Protein AF-0000000076604701 (afdb_homodimer)

InterPro domains:
  IPR011646 KAP family P-loop domain [PF07693] (30-166)
  IPR027417 P-loop containing nucleoside triphosphate hydrolase [G3DSA:3.40.50.300] (19-171)
  IPR027417 P-loop containing nucleoside triphosphate hydrolase [G3DSA:3.40.50.300] (212-251)
  IPR027417 P-loop containing nucleoside triphosphate hydrolase [SSF52540] (30-202)
  IPR027417 P-loop containing nucleoside triphosphate hydrolase [SSF52540] (216-306)

Sequence (728 aa):
MAGNILNYYAGGNTARGFYSLYESNLEGLDRVFILKGGPGTGKSTMIKKLGQRWNEAGFDIEYLHCSSDTGSVDGLIIRSIGVGIVDGTAPHVIEPTAPGAIEEYINLGEAWDSKKLAHRKIEILELAHQKKQAFETAYATFNKALKIHDEWERYFIHNMSFERANKLADELIEKLFDGNTLTKQADVKHRFLGAATPVGAVDFVPNITEGLKKRYFIKGRPGSGKSTLLKKLVKHCEKTGYDVEVYHCGFDPHSLDMVVVRELGFAIFDSTAPHEYFPSRDGDEILDMYDLTIREGTDERYEKEIEKVSKQYSEKMKEAISHLAEAKEWHLKLEAIYVNAMDYKVIDEKTEWIHEQMEKLVKHMAGNILNYYAGGNTARGFYSLYESNLEGLDRVFILKGGPGTGKSTMIKKLGQRWNEAGFDIEYLHCSSDTGSVDGLIIRSIGVGIVDGTAPHVIEPTAPGAIEEYINLGEAWDSKKLAHRKIEILELAHQKKQAFETAYATFNKALKIHDEWERYFIHNMSFERANKLADELIEKLFDGNTLTKQADVKHRFLGAATPVGAVDFVPNITEGLKKRYFIKGRPGSGKSTLLKKLVKHCEKTGYDVEVYHCGFDPHSLDMVVVRELGFAIFDSTAPHEYFPSRDGDEILDMYDLTIREGTDERYEKEIEKVSKQYSEKMKEAISHLAEAKEWHLKLEAIYVNAMDYKVIDEKTEWIHEQMEKLVKH

pLDDT: mean 92.71, std 5.46, range [51.06, 98.56]

Structure (mmCIF, N/CA/C/O backbone):
data_AF-0000000076604701-model_v1
#
loop_
_entity.id
_entity.type
_entity.pdbx_description
1 polymer 'KAP NTPase domain-containing protein'
#
loop_
_atom_site.group_PDB
_atom_site.id
_atom_site.type_symbol
_atom_site.label_atom_id
_atom_site.label_alt_id
_atom_site.label_comp_id
_atom_site.label_asym_id
_atom_site.label_entity_id
_atom_site.label_seq_id
_atom_site.pdbx_PDB_ins_code
_atom_site.Cartn_x
_atom_site.Cartn_y
_atom_site.Cartn_z
_atom_site.occupancy
_atom_site.B_iso_or_equiv
_atom_site.auth_seq_id
_atom_site.auth_comp_id
_atom_site.auth_asym_id
_atom_site.auth_atom_id
_atom_site.pdbx_PDB_model_num
ATOM 1 N N . MET A 1 1 ? -19.75 26.766 24.094 1 81.75 1 MET A N 1
ATOM 2 C CA . MET A 1 1 ? -19.141 27.312 22.891 1 81.75 1 MET A CA 1
ATOM 3 C C . MET A 1 1 ? -18.5 26.203 22.062 1 81.75 1 MET A C 1
ATOM 5 O O . MET A 1 1 ? -18.031 25.203 22.609 1 81.75 1 MET A O 1
ATOM 9 N N . ALA A 1 2 ? -18.594 26.234 20.797 1 90.31 2 ALA A N 1
ATOM 10 C CA . ALA A 1 2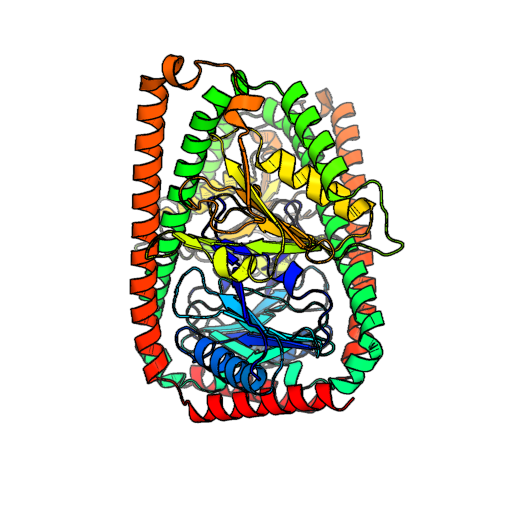 ? -18.047 25.234 19.891 1 90.31 2 ALA A CA 1
ATOM 11 C C . ALA A 1 2 ? -16.516 25.172 20 1 90.31 2 ALA A C 1
ATOM 13 O O . ALA A 1 2 ? -15.875 26.172 20.312 1 90.31 2 ALA A O 1
ATOM 14 N N . GLY A 1 3 ? -16.047 23.984 20.016 1 94.56 3 GLY A N 1
ATOM 15 C CA . GLY A 1 3 ? -14.602 23.828 20.047 1 94.56 3 GLY A CA 1
ATOM 16 C C . GLY A 1 3 ? -13.914 24.312 18.781 1 94.56 3 GLY A C 1
ATOM 17 O O . GLY A 1 3 ? -14.578 24.781 17.859 1 94.56 3 GLY A O 1
ATOM 18 N N . ASN A 1 4 ? -12.664 24.281 18.797 1 96.19 4 ASN A N 1
ATOM 19 C CA . ASN A 1 4 ? -11.875 24.672 17.625 1 96.19 4 ASN A CA 1
ATOM 20 C C . ASN A 1 4 ? -11.82 23.562 16.578 1 96.19 4 ASN A C 1
ATOM 22 O O . ASN A 1 4 ? -11.93 22.391 16.922 1 96.19 4 ASN A O 1
ATOM 26 N N . ILE A 1 5 ? -11.648 23.969 15.352 1 97.69 5 ILE A N 1
ATOM 27 C CA . ILE A 1 5 ? -11.508 23.031 14.242 1 97.69 5 ILE A CA 1
ATOM 28 C C . ILE A 1 5 ? -10.164 23.25 13.555 1 97.69 5 ILE A C 1
ATOM 30 O O . ILE A 1 5 ? -9.836 24.375 13.156 1 97.69 5 ILE A O 1
ATOM 34 N N . LEU A 1 6 ? -9.43 22.312 13.492 1 98 6 LEU A N 1
ATOM 35 C CA . LEU A 1 6 ? -8.188 22.328 12.727 1 98 6 LEU A CA 1
ATOM 36 C C . LEU A 1 6 ? -8.344 21.562 11.414 1 98 6 LEU A C 1
ATOM 38 O O . LEU A 1 6 ? -8.75 20.406 11.406 1 98 6 LEU A O 1
ATOM 42 N N . ASN A 1 7 ? -8.055 22.203 10.297 1 97.88 7 ASN A N 1
ATOM 43 C CA . ASN A 1 7 ? -8.18 21.609 8.969 1 97.88 7 ASN A CA 1
ATOM 44 C C . ASN A 1 7 ? -6.816 21.375 8.336 1 97.88 7 ASN A C 1
ATOM 46 O O . ASN A 1 7 ? -5.961 22.266 8.344 1 97.88 7 ASN A O 1
ATOM 50 N N . TYR A 1 8 ? -6.602 20.203 7.836 1 97.94 8 TYR A N 1
ATOM 51 C CA . TYR A 1 8 ? -5.371 19.922 7.098 1 97.94 8 TYR A CA 1
ATOM 52 C C . TYR A 1 8 ? -5.52 18.656 6.25 1 97.94 8 TYR A C 1
ATOM 54 O O . TYR A 1 8 ? -6.598 18.062 6.203 1 97.94 8 TYR A O 1
ATOM 62 N N . TYR A 1 9 ? -4.527 18.328 5.453 1 97.31 9 TYR A N 1
ATOM 63 C CA . TYR A 1 9 ? -4.5 17.125 4.645 1 97.31 9 TYR A CA 1
ATOM 64 C C . TYR A 1 9 ? -3.521 16.109 5.223 1 97.31 9 TYR A C 1
ATOM 66 O O . TYR A 1 9 ? -2.447 16.469 5.703 1 97.31 9 TYR A O 1
ATOM 74 N N . ALA A 1 10 ? -3.92 14.836 5.25 1 96.25 10 ALA A N 1
ATOM 75 C CA . ALA A 1 10 ? -3.031 13.75 5.652 1 96.25 10 ALA A CA 1
ATOM 76 C C . ALA A 1 10 ? -2.59 12.93 4.445 1 96.25 10 ALA A C 1
ATOM 78 O O . ALA A 1 10 ? -1.782 12.008 4.574 1 96.25 10 ALA A O 1
ATOM 79 N N . GLY A 1 11 ? -3.104 13.211 3.363 1 94.31 11 GLY A N 1
ATOM 80 C CA . GLY A 1 11 ? -2.736 12.656 2.068 1 94.31 11 GLY A CA 1
ATOM 81 C C . GLY A 1 11 ? -2.852 13.656 0.936 1 94.31 11 GLY A C 1
ATOM 82 O O . GLY A 1 11 ? -3.641 14.602 1.014 1 94.31 11 GLY A O 1
ATOM 83 N N . GLY A 1 12 ? -2.066 13.43 -0.098 1 94.19 12 GLY A N 1
ATOM 84 C CA . GLY A 1 12 ? -2.123 14.383 -1.192 1 94.19 12 GLY A CA 1
ATOM 85 C C . GLY A 1 12 ? -1.598 13.828 -2.502 1 94.19 12 GLY A C 1
ATOM 86 O O . GLY A 1 12 ? -0.921 12.797 -2.514 1 94.19 12 GLY A O 1
ATOM 87 N N . ASN A 1 13 ? -2.055 14.484 -3.557 1 95.81 13 ASN A N 1
ATOM 88 C CA . ASN A 1 13 ? -1.518 14.234 -4.891 1 95.81 13 ASN A CA 1
ATOM 89 C C . ASN A 1 13 ? -0.18 14.938 -5.098 1 95.81 13 ASN A C 1
ATOM 91 O O . ASN A 1 13 ? -0.12 16.172 -5.129 1 95.81 13 ASN A O 1
ATOM 95 N N . THR A 1 14 ? 0.854 14.18 -5.234 1 96.5 14 THR A N 1
ATOM 96 C CA . THR A 1 14 ? 2.182 14.781 -5.312 1 96.5 14 THR A CA 1
ATOM 97 C C . THR A 1 14 ? 2.92 14.305 -6.559 1 96.5 14 THR A C 1
ATOM 99 O O . THR A 1 14 ? 2.393 13.5 -7.328 1 96.5 14 THR A O 1
ATOM 102 N N . ALA A 1 15 ? 4.141 14.836 -6.77 1 96.06 15 ALA A N 1
ATOM 103 C CA . ALA A 1 15 ? 5.004 14.445 -7.879 1 96.06 15 ALA A CA 1
ATOM 104 C C . ALA A 1 15 ? 5.543 13.031 -7.688 1 96.06 15 ALA A C 1
ATOM 106 O O . ALA A 1 15 ? 6.078 12.43 -8.625 1 96.06 15 ALA A O 1
ATOM 107 N N . ARG A 1 16 ? 5.348 12.5 -6.52 1 94 16 ARG A N 1
ATOM 108 C CA . ARG A 1 16 ? 5.781 11.141 -6.219 1 94 16 ARG A CA 1
ATOM 109 C C . ARG A 1 16 ? 4.59 10.195 -6.105 1 94 16 ARG A C 1
ATOM 111 O O . ARG A 1 16 ? 4.691 9.133 -5.496 1 94 16 ARG A O 1
ATOM 118 N N . GLY A 1 17 ? 3.467 10.594 -6.691 1 93.81 17 GLY A N 1
ATOM 119 C CA . GLY A 1 17 ? 2.232 9.844 -6.555 1 93.81 17 GLY A CA 1
ATOM 120 C C . GLY A 1 17 ? 1.393 10.273 -5.371 1 93.81 17 GLY A C 1
ATOM 121 O O . GLY A 1 17 ? 1.562 11.383 -4.855 1 93.81 17 GLY A O 1
ATOM 122 N N . PHE A 1 18 ? 0.519 9.383 -4.988 1 93.31 18 PHE A N 1
ATOM 123 C CA . PHE A 1 18 ? -0.219 9.656 -3.762 1 93.31 18 PHE A CA 1
ATOM 124 C C . PHE A 1 18 ? 0.665 9.445 -2.539 1 93.31 18 PHE A C 1
ATOM 126 O O . PHE A 1 18 ? 1.266 8.383 -2.377 1 93.31 18 PHE A O 1
ATOM 133 N N . TYR A 1 19 ? 0.798 10.43 -1.754 1 94.81 19 TYR A N 1
ATOM 134 C CA . TYR A 1 19 ? 1.641 10.375 -0.564 1 94.81 19 TYR A CA 1
ATOM 135 C C . TYR A 1 19 ? 0.801 10.461 0.704 1 94.81 19 TYR A C 1
ATOM 137 O O . TYR A 1 19 ? 0.008 11.391 0.87 1 94.81 19 TYR A O 1
ATOM 145 N N . SER A 1 20 ? 0.976 9.461 1.564 1 94.12 20 SER A N 1
ATOM 146 C CA . SER A 1 20 ? 0.136 9.359 2.754 1 94.12 20 SER A CA 1
ATOM 147 C C . SER A 1 20 ? 0.921 9.703 4.016 1 94.12 20 SER A C 1
ATOM 149 O O . SER A 1 20 ? 2.051 9.242 4.195 1 94.12 20 SER A O 1
ATOM 151 N N . LEU A 1 21 ? 0.389 10.539 4.855 1 96.06 21 LEU A N 1
ATOM 152 C CA . LEU A 1 21 ? 0.952 10.883 6.156 1 96.06 21 LEU A CA 1
ATOM 153 C C . LEU A 1 21 ? -0.018 10.531 7.277 1 96.06 21 LEU A C 1
ATOM 155 O O . LEU A 1 21 ? 0.04 11.117 8.359 1 96.06 21 LEU A O 1
ATOM 159 N N . TYR A 1 22 ? -0.939 9.602 7.023 1 95.19 22 TYR A N 1
ATOM 160 C CA . TYR A 1 22 ? -1.97 9.211 7.984 1 95.19 22 TYR A CA 1
ATOM 161 C C . TYR A 1 22 ? -1.351 8.602 9.234 1 95.19 22 TYR A C 1
ATOM 163 O O . TYR A 1 22 ? -1.81 8.852 10.352 1 95.19 22 TYR A O 1
ATOM 171 N N . GLU A 1 23 ? -0.334 7.852 9.062 1 91.69 23 GLU A N 1
ATOM 172 C CA . GLU A 1 23 ? 0.279 7.137 10.18 1 91.69 23 GLU A CA 1
ATOM 173 C C . GLU A 1 23 ? 0.733 8.102 11.273 1 91.69 23 GLU A C 1
ATOM 175 O O . GLU A 1 23 ? 0.472 7.871 12.453 1 91.69 23 GLU A O 1
ATOM 180 N N . SER A 1 24 ? 1.38 9.172 10.82 1 94.56 24 SER A N 1
ATOM 181 C CA . SER A 1 24 ? 1.892 10.156 11.766 1 94.56 24 SER A CA 1
ATOM 182 C C . SER A 1 24 ? 0.762 10.789 12.57 1 94.56 24 SER A C 1
ATOM 184 O O . SER A 1 24 ? 0.935 11.109 13.75 1 94.56 24 SER A O 1
ATOM 186 N N . ASN A 1 25 ? -0.372 10.891 11.969 1 95.81 25 ASN A N 1
ATOM 187 C CA . ASN A 1 25 ? -1.473 11.609 12.609 1 95.81 25 ASN A CA 1
ATOM 188 C C . ASN A 1 25 ? -2.324 10.68 13.469 1 95.81 25 ASN A C 1
ATOM 190 O O . ASN A 1 25 ? -2.967 11.117 14.422 1 95.81 25 ASN A O 1
ATOM 194 N N . LEU A 1 26 ? -2.277 9.43 13.172 1 95.06 26 LEU A N 1
ATOM 195 C CA . LEU A 1 26 ? -3.078 8.469 13.93 1 95.06 26 LEU A CA 1
ATOM 196 C C . LEU A 1 26 ? -2.293 7.922 15.117 1 95.06 26 LEU A C 1
ATOM 198 O O . LEU A 1 26 ? -2.867 7.301 16.016 1 95.06 26 LEU A O 1
ATOM 202 N N . GLU A 1 27 ? -1.046 8.211 15.133 1 91.31 27 GLU A N 1
ATOM 203 C CA . GLU A 1 27 ? -0.199 7.727 16.219 1 91.31 27 GLU A CA 1
ATOM 204 C C . GLU A 1 27 ? -0.655 8.289 17.562 1 91.31 27 GLU A C 1
ATOM 206 O O . GLU A 1 27 ? -0.983 9.469 17.672 1 91.31 27 GLU A O 1
ATOM 211 N N . GLY A 1 28 ? -0.694 7.379 18.578 1 88.94 28 GLY A N 1
ATOM 212 C CA . GLY A 1 28 ? -0.997 7.812 19.938 1 88.94 28 GLY A CA 1
ATOM 213 C C . GLY A 1 28 ? -2.479 7.762 20.266 1 88.94 28 GLY A C 1
ATOM 214 O O . GLY A 1 28 ? -2.871 7.949 21.406 1 88.94 28 GLY A O 1
ATOM 215 N N . LEU A 1 29 ? -3.344 7.531 19.266 1 93.75 29 LEU A N 1
ATOM 216 C CA . LEU A 1 29 ? -4.777 7.438 19.531 1 93.75 29 LEU A CA 1
ATOM 217 C C . LEU A 1 29 ? -5.125 6.117 20.203 1 93.75 29 LEU A C 1
ATOM 219 O O . LEU A 1 29 ? -4.434 5.117 20.016 1 93.75 29 LEU A O 1
ATOM 223 N N . ASP A 1 30 ? -6.176 6.188 20.938 1 92.12 30 ASP A N 1
ATOM 224 C CA . ASP A 1 30 ? -6.59 5.008 21.688 1 92.12 30 ASP A CA 1
ATOM 225 C C . ASP A 1 30 ? -7.539 4.137 20.875 1 92.12 30 ASP A C 1
ATOM 227 O O . ASP A 1 30 ? -7.582 2.918 21.047 1 92.12 30 ASP A O 1
ATOM 231 N N . ARG A 1 31 ? -8.336 4.805 20.078 1 94.56 31 ARG A N 1
ATOM 232 C CA . ARG A 1 31 ? -9.32 4.102 19.266 1 94.56 31 ARG A CA 1
ATOM 233 C C . ARG A 1 31 ? -9.422 4.719 17.875 1 94.56 31 ARG A C 1
ATOM 235 O O . ARG A 1 31 ? -9.531 5.941 17.734 1 94.56 31 ARG A O 1
ATOM 242 N N . VAL A 1 32 ? -9.312 3.852 16.875 1 96.06 32 VAL A N 1
ATOM 243 C CA . VAL A 1 32 ? -9.383 4.332 15.492 1 96.06 32 VAL A CA 1
ATOM 244 C C . VAL A 1 32 ? -10.383 3.496 14.703 1 96.06 32 VAL A C 1
ATOM 246 O O . VAL A 1 32 ? -10.297 2.266 14.688 1 96.06 32 VAL A O 1
ATOM 249 N N . PHE A 1 33 ? -11.352 4.137 14.109 1 96.25 33 PHE A N 1
ATOM 250 C CA . PHE A 1 33 ? -12.312 3.484 13.234 1 96.25 33 PHE A CA 1
ATOM 251 C C . PHE A 1 33 ? -11.914 3.656 11.773 1 96.25 33 PHE A C 1
ATOM 253 O O . PHE A 1 33 ? -11.82 4.781 11.281 1 96.25 33 PHE A O 1
ATOM 260 N N . ILE A 1 34 ? -11.688 2.57 11.078 1 94.62 34 ILE A N 1
ATOM 261 C CA . ILE A 1 34 ? -11.297 2.605 9.672 1 94.62 34 ILE A CA 1
ATOM 262 C C . ILE A 1 34 ? -12.5 2.248 8.797 1 94.62 34 ILE A C 1
ATOM 264 O O . ILE A 1 34 ? -12.961 1.105 8.805 1 94.62 34 ILE A O 1
ATOM 268 N N . LEU A 1 35 ? -12.914 3.182 8.062 1 94.69 35 LEU A N 1
ATOM 269 C CA . LEU A 1 35 ? -14.078 2.984 7.211 1 94.69 35 LEU A CA 1
ATOM 270 C C . LEU A 1 35 ? -13.688 2.322 5.895 1 94.69 35 LEU A C 1
ATOM 272 O O . LEU A 1 35 ? -12.758 2.781 5.219 1 94.69 35 LEU A O 1
ATOM 276 N N . LYS A 1 36 ? -14.328 1.243 5.625 1 90.38 36 LYS A N 1
ATOM 277 C CA . LYS A 1 36 ? -14.141 0.57 4.344 1 90.38 36 LYS A CA 1
ATOM 278 C C . LYS A 1 36 ? -15.43 0.573 3.529 1 90.38 36 LYS A C 1
ATOM 280 O O . LYS A 1 36 ? -16.516 0.302 4.062 1 90.38 36 LYS A O 1
ATOM 285 N N . GLY A 1 37 ? -15.328 0.965 2.361 1 86.81 37 GLY A N 1
ATOM 286 C CA . GLY A 1 37 ? -16.484 1.018 1.48 1 86.81 37 GLY A CA 1
ATOM 287 C C . GLY A 1 37 ? -16.125 1.371 0.048 1 86.81 37 GLY A C 1
ATOM 288 O O . GLY A 1 37 ? -15.172 0.836 -0.509 1 86.81 37 GLY A O 1
ATOM 289 N N . GLY A 1 38 ? -16.953 2.076 -0.605 1 83.44 38 GLY A N 1
ATOM 290 C CA . GLY A 1 38 ? -16.766 2.498 -1.984 1 83.44 38 GLY A CA 1
ATOM 291 C C . GLY A 1 38 ? -17.094 3.963 -2.211 1 83.44 38 GLY A C 1
ATOM 292 O O . GLY A 1 38 ? -17.328 4.703 -1.258 1 83.44 38 GLY A O 1
ATOM 293 N N . PRO A 1 39 ? -16.984 4.309 -3.426 1 84.19 39 PRO A N 1
ATOM 294 C CA . PRO A 1 39 ? -17.297 5.703 -3.734 1 84.19 39 PRO A CA 1
ATOM 295 C C . PRO A 1 39 ? -18.75 6.051 -3.443 1 84.19 39 PRO A C 1
ATOM 297 O O . PRO A 1 39 ? -19.656 5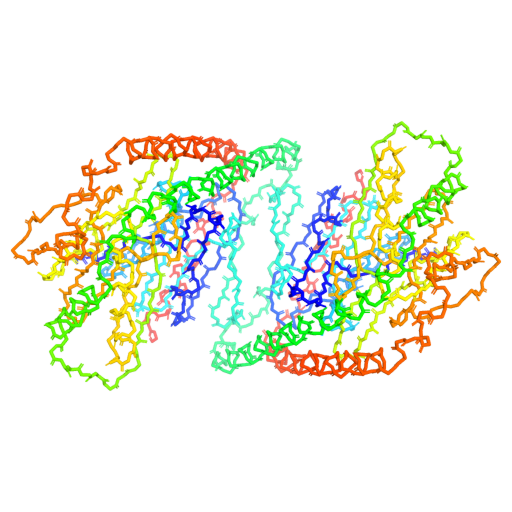.297 -3.811 1 84.19 39 PRO A O 1
ATOM 300 N N . GLY A 1 40 ? -18.953 7.148 -2.689 1 81.62 40 GLY A N 1
ATOM 301 C CA . GLY A 1 40 ? -20.312 7.633 -2.475 1 81.62 40 GLY A CA 1
ATOM 302 C C . GLY A 1 40 ? -21.078 6.82 -1.447 1 81.62 40 GLY A C 1
ATOM 303 O O . GLY A 1 40 ? -22.312 6.77 -1.483 1 81.62 40 GLY A O 1
ATOM 304 N N . THR A 1 41 ? -20.344 6.195 -0.575 1 85.88 41 THR A N 1
ATOM 305 C CA . THR A 1 41 ? -21.016 5.32 0.374 1 85.88 41 THR A CA 1
ATOM 306 C C . THR A 1 41 ? -21.359 6.074 1.658 1 85.88 41 THR A C 1
ATOM 308 O O . THR A 1 41 ? -21.859 5.484 2.615 1 85.88 41 THR A O 1
ATOM 311 N N . GLY A 1 42 ? -20.984 7.391 1.683 1 87.94 42 GLY A N 1
ATOM 312 C CA . GLY A 1 42 ? -21.406 8.211 2.807 1 87.94 42 GLY A CA 1
ATOM 313 C C . GLY A 1 42 ? -20.312 8.398 3.852 1 87.94 42 GLY A C 1
ATOM 314 O O . GLY A 1 42 ? -20.594 8.836 4.969 1 87.94 42 GLY A O 1
ATOM 315 N N . LYS A 1 43 ? -19.141 8.023 3.562 1 93 43 LYS A N 1
ATOM 316 C CA . LYS A 1 43 ? -18.031 8.125 4.504 1 93 43 LYS A CA 1
ATOM 317 C C . LYS A 1 43 ? -17.828 9.562 4.949 1 93 43 LYS A C 1
ATOM 319 O O . LYS A 1 43 ? -17.797 9.852 6.148 1 93 43 LYS A O 1
ATOM 324 N N . SER A 1 44 ? -17.688 10.477 3.963 1 94.81 44 SER A N 1
ATOM 325 C CA . SER A 1 44 ? -17.484 11.883 4.27 1 94.81 44 SER A CA 1
ATOM 326 C C . SER A 1 44 ? -18.656 12.461 5.059 1 94.81 44 SER A C 1
ATOM 328 O O . SER A 1 44 ? -18.453 13.211 6.02 1 94.81 44 SER A O 1
ATOM 330 N N . THR A 1 45 ? -19.844 12.117 4.672 1 94.5 45 THR A N 1
ATOM 331 C CA . THR A 1 45 ? -21.031 12.586 5.359 1 94.5 45 THR A CA 1
ATOM 332 C C . THR A 1 45 ? -21.047 12.117 6.812 1 94.5 45 THR A C 1
ATOM 334 O O . THR A 1 45 ? -21.344 12.898 7.719 1 94.5 45 THR A O 1
ATOM 337 N N . MET A 1 46 ? -20.703 10.883 7.023 1 96.25 46 MET A N 1
ATOM 338 C CA . MET A 1 46 ? -20.625 10.312 8.367 1 96.25 46 MET A CA 1
ATOM 339 C C . MET A 1 46 ? -19.609 11.07 9.219 1 96.25 46 MET A C 1
ATOM 341 O O . MET A 1 46 ? -19.906 11.453 10.352 1 96.25 46 MET A O 1
ATOM 345 N N . ILE A 1 47 ? -18.484 11.297 8.711 1 97.5 47 ILE A N 1
ATOM 346 C CA . ILE A 1 47 ? -17.391 11.961 9.422 1 97.5 47 ILE A CA 1
ATOM 347 C C . ILE A 1 47 ? -17.797 13.383 9.789 1 97.5 47 ILE A C 1
ATOM 349 O O . ILE A 1 47 ? -17.625 13.812 10.938 1 97.5 47 ILE A O 1
ATOM 353 N N . LYS A 1 48 ? -18.391 14.078 8.859 1 97.5 48 LYS A N 1
ATOM 354 C CA . LYS A 1 48 ? -18.812 15.453 9.094 1 97.5 48 LYS A CA 1
ATOM 355 C C . LYS A 1 48 ? -19.922 15.523 10.156 1 97.5 48 LYS A C 1
ATOM 357 O O . LYS A 1 48 ? -19.906 16.422 11 1 97.5 48 LYS A O 1
ATOM 362 N N . LYS A 1 49 ? -20.844 14.641 10.062 1 97.31 49 LYS A N 1
ATOM 363 C CA . LYS A 1 49 ? -21.922 14.594 11.047 1 97.31 49 LYS A CA 1
ATOM 364 C C . LYS A 1 49 ? -21.375 14.414 12.461 1 97.31 49 LYS A C 1
ATOM 366 O O . LYS A 1 49 ? -21.766 15.133 13.375 1 97.31 49 LYS A O 1
ATOM 371 N N . LEU A 1 50 ? -20.5 13.477 12.617 1 97.94 50 LEU A N 1
ATOM 372 C CA . LEU A 1 50 ? -19.891 13.211 13.922 1 97.94 50 LEU A CA 1
ATOM 373 C C . LEU A 1 50 ? -19.031 14.391 14.367 1 97.94 50 LEU A C 1
ATOM 375 O O . LEU A 1 50 ? -19.078 14.797 15.531 1 97.94 50 LEU A O 1
ATOM 379 N N . GLY A 1 51 ? -18.25 14.922 13.43 1 98.06 51 GLY A N 1
ATOM 380 C CA . GLY A 1 51 ? -17.422 16.078 13.75 1 98.06 51 GLY A CA 1
ATOM 381 C C . GLY A 1 51 ? -18.219 17.266 14.242 1 98.06 51 GLY A C 1
ATOM 382 O O . GLY A 1 51 ? -17.859 17.891 15.242 1 98.06 51 GLY A O 1
ATOM 383 N N . GLN A 1 52 ? -19.25 17.547 13.531 1 97.69 52 GLN A N 1
ATOM 384 C CA . GLN A 1 52 ? -20.109 18.672 13.906 1 97.69 52 GLN A CA 1
ATOM 385 C C . GLN A 1 52 ? -20.719 18.469 15.289 1 97.69 52 GLN A C 1
ATOM 387 O O . GLN A 1 52 ? -20.719 19.375 16.109 1 97.69 52 GLN A O 1
ATOM 392 N N . ARG A 1 53 ? -21.203 17.344 15.5 1 97 53 ARG A N 1
ATOM 393 C CA . ARG A 1 53 ? -21.828 17.016 16.781 1 97 53 ARG A CA 1
ATOM 394 C C . ARG A 1 53 ? -20.844 17.219 17.938 1 97 53 ARG A C 1
ATOM 396 O O . ARG A 1 53 ? -21.188 17.844 18.938 1 97 53 ARG A O 1
ATOM 403 N N . TRP A 1 54 ? -19.719 16.734 17.828 1 97.44 54 TRP A N 1
ATOM 404 C CA . TRP A 1 54 ? -18.734 16.797 18.906 1 97.44 54 TRP A CA 1
ATOM 405 C C . TRP A 1 54 ? -18.156 18.203 19.031 1 97.44 54 TRP A C 1
ATOM 407 O O . TRP A 1 54 ? -17.891 18.672 20.141 1 97.44 54 TRP A O 1
ATOM 417 N N . ASN A 1 55 ? -17.984 18.797 17.859 1 97.94 55 ASN A N 1
ATOM 418 C CA . ASN A 1 55 ? -17.516 20.172 17.922 1 97.94 55 ASN A CA 1
ATOM 419 C C . ASN A 1 55 ? -18.516 21.078 18.625 1 97.94 55 ASN A C 1
ATOM 421 O O . ASN A 1 55 ? -18.125 21.922 19.438 1 97.94 55 ASN A O 1
ATOM 425 N N . GLU A 1 56 ? -19.766 20.938 18.359 1 97.31 56 GLU A N 1
ATOM 426 C CA . GLU A 1 56 ? -20.812 21.734 18.984 1 97.31 56 GLU A CA 1
ATOM 427 C C . GLU A 1 56 ? -20.891 21.453 20.484 1 97.31 56 GLU A C 1
ATOM 429 O O . GLU A 1 56 ? -21.328 22.312 21.25 1 97.31 56 GLU A O 1
ATOM 434 N N . ALA A 1 57 ? -20.469 20.312 20.828 1 96.12 57 ALA A N 1
ATOM 435 C CA . ALA A 1 57 ? -20.453 19.938 22.25 1 96.12 57 ALA A CA 1
ATOM 436 C C . ALA A 1 57 ? -19.234 20.531 22.953 1 96.12 57 ALA A C 1
ATOM 438 O O . ALA A 1 57 ? -19.047 20.344 24.156 1 96.12 57 ALA A O 1
ATOM 439 N N . GLY A 1 58 ? -18.359 21.156 22.203 1 96.25 58 GLY A N 1
ATOM 440 C CA . GLY A 1 58 ? -17.281 21.922 22.812 1 96.25 58 GLY A CA 1
ATOM 441 C C . GLY A 1 58 ? -15.914 21.266 22.625 1 96.25 58 GLY A C 1
ATOM 442 O O . GLY A 1 58 ? -14.906 21.766 23.141 1 96.25 58 GLY A O 1
ATOM 443 N N . PHE A 1 59 ? -15.852 20.172 21.906 1 97.19 59 PHE A N 1
ATOM 444 C CA . PHE A 1 59 ? -14.594 19.469 21.719 1 97.19 59 PHE A CA 1
ATOM 445 C C . PHE A 1 59 ? -13.82 20.047 20.531 1 97.19 59 PHE A C 1
ATOM 447 O O . PHE A 1 59 ? -14.422 20.391 19.516 1 97.19 59 PHE A O 1
ATOM 454 N N . ASP A 1 60 ? -12.523 20.188 20.719 1 97.5 60 ASP A N 1
ATOM 455 C CA . ASP A 1 60 ? -11.664 20.5 19.578 1 97.5 60 ASP A CA 1
ATOM 456 C C . ASP A 1 60 ? -11.539 19.297 18.641 1 97.5 60 ASP A C 1
ATOM 458 O O . ASP A 1 60 ? -11.344 18.172 19.078 1 97.5 60 ASP A O 1
ATOM 462 N N . ILE A 1 61 ? -11.672 19.594 17.359 1 98.31 61 ILE A N 1
ATOM 463 C CA . ILE A 1 61 ? -11.625 18.484 16.406 1 98.31 61 ILE A CA 1
ATOM 464 C C . ILE A 1 61 ? -10.641 18.812 15.289 1 98.31 61 ILE A C 1
ATOM 466 O O . ILE A 1 61 ? -10.281 19.984 15.086 1 98.31 61 ILE A O 1
ATOM 470 N N . GLU A 1 62 ? -10.156 17.781 14.633 1 98.44 62 GLU A N 1
ATOM 471 C CA . GLU A 1 62 ? -9.328 17.875 13.438 1 98.44 62 GLU A CA 1
ATOM 472 C C . GLU A 1 62 ? -10 17.203 12.242 1 98.44 62 GLU A C 1
ATOM 474 O O . GLU A 1 62 ? -10.453 16.062 12.352 1 98.44 62 GLU A O 1
ATOM 479 N N . TYR A 1 63 ? -10.07 17.922 11.188 1 98.31 63 TYR A N 1
ATOM 480 C CA . TYR A 1 63 ? -10.555 17.344 9.945 1 98.31 63 TYR A CA 1
ATOM 481 C C . TYR A 1 63 ? -9.391 17.047 9 1 98.31 63 TYR A C 1
ATOM 483 O O . TYR A 1 63 ? -8.562 17.922 8.727 1 98.31 63 TYR A O 1
ATOM 491 N N . LEU A 1 64 ? -9.32 15.789 8.547 1 97.75 64 LEU A N 1
ATOM 492 C CA . LEU A 1 64 ? -8.438 15.422 7.445 1 97.75 64 LEU A CA 1
ATOM 493 C C . LEU A 1 64 ? -9.172 15.508 6.109 1 97.75 64 LEU A C 1
ATOM 495 O O . LEU A 1 64 ? -10.047 14.695 5.82 1 97.75 64 LEU A O 1
ATOM 499 N N . HIS A 1 65 ? -8.766 16.422 5.332 1 97.12 65 HIS A N 1
ATOM 500 C CA . HIS A 1 65 ? -9.5 16.719 4.105 1 97.12 65 HIS A CA 1
ATOM 501 C C . HIS A 1 65 ? -9.055 15.812 2.967 1 97.12 65 HIS A C 1
ATOM 503 O O . HIS A 1 65 ? -7.977 15.219 3.025 1 97.12 65 HIS A O 1
ATOM 509 N N . CYS A 1 66 ? -9.922 15.711 1.971 1 94.5 66 CYS A N 1
ATOM 510 C CA . CYS A 1 66 ? -9.648 14.906 0.788 1 94.5 66 CYS A CA 1
ATOM 511 C C . CYS A 1 66 ? -9.016 15.742 -0.313 1 94.5 66 CYS A C 1
ATOM 513 O O . CYS A 1 66 ? -9.578 16.766 -0.72 1 94.5 66 CYS A O 1
ATOM 515 N N . SER A 1 67 ? -7.941 15.289 -0.842 1 93.88 67 SER A N 1
ATOM 516 C CA . SER A 1 67 ? -7.234 16.047 -1.87 1 93.88 67 SER A CA 1
ATOM 517 C C . SER A 1 67 ? -7.891 15.875 -3.234 1 93.88 67 SER A C 1
ATOM 519 O O . SER A 1 67 ? -7.664 16.672 -4.145 1 93.88 67 SER A O 1
ATOM 521 N N . SER A 1 68 ? -8.719 14.844 -3.395 1 91.62 68 SER A N 1
ATOM 522 C CA . SER A 1 68 ? -9.32 14.555 -4.691 1 91.62 68 SER A CA 1
ATOM 523 C C . SER A 1 68 ? -10.734 15.109 -4.785 1 91.62 68 SER A C 1
ATOM 525 O O . SER A 1 68 ? -11.328 15.141 -5.867 1 91.62 68 SER A O 1
ATOM 527 N N . ASP A 1 69 ? -11.25 15.531 -3.637 1 89.94 69 ASP A N 1
ATOM 528 C CA . ASP A 1 69 ? -12.57 16.156 -3.553 1 89.94 69 ASP A CA 1
ATOM 529 C C . ASP A 1 69 ? -12.617 17.203 -2.451 1 89.94 69 ASP A C 1
ATOM 531 O O . ASP A 1 69 ? -12.859 16.891 -1.286 1 89.94 69 ASP A O 1
ATOM 535 N N . THR A 1 70 ? -12.562 18.406 -2.789 1 89.06 70 THR A N 1
ATOM 536 C CA . THR A 1 70 ? -12.383 19.516 -1.847 1 89.06 70 THR A CA 1
ATOM 537 C C . THR A 1 70 ? -13.578 19.609 -0.903 1 89.06 70 THR A C 1
ATOM 539 O O . THR A 1 70 ? -13.469 20.156 0.195 1 89.06 70 THR A O 1
ATOM 542 N N . GLY A 1 71 ? -14.648 19.141 -1.188 1 89.88 71 GLY A N 1
ATOM 543 C CA . GLY A 1 71 ? -15.82 19.203 -0.332 1 89.88 71 GLY A CA 1
ATOM 544 C C . GLY A 1 71 ? -15.945 18.016 0.604 1 89.88 71 GLY A C 1
ATOM 545 O O . GLY A 1 71 ? -16.828 18 1.467 1 89.88 71 GLY A O 1
ATOM 546 N N . SER A 1 72 ? -15.055 17.125 0.467 1 93.31 72 SER A N 1
ATOM 547 C CA . SER A 1 72 ? -15.141 15.898 1.246 1 93.31 72 SER A CA 1
ATOM 548 C C . SER A 1 72 ? -14.031 15.828 2.291 1 93.31 72 SER A C 1
ATOM 550 O O . SER A 1 72 ? -13.016 16.516 2.176 1 93.31 72 SER A O 1
ATOM 552 N N . VAL A 1 73 ? -14.266 15.055 3.316 1 96.31 73 VAL A N 1
ATOM 553 C CA . VAL A 1 73 ? -13.289 14.812 4.367 1 96.31 73 VAL A CA 1
ATOM 554 C C . VAL A 1 73 ? -12.984 13.312 4.449 1 96.31 73 VAL A C 1
ATOM 556 O O . VAL A 1 73 ? -13.867 12.484 4.234 1 96.31 73 VAL A O 1
ATOM 559 N N . ASP A 1 74 ? -11.727 13.031 4.785 1 95.44 74 ASP A N 1
ATOM 560 C CA . ASP A 1 74 ? -11.273 11.648 4.84 1 95.44 74 ASP A CA 1
ATOM 561 C C . ASP A 1 74 ? -11.055 11.195 6.281 1 95.44 74 ASP A C 1
ATOM 563 O O . ASP A 1 74 ? -10.797 10.016 6.535 1 95.44 74 ASP A O 1
ATOM 567 N N . GLY A 1 75 ? -11.164 12.148 7.184 1 97.5 75 GLY A N 1
ATOM 568 C CA . GLY A 1 75 ? -10.922 11.711 8.555 1 97.5 75 GLY A CA 1
ATOM 569 C C . GLY A 1 75 ? -11.336 12.742 9.586 1 97.5 75 GLY A C 1
ATOM 570 O O . GLY A 1 75 ? -11.531 13.914 9.266 1 97.5 75 GLY A O 1
ATOM 571 N N . LEU A 1 76 ? -11.484 12.281 10.766 1 98.56 76 LEU A N 1
ATOM 572 C CA . LEU A 1 76 ? -11.805 13.039 11.969 1 98.56 76 LEU A CA 1
ATOM 573 C C . LEU A 1 76 ? -10.984 12.555 13.156 1 98.56 76 LEU A C 1
ATOM 575 O O . LEU A 1 76 ? -10.906 11.352 13.406 1 98.56 76 LEU A O 1
ATOM 579 N N . ILE A 1 77 ? -10.312 13.5 13.836 1 98.44 77 ILE A N 1
ATOM 580 C CA . ILE A 1 77 ? -9.555 13.141 15.031 1 98.44 77 ILE A CA 1
ATOM 581 C C . ILE A 1 77 ? -10 14.023 16.203 1 98.44 77 ILE A C 1
ATOM 583 O O . ILE A 1 77 ? -10.133 15.242 16.062 1 98.44 77 ILE A O 1
ATOM 587 N N . ILE A 1 78 ? -10.312 13.438 17.25 1 98 78 ILE A N 1
ATOM 588 C CA . ILE A 1 78 ? -10.562 14.117 18.516 1 98 78 ILE A CA 1
ATOM 589 C C . ILE A 1 78 ? -9.523 13.68 19.547 1 98 78 ILE A C 1
ATOM 591 O O . ILE A 1 78 ? -9.703 12.672 20.234 1 98 78 ILE A O 1
ATOM 595 N N . ARG A 1 79 ? -8.555 14.469 19.75 1 95.69 79 ARG A N 1
ATOM 596 C CA . ARG A 1 79 ? -7.387 14.086 20.531 1 95.69 79 ARG A CA 1
ATOM 597 C C . ARG A 1 79 ? -7.727 14 22.016 1 95.69 79 ARG A C 1
ATOM 599 O O . ARG A 1 79 ? -7.172 13.164 22.734 1 95.69 79 ARG A O 1
ATOM 606 N N . SER A 1 80 ? -8.578 14.828 22.484 1 95.12 80 SER A N 1
ATOM 607 C CA . SER A 1 80 ? -8.914 14.891 23.906 1 95.12 80 SER A CA 1
ATOM 608 C C . SER A 1 80 ? -9.484 13.57 24.391 1 95.12 80 SER A C 1
ATOM 610 O O . SER A 1 80 ? -9.352 13.227 25.578 1 95.12 80 SER A O 1
ATOM 612 N N . ILE A 1 81 ? -10.109 12.844 23.469 1 95.38 81 ILE A N 1
ATOM 613 C CA . ILE A 1 81 ? -10.664 11.562 23.891 1 95.38 81 ILE A CA 1
ATOM 614 C C . ILE A 1 81 ? -9.914 10.422 23.188 1 95.38 81 ILE A C 1
ATOM 616 O O . ILE A 1 81 ? -10.336 9.266 23.25 1 95.38 81 ILE A O 1
ATOM 620 N N . GLY A 1 82 ? -8.891 10.734 22.375 1 95.56 82 GLY A N 1
ATOM 621 C CA . GLY A 1 82 ? -8 9.758 21.766 1 95.56 82 GLY A CA 1
ATOM 622 C C . GLY A 1 82 ? -8.68 8.938 20.688 1 95.56 82 GLY A C 1
ATOM 623 O O . GLY A 1 82 ? -8.453 7.73 20.578 1 95.56 82 GLY A O 1
ATOM 624 N N . VAL A 1 83 ? -9.523 9.562 19.906 1 96.88 83 VAL A N 1
ATOM 625 C CA . VAL A 1 83 ? -10.297 8.812 18.922 1 96.88 83 VAL A CA 1
ATOM 626 C C . VAL A 1 83 ? -10.023 9.367 17.516 1 96.88 83 VAL A C 1
ATOM 628 O O . VAL A 1 83 ? -9.812 10.57 17.359 1 96.88 83 VAL A O 1
ATOM 631 N N . GLY A 1 84 ? -10.008 8.438 16.516 1 97.69 84 GLY A N 1
ATOM 632 C CA . GLY A 1 84 ? -9.914 8.805 15.117 1 97.69 84 GLY A CA 1
ATOM 633 C C . GLY A 1 84 ? -10.836 7.992 14.227 1 97.69 84 GLY A C 1
ATOM 634 O O . GLY A 1 84 ? -11.047 6.797 14.453 1 97.69 84 GLY A O 1
ATOM 635 N N . ILE A 1 85 ? -11.453 8.633 13.25 1 97.88 85 ILE A N 1
ATOM 636 C CA . ILE A 1 85 ? -12.211 8 12.18 1 97.88 85 ILE A CA 1
ATOM 637 C C . ILE A 1 85 ? -11.594 8.352 10.828 1 97.88 85 ILE A C 1
ATOM 639 O O . ILE A 1 85 ? -11.422 9.523 10.5 1 97.88 85 ILE A O 1
ATOM 643 N N . VAL A 1 86 ? -11.289 7.324 10.047 1 96.88 86 VAL A N 1
ATOM 644 C CA . VAL A 1 86 ? -10.586 7.621 8.805 1 96.88 86 VAL A CA 1
ATOM 645 C C . VAL A 1 86 ? -11.117 6.734 7.684 1 96.88 86 VAL A C 1
ATOM 647 O O . VAL A 1 86 ? -11.547 5.602 7.93 1 96.88 86 VAL A O 1
ATOM 650 N N . ASP A 1 87 ? -11.078 7.293 6.551 1 94 87 ASP A N 1
ATOM 651 C CA . ASP A 1 87 ? -11.352 6.523 5.344 1 94 87 ASP A CA 1
ATOM 652 C C . ASP A 1 87 ? -10.172 5.637 4.973 1 94 87 ASP A C 1
ATOM 654 O O . ASP A 1 87 ? -9.094 6.137 4.629 1 94 87 ASP A O 1
ATOM 658 N N . GLY A 1 88 ? -10.391 4.352 5.023 1 89.31 88 GLY A N 1
ATOM 659 C CA . GLY A 1 88 ? -9.312 3.434 4.711 1 89.31 88 GLY A CA 1
ATOM 660 C C . GLY A 1 88 ? -9.422 2.828 3.324 1 89.31 88 GLY A C 1
ATOM 661 O O . GLY A 1 88 ? -8.852 1.77 3.055 1 89.31 88 GLY A O 1
ATOM 662 N N . THR A 1 89 ? -10.188 3.428 2.48 1 83.56 89 THR A N 1
ATOM 663 C CA . THR A 1 89 ? -10.336 2.969 1.104 1 83.56 89 THR A CA 1
ATOM 664 C C . THR A 1 89 ? -9.25 3.555 0.213 1 83.56 89 THR A C 1
ATOM 666 O O . THR A 1 89 ? -8.695 4.621 0.512 1 83.56 89 THR A O 1
ATOM 669 N N . ALA A 1 90 ? -8.922 2.727 -0.893 1 76.12 90 ALA A N 1
ATOM 670 C CA . ALA A 1 90 ? -7.949 3.287 -1.829 1 76.12 90 ALA A CA 1
ATOM 671 C C . ALA A 1 90 ? -8.367 4.684 -2.283 1 76.12 90 ALA A C 1
ATOM 673 O O . ALA A 1 90 ? -9.547 4.934 -2.533 1 76.12 90 ALA A O 1
ATOM 674 N N . PRO A 1 91 ? -7.367 5.508 -2.264 1 76.56 91 PRO A N 1
ATOM 675 C CA . PRO A 1 91 ? -5.918 5.316 -2.135 1 76.56 91 PRO A CA 1
ATOM 676 C C . PRO A 1 91 ? -5.43 5.477 -0.696 1 76.56 91 PRO A C 1
ATOM 678 O O . PRO A 1 91 ? -4.23 5.379 -0.435 1 76.56 91 PRO A O 1
ATOM 681 N N . HIS A 1 92 ? -6.387 5.719 0.263 1 77.12 92 HIS A N 1
ATOM 682 C CA . HIS A 1 92 ? -6.062 5.918 1.671 1 77.12 92 HIS A CA 1
ATOM 683 C C . HIS A 1 92 ? -5.941 4.59 2.404 1 77.12 92 HIS A C 1
ATOM 685 O O . HIS A 1 92 ? -6.5 4.422 3.492 1 77.12 92 HIS A O 1
ATOM 691 N N . VAL A 1 93 ? -5.238 3.744 1.862 1 77 93 VAL A N 1
ATOM 692 C CA . VAL A 1 93 ? -5.168 2.418 2.465 1 77 93 VAL A CA 1
ATOM 693 C C . VAL A 1 93 ? -4.457 2.498 3.814 1 77 93 VAL A C 1
ATOM 695 O O . VAL A 1 93 ? -3.287 2.881 3.883 1 77 93 VAL A O 1
ATOM 698 N N . ILE A 1 94 ? -5.242 2.326 4.859 1 84.62 94 ILE A N 1
ATOM 699 C CA . ILE A 1 94 ? -4.746 2.326 6.23 1 84.62 94 ILE A CA 1
ATOM 700 C C . ILE A 1 94 ? -4.879 0.928 6.828 1 84.62 94 ILE A C 1
ATOM 702 O O . ILE A 1 94 ? -5.969 0.345 6.82 1 84.62 94 ILE A O 1
ATOM 706 N N . GLU A 1 95 ? -3.783 0.442 7.305 1 82.88 95 GLU A N 1
ATOM 707 C CA . GLU A 1 95 ? -3.811 -0.882 7.918 1 82.88 95 GLU A CA 1
ATOM 708 C C . GLU A 1 95 ? -3.605 -0.796 9.43 1 82.88 95 GLU A C 1
ATOM 710 O O . GLU A 1 95 ? -2.801 0.006 9.906 1 82.88 95 GLU A O 1
ATOM 715 N N . PRO A 1 96 ? -4.254 -1.586 10.109 1 86.62 96 PRO A N 1
ATOM 716 C CA . PRO A 1 96 ? -4.18 -1.535 11.57 1 86.62 96 PRO A CA 1
ATOM 717 C C . PRO A 1 96 ? -2.838 -2.021 12.109 1 86.62 96 PRO A C 1
ATOM 719 O O . PRO A 1 96 ? -2.234 -2.938 11.539 1 86.62 96 PRO A O 1
ATOM 722 N N . THR A 1 97 ? -2.438 -1.438 13.18 1 86.81 97 THR A N 1
ATOM 723 C CA . THR A 1 97 ? -1.231 -1.859 13.891 1 86.81 97 THR A CA 1
ATOM 724 C C . THR A 1 97 ? -1.578 -2.809 15.031 1 86.81 97 THR A C 1
ATOM 726 O O . THR A 1 97 ? -0.808 -3.717 15.344 1 86.81 97 THR A O 1
ATOM 729 N N . ALA A 1 98 ? -2.709 -2.516 15.555 1 90.94 98 ALA A N 1
ATOM 730 C CA . ALA A 1 98 ? -3.244 -3.35 16.625 1 90.94 98 ALA A CA 1
ATOM 731 C C . ALA A 1 98 ? -4.742 -3.578 16.453 1 90.94 98 ALA A C 1
ATOM 733 O O . ALA A 1 98 ? -5.551 -3.076 17.234 1 90.94 98 ALA A O 1
ATOM 734 N N . PRO A 1 99 ? -5.039 -4.402 15.523 1 91.12 99 PRO A N 1
ATOM 735 C CA . PRO A 1 99 ? -6.457 -4.617 15.219 1 91.12 99 PRO A CA 1
ATOM 736 C C . PRO A 1 99 ? -7.25 -5.113 16.422 1 91.12 99 PRO A C 1
ATOM 738 O O . PRO A 1 99 ? -6.832 -6.059 17.094 1 91.12 99 PRO A O 1
ATOM 741 N N . GLY A 1 100 ? -8.359 -4.48 16.641 1 90.56 100 GLY A N 1
ATOM 742 C CA . GLY A 1 100 ? -9.227 -4.859 17.75 1 90.56 100 GLY A CA 1
ATOM 743 C C . GLY A 1 100 ? -8.891 -4.141 19.047 1 90.56 100 GLY A C 1
ATOM 744 O O . GLY A 1 100 ? -9.781 -3.826 19.844 1 90.56 100 GLY A O 1
ATOM 745 N N . ALA A 1 101 ? -7.602 -3.91 19.203 1 91.75 101 ALA A N 1
ATOM 746 C CA . ALA A 1 101 ? -7.156 -3.217 20.422 1 91.75 101 ALA A CA 1
ATOM 747 C C . ALA A 1 101 ? -7.219 -1.704 20.234 1 91.75 101 ALA A C 1
ATOM 749 O O . ALA A 1 101 ? -7.598 -0.976 21.156 1 91.75 101 ALA A O 1
ATOM 750 N N . ILE A 1 102 ? -6.828 -1.246 19.078 1 93.12 102 ILE A N 1
ATOM 751 C CA . ILE A 1 102 ? -6.852 0.177 18.75 1 93.12 102 ILE A CA 1
ATOM 752 C C . ILE A 1 102 ? -7.762 0.418 17.562 1 93.12 102 ILE A C 1
ATOM 754 O O . ILE A 1 102 ? -8.688 1.229 17.625 1 93.12 102 ILE A O 1
ATOM 758 N N . GLU A 1 103 ? -7.496 -0.273 16.5 1 93.5 103 GLU A N 1
ATOM 759 C CA . GLU A 1 103 ? -8.18 -0.01 15.234 1 93.5 103 GLU A CA 1
ATOM 760 C C . GLU A 1 103 ? -9.312 -1.003 15.008 1 93.5 103 GLU A C 1
ATOM 762 O O . GLU A 1 103 ? -9.188 -2.188 15.328 1 93.5 103 GLU A O 1
ATOM 767 N N . GLU A 1 104 ? -10.367 -0.554 14.477 1 92.12 104 GLU A N 1
ATOM 768 C CA . GLU A 1 104 ? -11.508 -1.379 14.078 1 92.12 104 GLU A CA 1
ATOM 769 C C . GLU A 1 104 ? -12.008 -1 12.688 1 92.12 104 GLU A C 1
ATOM 771 O O . GLU A 1 104 ? -12.078 0.184 12.352 1 92.12 104 GLU A O 1
ATOM 776 N N . TYR A 1 105 ? -12.344 -2.064 11.922 1 91.06 105 TYR A N 1
ATOM 777 C CA . TYR A 1 105 ? -12.898 -1.821 10.602 1 91.06 105 TYR A CA 1
ATOM 778 C C . TYR A 1 105 ? -14.406 -1.621 10.672 1 91.06 105 TYR A C 1
ATOM 780 O O . TYR A 1 105 ? -15.102 -2.324 11.414 1 91.06 105 TYR A O 1
ATOM 788 N N . ILE A 1 106 ? -14.812 -0.647 9.977 1 93 106 ILE A N 1
ATOM 789 C CA . ILE A 1 106 ? -16.25 -0.444 9.766 1 93 106 ILE A CA 1
ATOM 790 C C . ILE A 1 106 ? -16.594 -0.704 8.305 1 93 106 ILE A C 1
ATOM 792 O O . ILE A 1 106 ? -16.203 0.066 7.422 1 93 106 ILE A O 1
ATOM 796 N N . ASN A 1 107 ? -17.297 -1.74 8.047 1 91.81 107 ASN A N 1
ATOM 797 C CA . ASN A 1 107 ? -17.625 -2.127 6.684 1 91.81 107 ASN A CA 1
ATOM 798 C C . ASN A 1 107 ? -18.922 -1.471 6.223 1 91.81 107 ASN A C 1
ATOM 800 O O . ASN A 1 107 ? -20.016 -1.947 6.543 1 91.81 107 ASN A O 1
ATOM 804 N N . LEU A 1 108 ? -18.781 -0.522 5.41 1 92.5 108 LEU A N 1
ATOM 805 C CA . LEU A 1 108 ? -19.953 0.179 4.902 1 92.5 108 LEU A CA 1
ATOM 806 C C . LEU A 1 108 ? -20.578 -0.581 3.736 1 92.5 108 LEU A C 1
ATOM 808 O O . LEU A 1 108 ? -21.719 -0.291 3.336 1 92.5 108 LEU A O 1
ATOM 812 N N . GLY A 1 109 ? -19.891 -1.543 3.246 1 88.56 109 GLY A N 1
ATOM 813 C CA . GLY A 1 109 ? -20.406 -2.377 2.17 1 88.56 109 GLY A CA 1
ATOM 814 C C . GLY A 1 109 ? -21.641 -3.168 2.559 1 88.56 109 GLY A C 1
ATOM 815 O O . GLY A 1 109 ? -22.359 -3.66 1.693 1 88.56 109 GLY A O 1
ATOM 816 N N . GLU A 1 110 ? -21.828 -3.266 3.828 1 88.75 110 GLU A N 1
ATOM 817 C CA . GLU A 1 110 ? -23.031 -3.943 4.301 1 88.75 110 GLU A CA 1
ATOM 818 C C . GLU A 1 110 ? -24.297 -3.205 3.85 1 88.75 110 GLU A C 1
ATOM 820 O O . GLU A 1 110 ? -25.391 -3.775 3.854 1 88.75 110 GLU A O 1
ATOM 825 N N . ALA A 1 111 ? -24.125 -1.951 3.463 1 91.88 111 ALA A N 1
ATOM 826 C CA . ALA A 1 111 ? -25.266 -1.11 3.121 1 91.88 111 ALA A CA 1
ATOM 827 C C . ALA A 1 111 ? -25.562 -1.162 1.625 1 91.88 111 ALA A C 1
ATOM 829 O O . ALA A 1 111 ? -26.578 -0.637 1.167 1 91.88 111 ALA A O 1
ATOM 830 N N . TRP A 1 112 ? -24.703 -1.749 0.823 1 90.06 112 TRP A N 1
ATOM 831 C CA . TRP A 1 112 ? -24.953 -1.677 -0.61 1 90.06 112 TRP A CA 1
ATOM 832 C C . TRP A 1 112 ? -25.703 -2.918 -1.091 1 90.06 112 TRP A C 1
ATOM 834 O O . TRP A 1 112 ? -25.688 -3.957 -0.428 1 90.06 112 TRP A O 1
ATOM 844 N N . ASP A 1 113 ? -26.375 -2.734 -2.193 1 91.62 113 ASP A N 1
ATOM 845 C CA . ASP A 1 113 ? -27.047 -3.822 -2.9 1 91.62 113 ASP A CA 1
ATOM 846 C C . ASP A 1 113 ? -26.125 -4.461 -3.932 1 91.62 113 ASP A C 1
ATOM 848 O O . ASP A 1 113 ? -26.016 -3.984 -5.066 1 91.62 113 ASP A O 1
ATOM 852 N N . SER A 1 114 ? -25.609 -5.57 -3.617 1 87.88 114 SER A N 1
ATOM 853 C CA . SER A 1 114 ? -24.594 -6.207 -4.441 1 87.88 114 SER A CA 1
ATOM 854 C C . SER A 1 114 ? -25.172 -6.672 -5.773 1 87.88 114 SER A C 1
ATOM 856 O O . SER A 1 114 ? -24.484 -6.648 -6.797 1 87.88 114 SER A O 1
ATOM 858 N N . LYS A 1 115 ? -26.375 -7.133 -5.766 1 88.31 115 LYS A N 1
ATOM 859 C CA . LYS A 1 115 ? -27 -7.59 -7.004 1 88.31 115 LYS A CA 1
ATOM 860 C C . LYS A 1 115 ? -27.141 -6.449 -8 1 88.31 115 LYS A C 1
ATOM 862 O O . LYS A 1 115 ? -26.844 -6.609 -9.188 1 88.31 115 LYS A O 1
ATOM 867 N N . LYS A 1 116 ? -27.594 -5.332 -7.422 1 92.25 116 LYS A N 1
ATOM 868 C CA . LYS A 1 116 ? -27.734 -4.148 -8.266 1 92.25 116 LYS A CA 1
ATOM 869 C C . LYS A 1 116 ? -26.391 -3.727 -8.852 1 92.25 116 LYS A C 1
ATOM 871 O O . LYS A 1 116 ? -26.312 -3.348 -10.023 1 92.25 116 LYS A O 1
ATOM 876 N N . LEU A 1 117 ? -25.391 -3.824 -8.062 1 93.56 117 LEU A N 1
ATOM 877 C CA . LEU A 1 117 ? -24.062 -3.412 -8.492 1 93.56 117 LEU A CA 1
ATOM 878 C C . LEU A 1 117 ? -23.484 -4.414 -9.484 1 93.56 117 LEU A C 1
ATOM 880 O O . LEU A 1 117 ? -22.797 -4.023 -10.438 1 93.56 117 LEU A O 1
ATOM 884 N N . ALA A 1 118 ? -23.781 -5.66 -9.266 1 90 118 ALA A N 1
ATOM 885 C CA . ALA A 1 118 ? -23.266 -6.707 -10.133 1 90 118 ALA A CA 1
ATOM 886 C C . ALA A 1 118 ? -23.75 -6.531 -11.57 1 90 118 ALA A C 1
ATOM 888 O O . ALA A 1 118 ? -23.031 -6.84 -12.523 1 90 118 ALA A O 1
ATOM 889 N N . HIS A 1 119 ? -24.922 -6.016 -11.719 1 92.12 119 HIS A N 1
ATOM 890 C CA . HIS A 1 119 ? -25.516 -5.801 -13.039 1 92.12 119 HIS A CA 1
ATOM 891 C C . HIS A 1 119 ? -24.766 -4.711 -13.797 1 92.12 119 HIS A C 1
ATOM 893 O O . HIS A 1 119 ? -24.844 -4.629 -15.023 1 92.12 119 HIS A O 1
ATOM 899 N N . ARG A 1 120 ? -24.078 -3.91 -13.07 1 93.81 120 ARG A N 1
ATOM 900 C CA . ARG A 1 120 ? -23.359 -2.811 -13.695 1 93.81 120 ARG A CA 1
ATOM 901 C C . ARG A 1 120 ? -21.844 -3.01 -13.562 1 93.81 120 ARG A C 1
ATOM 903 O O . ARG A 1 120 ? -21.094 -2.041 -13.57 1 93.81 120 ARG A O 1
ATOM 910 N N . LYS A 1 121 ? -21.5 -4.188 -13.414 1 93.06 121 LYS A N 1
ATOM 911 C CA . LYS A 1 121 ? -20.125 -4.562 -13.156 1 93.06 121 LYS A CA 1
ATOM 912 C C . LYS A 1 121 ? -19.188 -4.031 -14.242 1 93.06 121 LYS A C 1
ATOM 914 O O . LYS A 1 121 ? -18.156 -3.424 -13.953 1 93.06 121 LYS A O 1
ATOM 919 N N . ILE A 1 122 ? -19.484 -4.215 -15.484 1 94 122 ILE A N 1
ATOM 920 C CA . ILE A 1 122 ? -18.656 -3.824 -16.609 1 94 122 ILE A CA 1
ATOM 921 C C . ILE A 1 122 ? -18.484 -2.307 -16.625 1 94 122 ILE A C 1
ATOM 923 O O . ILE A 1 122 ? -17.375 -1.8 -16.812 1 94 122 ILE A O 1
ATOM 927 N N . GLU A 1 123 ? -19.562 -1.644 -16.453 1 95.94 123 GLU A N 1
ATOM 928 C CA . GLU A 1 123 ? -19.531 -0.185 -16.422 1 95.94 123 GLU A CA 1
ATOM 929 C C . GLU A 1 123 ? -18.656 0.323 -15.281 1 95.94 123 GLU A C 1
ATOM 931 O O . GLU A 1 123 ? -17.859 1.248 -15.461 1 95.94 123 GLU A O 1
ATOM 936 N N . ILE A 1 124 ? -18.844 -0.282 -14.125 1 95.19 124 ILE A N 1
ATOM 937 C CA . ILE A 1 124 ? -18.078 0.103 -12.945 1 95.19 124 ILE A CA 1
ATOM 938 C C . ILE A 1 124 ? -16.578 -0.104 -13.203 1 95.19 124 ILE A C 1
ATOM 940 O O . ILE A 1 124 ? -15.766 0.772 -12.906 1 95.19 124 ILE A O 1
ATOM 944 N N . LEU A 1 125 ? -16.234 -1.198 -13.797 1 94.25 125 LEU A N 1
ATOM 945 C CA . LEU A 1 125 ? -14.828 -1.514 -14.078 1 94.25 125 LEU A CA 1
ATOM 946 C C . LEU A 1 125 ? -14.234 -0.516 -15.07 1 94.25 125 LEU A C 1
ATOM 948 O O . LEU A 1 125 ? -13.094 -0.091 -14.914 1 94.25 125 LEU A O 1
ATOM 952 N N . GLU A 1 126 ? -14.977 -0.208 -16.016 1 95.88 126 GLU A N 1
ATOM 953 C CA . GLU A 1 126 ? -14.516 0.752 -17.016 1 95.88 126 GLU A CA 1
ATOM 954 C C . GLU A 1 126 ? -14.273 2.125 -16.391 1 95.88 126 GLU A C 1
ATOM 956 O O . GLU A 1 126 ? -13.25 2.758 -16.656 1 95.88 126 GLU A O 1
ATOM 961 N N . LEU A 1 127 ? -15.25 2.588 -15.641 1 96.31 127 LEU A N 1
ATOM 962 C CA . LEU A 1 127 ? -15.125 3.881 -14.977 1 96.31 127 LEU A CA 1
ATOM 963 C C . LEU A 1 127 ? -13.938 3.889 -14.016 1 96.31 127 LEU A C 1
ATOM 965 O O . LEU A 1 127 ? -13.18 4.859 -13.977 1 96.31 127 LEU A O 1
ATOM 969 N N . ALA A 1 128 ? -13.805 2.822 -13.273 1 93.56 128 ALA A N 1
ATOM 970 C CA . ALA A 1 128 ? -12.688 2.707 -12.344 1 93.56 128 ALA A CA 1
ATOM 971 C C . ALA A 1 128 ? -11.352 2.74 -13.078 1 93.56 128 ALA A C 1
ATOM 973 O O . ALA A 1 128 ? -10.391 3.346 -12.609 1 93.56 128 ALA A O 1
ATOM 974 N N . HIS A 1 129 ? -11.336 2.098 -14.18 1 93.75 129 HIS A N 1
ATOM 975 C CA . HIS A 1 129 ? -10.125 2.062 -14.992 1 93.75 129 HIS A CA 1
ATOM 976 C C . HIS A 1 129 ? -9.766 3.451 -15.5 1 93.75 129 HIS A C 1
ATOM 978 O O . HIS A 1 129 ? -8.602 3.861 -15.438 1 93.75 129 HIS A O 1
ATOM 984 N N . GLN A 1 130 ? -10.711 4.109 -16 1 96.5 130 GLN A N 1
ATOM 985 C CA . GLN A 1 130 ? -10.484 5.457 -16.516 1 96.5 130 GLN A CA 1
ATOM 986 C C . GLN A 1 130 ? -10.031 6.398 -15.398 1 96.5 130 GLN A C 1
ATOM 988 O O . GLN A 1 130 ? -9.133 7.215 -15.602 1 96.5 130 GLN A O 1
ATOM 993 N N . LYS A 1 131 ? -10.656 6.289 -14.289 1 95.06 131 LYS A N 1
ATOM 994 C CA . LYS A 1 131 ? -10.258 7.082 -13.125 1 95.06 131 LYS A CA 1
ATOM 995 C C . LYS A 1 131 ? -8.797 6.832 -12.766 1 95.06 131 LYS A C 1
ATOM 997 O O . LYS A 1 131 ? -8.023 7.781 -12.578 1 95.06 131 LYS A O 1
ATOM 1002 N N . LYS A 1 132 ? -8.461 5.59 -12.656 1 93.69 132 LYS A N 1
ATOM 1003 C CA . LYS A 1 132 ? -7.094 5.203 -12.32 1 93.69 132 LYS A CA 1
ATOM 1004 C C . LYS A 1 132 ? -6.098 5.746 -13.344 1 93.69 132 LYS A C 1
ATOM 1006 O O . LYS A 1 132 ? -5.043 6.266 -12.977 1 93.69 132 LYS A O 1
ATOM 1011 N N . GLN A 1 133 ? -6.402 5.633 -14.594 1 96.25 133 GLN A N 1
ATOM 1012 C CA . GLN A 1 133 ? -5.531 6.121 -15.656 1 96.25 133 GLN A CA 1
ATOM 1013 C C . GLN A 1 133 ? -5.344 7.629 -15.562 1 96.25 133 GLN A C 1
ATOM 1015 O O . GLN A 1 133 ? -4.242 8.141 -15.797 1 96.25 133 GLN A O 1
ATOM 1020 N N . ALA A 1 134 ? -6.395 8.273 -15.258 1 97.25 134 ALA A N 1
ATOM 1021 C CA . ALA A 1 134 ? -6.32 9.727 -15.117 1 97.25 134 ALA A CA 1
ATOM 1022 C C . ALA A 1 134 ? -5.383 10.117 -13.984 1 97.25 134 ALA A C 1
ATOM 1024 O O . ALA A 1 134 ? -4.574 11.039 -14.125 1 97.25 134 ALA A O 1
ATOM 1025 N N . PHE A 1 135 ? -5.473 9.469 -12.875 1 95.62 135 PHE A N 1
ATOM 1026 C CA . PHE A 1 135 ? -4.578 9.734 -11.75 1 95.62 135 PHE A CA 1
ATOM 1027 C C . PHE A 1 135 ? -3.129 9.453 -12.133 1 95.62 135 PHE A C 1
ATOM 1029 O O . PHE A 1 135 ? -2.236 10.25 -11.836 1 95.62 135 PHE A O 1
ATOM 1036 N N . GLU A 1 136 ? -2.928 8.344 -12.742 1 95.94 136 GLU A N 1
ATOM 1037 C CA . GLU A 1 136 ? -1.573 7.961 -13.133 1 95.94 136 GLU A CA 1
ATOM 1038 C C . GLU A 1 136 ? -0.958 8.992 -14.07 1 95.94 136 GLU A C 1
ATOM 1040 O O . GLU A 1 136 ? 0.219 9.336 -13.945 1 95.94 136 GLU A O 1
ATOM 1045 N N . THR A 1 137 ? -1.735 9.445 -14.984 1 97.75 137 THR A N 1
ATOM 1046 C CA . THR A 1 137 ? -1.266 10.477 -15.914 1 97.75 137 THR A CA 1
ATOM 1047 C C . THR A 1 137 ? -0.962 11.773 -15.172 1 97.75 137 THR A C 1
ATOM 1049 O O . THR A 1 137 ? 0.03 12.445 -15.469 1 97.75 137 THR A O 1
ATOM 1052 N N . ALA A 1 138 ? -1.855 12.117 -14.266 1 97.44 138 ALA A N 1
ATOM 1053 C CA . ALA A 1 138 ? -1.62 13.312 -13.453 1 97.44 138 ALA A CA 1
ATOM 1054 C C . ALA A 1 138 ? -0.298 13.211 -12.695 1 97.44 138 ALA A C 1
ATOM 1056 O O . ALA A 1 138 ? 0.513 14.141 -12.719 1 97.44 138 ALA A O 1
ATOM 1057 N N . TYR A 1 139 ? -0.048 12.109 -12.07 1 97 139 TYR A N 1
ATOM 1058 C CA . TYR A 1 139 ? 1.162 11.898 -11.281 1 97 139 TYR A CA 1
ATOM 1059 C C . TYR A 1 139 ? 2.402 11.938 -12.164 1 97 139 TYR A C 1
ATOM 1061 O O . TYR A 1 139 ? 3.422 12.523 -11.797 1 97 139 TYR A O 1
ATOM 1069 N N . ALA A 1 140 ? 2.305 11.328 -13.32 1 97.38 140 ALA A N 1
ATOM 1070 C CA . ALA A 1 140 ? 3.416 11.367 -14.266 1 97.38 140 ALA A CA 1
ATOM 1071 C C . ALA A 1 140 ? 3.725 12.797 -14.695 1 97.38 140 ALA A C 1
ATOM 1073 O O . ALA A 1 140 ? 4.891 13.172 -14.844 1 97.38 140 ALA A O 1
ATOM 1074 N N . THR A 1 141 ? 2.703 13.508 -14.938 1 98.06 141 THR A N 1
ATOM 1075 C CA . THR A 1 141 ? 2.859 14.898 -15.344 1 98.06 141 THR A CA 1
ATOM 1076 C C . THR A 1 141 ? 3.438 15.734 -14.203 1 98.06 141 THR A C 1
ATOM 1078 O O . THR A 1 141 ? 4.297 16.594 -14.43 1 98.06 141 THR A O 1
ATOM 1081 N N . PHE A 1 142 ? 2.961 15.523 -12.977 1 97.38 142 PHE A N 1
ATOM 1082 C CA . PHE A 1 142 ? 3.543 16.188 -11.812 1 97.38 142 PHE A CA 1
ATOM 1083 C C . PHE A 1 142 ? 5.027 15.859 -11.695 1 97.38 142 PHE A C 1
ATOM 1085 O O . PHE A 1 142 ? 5.832 16.734 -11.344 1 97.38 142 PHE A O 1
ATOM 1092 N N . ASN A 1 143 ? 5.332 14.656 -11.938 1 97.25 143 ASN A N 1
ATOM 1093 C CA . ASN A 1 143 ? 6.73 14.234 -11.875 1 97.25 143 ASN A CA 1
ATOM 1094 C C . ASN A 1 143 ? 7.59 15 -12.875 1 97.25 143 ASN A C 1
ATOM 1096 O O . ASN A 1 143 ? 8.711 15.398 -12.562 1 97.25 143 ASN A O 1
ATOM 1100 N N . LYS A 1 144 ? 7.098 15.164 -14.086 1 97.12 144 LYS A N 1
ATOM 1101 C CA . LYS A 1 144 ? 7.789 15.977 -15.086 1 97.12 144 LYS A CA 1
ATOM 1102 C C . LYS A 1 144 ? 7.953 17.422 -14.609 1 97.12 144 LYS A C 1
ATOM 1104 O O . LYS A 1 144 ? 9.008 18.031 -14.805 1 97.12 144 LYS A O 1
ATOM 1109 N N . ALA A 1 145 ? 6.883 17.922 -14.016 1 96.44 145 ALA A N 1
ATOM 1110 C CA . ALA A 1 145 ? 6.941 19.281 -13.469 1 96.44 145 ALA A CA 1
ATOM 1111 C C . ALA A 1 145 ? 8.016 19.391 -12.398 1 96.44 145 ALA A C 1
ATOM 1113 O O . ALA A 1 145 ? 8.68 20.422 -12.273 1 96.44 145 ALA A O 1
ATOM 1114 N N . LEU A 1 146 ? 8.133 18.391 -11.602 1 95.56 146 LEU A N 1
ATOM 1115 C CA . LEU A 1 146 ? 9.141 18.375 -10.555 1 95.56 146 LEU A CA 1
ATOM 1116 C C . LEU A 1 146 ? 10.547 18.453 -11.148 1 95.56 146 LEU A C 1
ATOM 1118 O O . LEU A 1 146 ? 11.406 19.156 -10.625 1 95.56 146 LEU A O 1
ATOM 1122 N N . LYS A 1 147 ? 10.812 17.75 -12.227 1 95.5 147 LYS A N 1
ATOM 1123 C CA . LYS A 1 147 ? 12.102 17.797 -12.906 1 95.5 147 LYS A CA 1
ATOM 1124 C C . LYS A 1 147 ? 12.391 19.203 -13.422 1 95.5 147 LYS A C 1
ATOM 1126 O O . LYS A 1 147 ? 13.531 19.688 -13.336 1 95.5 147 LYS A O 1
ATOM 1131 N N . ILE A 1 148 ? 11.398 19.828 -13.922 1 95.12 148 ILE A N 1
ATOM 1132 C CA . ILE A 1 148 ? 11.539 21.203 -14.398 1 95.12 148 ILE A CA 1
ATOM 1133 C C . ILE A 1 148 ? 11.836 22.125 -13.219 1 95.12 148 ILE A C 1
ATOM 1135 O O . ILE A 1 148 ? 12.688 23.016 -13.32 1 95.12 148 ILE A O 1
ATOM 1139 N N . HIS A 1 149 ? 11.102 21.875 -12.18 1 92.62 149 HIS A N 1
ATOM 1140 C CA . HIS A 1 149 ? 11.32 22.656 -10.961 1 92.62 149 HIS A CA 1
ATOM 1141 C C . HIS A 1 149 ? 12.75 22.5 -10.453 1 92.62 149 HIS A C 1
ATOM 1143 O O . HIS A 1 149 ? 13.367 23.469 -10.008 1 92.62 149 HIS A O 1
ATOM 1149 N N . ASP A 1 150 ? 13.242 21.328 -10.492 1 91.38 150 ASP A N 1
ATOM 1150 C CA . ASP A 1 150 ? 14.625 21.062 -10.094 1 91.38 150 ASP A CA 1
ATOM 1151 C C . ASP A 1 150 ? 15.602 21.875 -10.945 1 91.38 150 ASP A C 1
ATOM 1153 O O . ASP A 1 150 ? 16.594 22.391 -10.438 1 91.38 150 ASP A O 1
ATOM 1157 N N . GLU A 1 151 ? 15.359 21.922 -12.18 1 91.75 151 GLU A N 1
ATOM 1158 C CA . GLU A 1 151 ? 16.188 22.75 -13.07 1 91.75 151 GLU A CA 1
ATOM 1159 C C . GLU A 1 151 ? 16.094 24.219 -12.688 1 91.75 151 GLU A C 1
ATOM 1161 O O . GLU A 1 151 ? 17.109 24.922 -12.695 1 91.75 151 GLU A O 1
ATOM 1166 N N .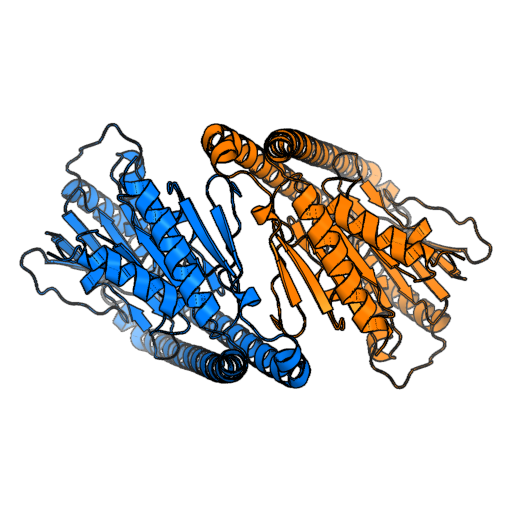 TRP A 1 152 ? 14.906 24.641 -12.383 1 90.75 152 TRP A N 1
ATOM 1167 C CA . TRP A 1 152 ? 14.664 26 -11.938 1 90.75 152 TRP A CA 1
ATOM 1168 C C . TRP A 1 152 ? 15.469 26.312 -10.68 1 90.75 152 TRP A C 1
ATOM 1170 O O . TRP A 1 152 ? 16.078 27.391 -10.578 1 90.75 152 TRP A O 1
ATOM 1180 N N . GLU A 1 153 ? 15.523 25.375 -9.758 1 89.94 153 GLU A N 1
ATOM 1181 C CA . GLU A 1 153 ? 16.234 25.547 -8.484 1 89.94 153 GLU A CA 1
ATOM 1182 C C . GLU A 1 153 ? 17.734 25.688 -8.703 1 89.94 153 GLU A C 1
ATOM 1184 O O . GLU A 1 153 ? 18.422 26.359 -7.93 1 89.94 153 GLU A O 1
ATOM 1189 N N . ARG A 1 154 ? 18.25 25.094 -9.703 1 89.56 154 ARG A N 1
ATOM 1190 C CA . ARG A 1 154 ? 19.688 25.062 -9.945 1 89.56 154 ARG A CA 1
ATOM 1191 C C . ARG A 1 154 ? 20.234 26.484 -10.156 1 89.56 154 ARG A C 1
ATOM 1193 O O . ARG A 1 154 ? 21.359 26.781 -9.742 1 89.56 154 ARG A O 1
ATOM 1200 N N . TYR A 1 155 ? 19.484 27.344 -10.766 1 89.31 155 TYR A N 1
ATOM 1201 C CA . TYR A 1 155 ? 19.922 28.719 -11.023 1 89.31 155 TYR A CA 1
ATOM 1202 C C . TYR A 1 155 ? 20.141 29.469 -9.719 1 89.31 155 TYR A C 1
ATOM 1204 O O . TYR A 1 155 ? 21.0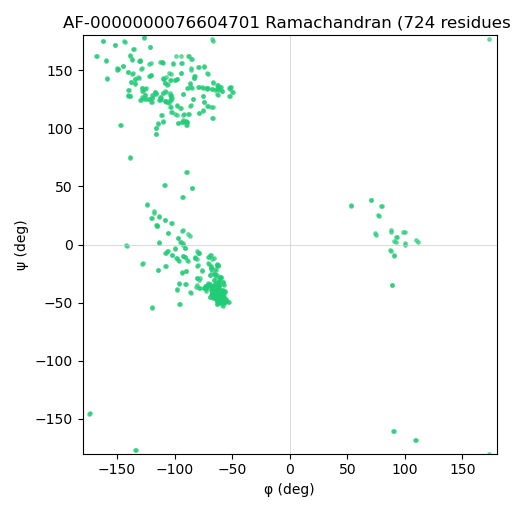16 30.344 -9.648 1 89.31 155 TYR A O 1
ATOM 1212 N N . PHE A 1 156 ? 19.453 29.078 -8.734 1 89.31 156 PHE A N 1
ATOM 1213 C CA . PHE A 1 156 ? 19.547 29.781 -7.465 1 89.31 156 PHE A CA 1
ATOM 1214 C C . PHE A 1 156 ? 20.5 29.062 -6.516 1 89.31 156 PHE A C 1
ATOM 1216 O O . PHE A 1 156 ? 21.266 29.703 -5.793 1 89.31 156 PHE A O 1
ATOM 1223 N N . ILE A 1 157 ? 20.438 27.75 -6.57 1 87.88 157 ILE A N 1
ATOM 1224 C CA . ILE A 1 157 ? 21.297 26.953 -5.699 1 87.88 157 ILE A CA 1
ATOM 1225 C C . ILE A 1 157 ? 22.766 27.297 -5.969 1 87.88 157 ILE A C 1
ATOM 1227 O O . ILE A 1 157 ? 23.562 27.422 -5.035 1 87.88 157 ILE A O 1
ATOM 1231 N N . HIS A 1 158 ? 23.062 27.484 -7.211 1 86.88 158 HIS A N 1
ATOM 1232 C CA . HIS A 1 158 ? 24.438 27.766 -7.613 1 86.88 158 HIS A CA 1
ATOM 1233 C C . HIS A 1 158 ? 24.875 29.156 -7.164 1 86.88 158 HIS A C 1
ATOM 1235 O O . HIS A 1 158 ? 26.078 29.438 -7.113 1 86.88 158 HIS A O 1
ATOM 1241 N N . ASN A 1 159 ? 24 29.953 -6.836 1 88.06 159 ASN A N 1
ATOM 1242 C CA . ASN A 1 159 ? 24.312 31.312 -6.453 1 88.06 159 ASN A CA 1
ATOM 1243 C C . ASN A 1 159 ? 23.969 31.578 -4.984 1 88.06 159 ASN A C 1
ATOM 1245 O O . ASN A 1 159 ? 23.891 32.719 -4.559 1 88.06 159 ASN A O 1
ATOM 1249 N N . MET A 1 160 ? 23.781 30.484 -4.262 1 89.06 160 MET A N 1
ATOM 1250 C CA . MET A 1 160 ? 23.391 30.625 -2.859 1 89.06 160 MET A CA 1
ATOM 1251 C C . MET A 1 160 ? 24.594 30.5 -1.94 1 89.06 160 MET A C 1
ATOM 1253 O O . MET A 1 160 ? 25.516 29.719 -2.215 1 89.06 160 MET A O 1
ATOM 1257 N N . SER A 1 161 ? 24.562 31.281 -0.932 1 89.81 161 SER A N 1
ATOM 1258 C CA . SER A 1 161 ? 25.547 31.141 0.136 1 89.81 161 SER A CA 1
ATOM 1259 C C . SER A 1 161 ? 25.031 30.219 1.238 1 89.81 161 SER A C 1
ATOM 1261 O O . SER A 1 161 ? 24.297 30.656 2.123 1 89.81 161 SER A O 1
ATOM 1263 N N . PHE A 1 162 ? 25.516 29.078 1.331 1 87.88 162 PHE A N 1
ATOM 1264 C CA . PHE A 1 162 ? 25.078 28.078 2.307 1 87.88 162 PHE A CA 1
ATOM 1265 C C . PHE A 1 162 ? 25.5 28.484 3.715 1 87.88 162 PHE A C 1
ATOM 1267 O O . PHE A 1 162 ? 24.797 28.188 4.688 1 87.88 162 PHE A O 1
ATOM 1274 N N . GLU A 1 163 ? 26.609 29.094 3.705 1 90.12 163 GLU A N 1
ATOM 1275 C CA . GLU A 1 163 ? 27.094 29.562 5 1 90.12 163 GLU A CA 1
ATOM 1276 C C . GLU A 1 163 ? 26.141 30.594 5.598 1 90.12 163 GLU A C 1
ATOM 1278 O O . GLU A 1 163 ? 25.812 30.531 6.785 1 90.12 163 GLU A O 1
ATOM 1283 N N . ARG A 1 164 ? 25.734 31.516 4.844 1 89.81 164 ARG A N 1
ATOM 1284 C CA . ARG A 1 164 ? 24.812 32.531 5.305 1 89.81 164 ARG A CA 1
ATOM 1285 C C . ARG A 1 164 ? 23.453 31.922 5.668 1 89.81 164 ARG A C 1
ATOM 1287 O O . ARG A 1 164 ? 22.828 32.312 6.652 1 89.81 164 ARG A O 1
ATOM 1294 N N . ALA A 1 165 ? 23.047 31.016 4.848 1 89.88 165 ALA A N 1
ATOM 1295 C CA . ALA A 1 165 ? 21.781 30.328 5.109 1 89.88 165 ALA A CA 1
ATOM 1296 C C . ALA A 1 165 ? 21.812 29.609 6.453 1 89.88 165 ALA A C 1
ATOM 1298 O O . ALA A 1 165 ? 20.859 29.688 7.23 1 89.88 165 ALA A O 1
ATOM 1299 N N . ASN A 1 166 ? 22.906 29 6.703 1 90.62 166 ASN A N 1
ATOM 1300 C CA . ASN A 1 166 ? 23.078 28.281 7.961 1 90.62 166 ASN A CA 1
ATOM 1301 C C . ASN A 1 166 ? 23.094 29.234 9.156 1 90.62 166 ASN A C 1
ATOM 1303 O O . ASN A 1 166 ? 22.5 28.938 10.195 1 90.62 166 ASN A O 1
ATOM 1307 N N . LYS A 1 167 ? 23.812 30.25 8.961 1 91.19 167 LYS A N 1
ATOM 1308 C CA . LYS A 1 167 ? 23.891 31.234 10.031 1 91.19 167 LYS A CA 1
ATOM 1309 C C . LYS A 1 167 ? 22.516 31.828 10.336 1 91.19 167 LYS A C 1
ATOM 1311 O O . LYS A 1 167 ? 22.156 32 11.5 1 91.19 167 LYS A O 1
ATOM 1316 N N . LEU A 1 168 ? 21.828 32.125 9.32 1 90.06 168 LEU A N 1
ATOM 1317 C CA . LEU A 1 168 ? 20.484 32.656 9.484 1 90.06 168 LEU A CA 1
ATOM 1318 C C . LEU A 1 168 ? 19.609 31.656 10.242 1 90.06 168 LEU A C 1
ATOM 1320 O O . LEU A 1 168 ? 18.828 32.062 11.117 1 90.06 168 LEU A O 1
ATOM 1324 N N . ALA A 1 169 ? 19.641 30.422 9.922 1 91.81 169 ALA A N 1
ATOM 1325 C CA . ALA A 1 169 ? 18.875 29.375 10.586 1 91.81 169 ALA A CA 1
ATOM 1326 C C . ALA A 1 169 ? 19.219 29.297 12.07 1 91.81 169 ALA A C 1
ATOM 1328 O O . ALA A 1 169 ? 18.328 29.203 12.922 1 91.81 169 ALA A O 1
ATOM 1329 N N . ASP A 1 170 ? 20.469 29.422 12.305 1 92.88 170 ASP A N 1
ATOM 1330 C CA . ASP A 1 170 ? 20.938 29.344 13.688 1 92.88 170 ASP A CA 1
ATOM 1331 C C . ASP A 1 170 ? 20.453 30.531 14.5 1 92.88 170 ASP A C 1
ATOM 1333 O O . ASP A 1 170 ? 20.031 30.391 15.648 1 92.88 170 ASP A O 1
ATOM 1337 N N . GLU A 1 171 ? 20.562 31.641 13.875 1 92.94 171 GLU A N 1
ATOM 1338 C CA . GLU A 1 171 ? 20.125 32.844 14.539 1 92.94 171 GLU A CA 1
ATOM 1339 C C . GLU A 1 171 ? 18.625 32.812 14.82 1 92.94 171 GLU A C 1
ATOM 1341 O O . GLU A 1 171 ? 18.172 33.219 15.883 1 92.94 171 GLU A O 1
ATOM 1346 N N . LEU A 1 172 ? 17.906 32.344 13.898 1 92.62 172 LEU A N 1
ATOM 1347 C CA . LEU A 1 172 ? 16.453 32.25 14.055 1 92.62 172 LEU A CA 1
ATOM 1348 C C . LEU A 1 172 ? 16.094 31.281 15.164 1 92.62 172 LEU A C 1
ATOM 1350 O O . LEU A 1 172 ? 15.211 31.547 15.977 1 92.62 172 LEU A O 1
ATOM 1354 N N . ILE A 1 173 ? 16.734 30.156 15.227 1 94.19 173 ILE A N 1
ATOM 1355 C CA . ILE A 1 173 ? 16.5 29.141 16.25 1 94.19 173 ILE A CA 1
ATOM 1356 C C . ILE A 1 173 ? 16.797 29.719 17.625 1 94.19 173 ILE A C 1
ATOM 1358 O O . ILE A 1 173 ? 16.031 29.516 18.562 1 94.19 173 ILE A O 1
ATOM 1362 N N . GLU A 1 174 ? 17.875 30.422 17.641 1 93.5 174 GLU A N 1
ATOM 1363 C CA . GLU A 1 174 ? 18.234 31.047 18.922 1 93.5 174 GLU A CA 1
ATOM 1364 C C . GLU A 1 174 ? 17.188 32.062 19.344 1 93.5 174 GLU A C 1
ATOM 1366 O O . GLU A 1 174 ? 16.812 32.125 20.531 1 93.5 174 GLU A O 1
ATOM 1371 N N . LYS A 1 175 ? 16.734 32.781 18.438 1 92.81 175 LYS A N 1
ATOM 1372 C CA . LYS A 1 175 ? 15.727 33.781 18.703 1 92.81 175 LYS A CA 1
ATOM 1373 C C . LYS A 1 175 ? 14.414 33.156 19.156 1 92.81 175 LYS A C 1
ATOM 1375 O O . LYS A 1 175 ? 13.781 33.656 20.094 1 92.81 175 LYS A O 1
ATOM 1380 N N . LEU A 1 176 ? 13.977 32.125 18.594 1 93.69 176 LEU A N 1
ATOM 1381 C CA . LEU A 1 176 ? 12.664 31.516 18.812 1 93.69 176 LEU A CA 1
ATOM 1382 C C . LEU A 1 176 ? 12.656 30.672 20.078 1 93.69 176 LEU A C 1
ATOM 1384 O O . LEU A 1 176 ? 11.648 30.625 20.797 1 93.69 176 LEU A O 1
ATOM 1388 N N . PHE A 1 177 ? 13.742 30 20.438 1 94.06 177 PHE A N 1
ATOM 1389 C CA . PHE A 1 177 ? 13.734 29.016 21.516 1 94.06 177 PHE A CA 1
ATOM 1390 C C . PHE A 1 177 ? 14.484 29.547 22.734 1 94.06 177 PHE A C 1
ATOM 1392 O O . PHE A 1 177 ? 14.32 29.047 23.844 1 94.06 177 PHE A O 1
ATOM 1399 N N . ASP A 1 178 ? 15.281 30.516 22.547 1 89.31 178 ASP A N 1
ATOM 1400 C CA . ASP A 1 178 ? 16.031 31.188 23.609 1 89.31 178 ASP A CA 1
ATOM 1401 C C . ASP A 1 178 ? 16.828 30.188 24.438 1 89.31 178 ASP A C 1
ATOM 1403 O O . ASP A 1 178 ? 16.812 30.25 25.672 1 89.31 178 ASP A O 1
ATOM 1407 N N . GLY A 1 179 ? 17.328 29.109 23.844 1 85.31 179 GLY A N 1
ATOM 1408 C CA . GLY A 1 179 ? 18.188 28.125 24.5 1 85.31 179 GLY A CA 1
ATOM 1409 C C . GLY A 1 179 ? 17.422 27.234 25.453 1 85.31 179 GLY A C 1
ATOM 1410 O O . GLY A 1 179 ? 18.031 26.422 26.156 1 85.31 179 GLY A O 1
ATOM 1411 N N . ASN A 1 180 ? 16.203 27.25 25.484 1 89.69 180 ASN A N 1
ATOM 1412 C CA . ASN A 1 180 ? 15.406 26.453 26.406 1 89.69 180 ASN A CA 1
ATOM 1413 C C . ASN A 1 180 ? 15.195 25.031 25.891 1 89.69 180 ASN A C 1
ATOM 1415 O O . ASN A 1 180 ? 15.18 24.812 24.672 1 89.69 180 ASN A O 1
ATOM 1419 N N . THR A 1 181 ? 15.211 24.109 26.844 1 90.69 181 THR A N 1
ATOM 1420 C CA . THR A 1 181 ? 14.945 22.703 26.547 1 90.69 181 THR A CA 1
ATOM 1421 C C . THR A 1 181 ? 13.914 22.141 27.516 1 90.69 181 THR A C 1
ATOM 1423 O O . THR A 1 181 ? 13.898 22.5 28.703 1 90.69 181 THR A O 1
ATOM 1426 N N . LEU A 1 182 ? 13.117 21.328 27 1 93.19 182 LEU A N 1
ATOM 1427 C CA . LEU A 1 182 ? 12.117 20.672 27.844 1 93.19 182 LEU A CA 1
ATOM 1428 C C . LEU A 1 182 ? 12.531 19.25 28.188 1 93.19 182 LEU A C 1
ATOM 1430 O O . LEU A 1 182 ? 13.336 18.656 27.484 1 93.19 182 LEU A O 1
ATOM 1434 N N . THR A 1 183 ? 12.055 18.719 29.25 1 91.81 183 THR A N 1
ATOM 1435 C CA . THR A 1 183 ? 12.367 17.375 29.734 1 91.81 183 THR A CA 1
ATOM 1436 C C . THR A 1 183 ? 11.344 16.375 29.219 1 91.81 183 THR A C 1
ATOM 1438 O O . THR A 1 183 ? 10.625 15.758 30.016 1 91.81 183 THR A O 1
ATOM 1441 N N . LYS A 1 184 ? 10.969 16.469 28.078 1 92.62 184 LYS A N 1
ATOM 1442 C CA . LYS A 1 184 ? 10.062 15.5 27.453 1 92.62 184 LYS A CA 1
ATOM 1443 C C . LYS A 1 184 ? 10.477 15.18 26.031 1 92.62 184 LYS A C 1
ATOM 1445 O O . LYS A 1 184 ? 11.312 15.883 25.453 1 92.62 184 LYS A O 1
ATOM 1450 N N . GLN A 1 185 ? 9.898 14.078 25.594 1 94.19 185 GLN A N 1
ATOM 1451 C CA . GLN A 1 185 ? 10.086 13.742 24.188 1 94.19 185 GLN A CA 1
ATOM 1452 C C . GLN A 1 185 ? 9.148 14.562 23.297 1 94.19 185 GLN A C 1
ATOM 1454 O O . GLN A 1 185 ? 7.977 14.758 23.641 1 94.19 185 GLN A O 1
ATOM 1459 N N . ALA A 1 186 ? 9.688 15.094 22.203 1 95.12 186 ALA A N 1
ATOM 1460 C CA . ALA A 1 186 ? 8.898 15.906 21.281 1 95.12 186 ALA A CA 1
ATOM 1461 C C . ALA A 1 186 ? 7.855 15.055 20.562 1 95.12 186 ALA A C 1
ATOM 1463 O O . ALA A 1 186 ? 8.141 13.93 20.156 1 95.12 186 ALA A O 1
ATOM 1464 N N . ASP A 1 187 ? 6.633 15.539 20.5 1 95.19 187 ASP A N 1
ATOM 1465 C CA . ASP A 1 187 ? 5.613 14.969 19.625 1 95.19 187 ASP A CA 1
ATOM 1466 C C . ASP A 1 187 ? 5.668 15.602 18.234 1 95.19 187 ASP A C 1
ATOM 1468 O O . ASP A 1 187 ? 5.395 16.797 18.078 1 95.19 187 ASP A O 1
ATOM 1472 N N . VAL A 1 188 ? 6.047 14.828 17.281 1 96.69 188 VAL A N 1
ATOM 1473 C CA . VAL A 1 188 ? 6.207 15.336 15.93 1 96.69 188 VAL A CA 1
ATOM 1474 C C . VAL A 1 188 ? 5.086 14.805 15.039 1 96.69 188 VAL A C 1
ATOM 1476 O O . VAL A 1 188 ? 4.891 13.586 14.938 1 96.69 188 VAL A O 1
ATOM 1479 N N . LYS A 1 189 ? 4.332 15.641 14.414 1 97.75 189 LYS A N 1
ATOM 1480 C CA . LYS A 1 189 ? 3.264 15.266 13.492 1 97.75 189 LYS A CA 1
ATOM 1481 C C . LYS A 1 189 ? 3.549 15.781 12.086 1 97.75 189 LYS A C 1
ATOM 1483 O O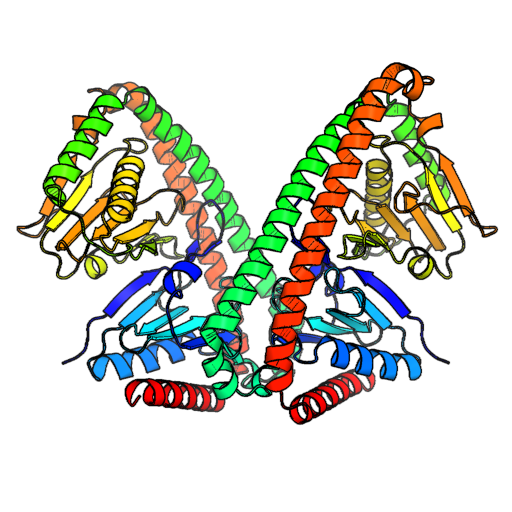 . LYS A 1 189 ? 3.916 16.938 11.906 1 97.75 189 LYS A O 1
ATOM 1488 N N . HIS A 1 190 ? 3.434 14.961 11.125 1 97.94 190 HIS A N 1
ATOM 1489 C CA . HIS A 1 190 ? 3.615 15.32 9.719 1 97.94 190 HIS A CA 1
ATOM 1490 C C . HIS A 1 190 ? 2.273 15.453 9.008 1 97.94 190 HIS A C 1
ATOM 1492 O O . HIS A 1 190 ? 1.427 14.562 9.102 1 97.94 190 HIS A O 1
ATOM 1498 N N . ARG A 1 191 ? 2.08 16.547 8.359 1 98.12 191 ARG A N 1
ATOM 1499 C CA . ARG A 1 191 ? 0.83 16.875 7.684 1 98.12 191 ARG A CA 1
ATOM 1500 C C . ARG A 1 191 ? 1.091 17.625 6.379 1 98.12 191 ARG A C 1
ATOM 1502 O O . ARG A 1 191 ? 2.244 17.875 6.023 1 98.12 191 ARG A O 1
ATOM 1509 N N . PHE A 1 192 ? -0.01 17.875 5.621 1 96.88 192 PHE A N 1
ATOM 1510 C CA . PHE A 1 192 ? 0.017 18.781 4.484 1 96.88 192 PHE A CA 1
ATOM 1511 C C . PHE A 1 192 ? -0.818 20.031 4.77 1 96.88 192 PHE A C 1
ATOM 1513 O O . PHE A 1 192 ? -1.977 19.922 5.176 1 96.88 192 PHE A O 1
ATOM 1520 N N . LEU A 1 193 ? -0.226 21.156 4.598 1 94.81 193 LEU A N 1
ATOM 1521 C CA . LEU A 1 193 ? -0.999 22.391 4.789 1 94.81 193 LEU A CA 1
ATOM 1522 C C . LEU A 1 193 ? -1.915 22.641 3.6 1 94.81 193 LEU A C 1
ATOM 1524 O O . LEU A 1 193 ? -2.883 23.406 3.707 1 94.81 193 LEU A O 1
ATOM 1528 N N . GLY A 1 194 ? -1.518 22.047 2.514 1 93.19 194 GLY A N 1
ATOM 1529 C CA . GLY A 1 194 ? -2.268 22.141 1.271 1 93.19 194 GLY A CA 1
ATOM 1530 C C . GLY A 1 194 ? -2.088 20.922 0.373 1 93.19 194 GLY A C 1
ATOM 1531 O O . GLY A 1 194 ? -1.302 20.031 0.682 1 93.19 194 GLY A O 1
ATOM 1532 N N . ALA A 1 195 ? -2.914 20.938 -0.693 1 94.19 195 ALA A N 1
ATOM 1533 C CA . ALA A 1 195 ? -2.85 19.812 -1.623 1 94.19 195 ALA A CA 1
ATOM 1534 C C . ALA A 1 195 ? -3.191 20.25 -3.043 1 94.19 195 ALA A C 1
ATOM 1536 O O . ALA A 1 195 ? -3.803 21.312 -3.242 1 94.19 195 ALA A O 1
ATOM 1537 N N . ALA A 1 196 ? -2.609 19.547 -3.947 1 94.75 196 ALA A N 1
ATOM 1538 C CA . ALA A 1 196 ? -3.078 19.688 -5.324 1 94.75 196 ALA A CA 1
ATOM 1539 C C . ALA A 1 196 ? -4.449 19.031 -5.504 1 94.75 196 ALA A C 1
ATOM 1541 O O . ALA A 1 196 ? -4.617 17.844 -5.23 1 94.75 196 ALA A O 1
ATOM 1542 N N . THR A 1 197 ? -5.391 19.828 -5.879 1 95.62 197 THR A N 1
ATOM 1543 C CA . THR A 1 197 ? -6.762 19.359 -6.039 1 95.62 197 THR A CA 1
ATOM 1544 C C . THR A 1 197 ? -7.25 19.594 -7.465 1 95.62 197 THR A C 1
ATOM 1546 O O . THR A 1 197 ? -6.59 20.281 -8.25 1 95.62 197 THR A O 1
ATOM 1549 N N . PRO A 1 198 ? -8.414 19.016 -7.801 1 95.19 198 PRO A N 1
ATOM 1550 C CA . PRO A 1 198 ? -8.969 19.203 -9.148 1 95.19 198 PRO A CA 1
ATOM 1551 C C . PRO A 1 198 ? -9.289 20.656 -9.461 1 95.19 198 PRO A C 1
ATOM 1553 O O . PRO A 1 198 ? -9.438 21.031 -10.625 1 95.19 198 PRO A O 1
ATOM 1556 N N . VAL A 1 199 ? -9.398 21.516 -8.477 1 94.25 199 VAL A N 1
ATOM 1557 C CA . VAL A 1 199 ? -9.719 22.922 -8.703 1 94.25 199 VAL A CA 1
ATOM 1558 C C . VAL A 1 199 ? -8.469 23.781 -8.5 1 94.25 199 VAL A C 1
ATOM 1560 O O . VAL A 1 199 ? -8.555 25 -8.391 1 94.25 199 VAL A O 1
ATOM 1563 N N . GLY A 1 200 ? -7.359 23.125 -8.375 1 91.88 200 GLY A N 1
ATOM 1564 C CA . GLY A 1 200 ? -6.121 23.844 -8.117 1 91.88 200 GLY A CA 1
ATOM 1565 C C . GLY A 1 200 ? -5.59 23.625 -6.711 1 91.88 200 GLY A C 1
ATOM 1566 O O . GLY A 1 200 ? -6.078 22.766 -5.98 1 91.88 200 GLY A O 1
ATOM 1567 N N . ALA A 1 201 ? -4.645 24.438 -6.41 1 91.38 201 ALA A N 1
ATOM 1568 C CA . ALA A 1 201 ? -4.031 24.328 -5.086 1 91.38 201 ALA A CA 1
ATOM 1569 C C . ALA A 1 201 ? -4.949 24.906 -4.012 1 91.38 201 ALA A C 1
ATOM 1571 O O . ALA A 1 201 ? -5.477 26.016 -4.164 1 91.38 201 ALA A O 1
ATOM 1572 N N . VAL A 1 202 ? -5.195 24.156 -3.014 1 93.94 202 VAL A N 1
ATOM 1573 C CA . VAL A 1 202 ? -5.988 24.594 -1.869 1 93.94 202 VAL A CA 1
ATOM 1574 C C . VAL A 1 202 ? -5.191 24.391 -0.581 1 93.94 202 VAL A C 1
ATOM 1576 O O . VAL A 1 202 ? -4.508 23.375 -0.42 1 93.94 202 VAL A O 1
ATOM 1579 N N . ASP A 1 203 ? -5.188 25.375 0.285 1 94.31 203 ASP A N 1
ATOM 1580 C CA . ASP A 1 203 ? -4.445 25.234 1.533 1 94.31 203 ASP A CA 1
ATOM 1581 C C . ASP A 1 203 ? -5.258 25.75 2.719 1 94.31 203 ASP A C 1
ATOM 1583 O O . ASP A 1 203 ? -6.309 26.375 2.535 1 94.31 203 ASP A O 1
ATOM 1587 N N . PHE A 1 204 ? -4.836 25.484 3.902 1 95.62 204 PHE A N 1
ATOM 1588 C CA . PHE A 1 204 ? -5.527 25.875 5.125 1 95.62 204 PHE A CA 1
ATOM 1589 C C . PHE A 1 204 ? -4.609 26.688 6.031 1 95.62 204 PHE A C 1
ATOM 1591 O O . PHE A 1 204 ? -4.695 26.594 7.258 1 95.62 204 PHE A O 1
ATOM 1598 N N . VAL A 1 205 ? -3.732 27.484 5.48 1 94.44 205 VAL A N 1
ATOM 1599 C CA . VAL A 1 205 ? -2.727 28.234 6.23 1 94.44 205 VAL A CA 1
ATOM 1600 C C . VAL A 1 205 ? -3.41 29.156 7.238 1 94.44 205 VAL A C 1
ATOM 1602 O O . VAL A 1 205 ? -3.055 29.172 8.422 1 94.44 205 VAL A O 1
ATOM 1605 N N . PRO A 1 206 ? -4.469 29.906 6.84 1 94.06 206 PRO A N 1
ATOM 1606 C CA . PRO A 1 206 ? -5.117 30.797 7.809 1 94.06 206 PRO A CA 1
ATOM 1607 C C . PRO A 1 206 ? -5.715 30.047 8.992 1 94.06 206 PRO A C 1
ATOM 1609 O O . PRO A 1 206 ? -5.598 30.484 10.141 1 94.06 206 PRO A O 1
ATOM 1612 N N . ASN A 1 207 ? -6.289 28.938 8.727 1 96.25 207 ASN A N 1
ATOM 1613 C CA . ASN A 1 207 ? -6.867 28.125 9.789 1 96.25 207 ASN A CA 1
ATOM 1614 C C . ASN A 1 207 ? -5.785 27.531 10.695 1 96.25 207 ASN A C 1
ATOM 1616 O O . ASN A 1 207 ? -5.902 27.578 11.922 1 96.25 207 ASN A O 1
ATOM 1620 N N . ILE A 1 208 ? -4.727 27.031 10.133 1 97 208 ILE A N 1
ATOM 1621 C CA . ILE A 1 208 ? -3.65 26.359 10.859 1 97 208 ILE A CA 1
ATOM 1622 C C . ILE A 1 208 ? -2.943 27.344 11.773 1 97 208 ILE A C 1
ATOM 1624 O O . ILE A 1 208 ? -2.535 27 12.883 1 97 208 ILE A O 1
ATOM 1628 N N . THR A 1 209 ? -2.84 28.562 11.367 1 95.69 209 THR A N 1
ATOM 1629 C CA . THR A 1 209 ? -2.051 29.531 12.117 1 95.69 209 THR A CA 1
ATOM 1630 C C . THR A 1 209 ? -2.945 30.375 13.031 1 95.69 209 THR A C 1
ATOM 1632 O O . THR A 1 209 ? -2.475 31.297 13.688 1 95.69 209 THR A O 1
ATOM 1635 N N . GLU A 1 210 ? -4.184 30 13.055 1 94 210 GLU A N 1
ATOM 1636 C CA . GLU A 1 210 ? -5.109 30.75 13.898 1 94 210 GLU A CA 1
ATOM 1637 C C . GLU A 1 210 ? -4.715 30.672 15.367 1 94 210 GLU A C 1
ATOM 1639 O O . GLU A 1 210 ? -4.383 29.578 15.867 1 94 210 GLU A O 1
ATOM 1644 N N . GLY A 1 211 ? -4.723 31.781 16.047 1 91 211 GLY A N 1
ATOM 1645 C CA . GLY A 1 211 ? -4.484 31.812 17.469 1 91 211 GLY A CA 1
ATOM 1646 C C . GLY A 1 211 ? -3.012 31.906 17.828 1 91 211 GLY A C 1
ATOM 1647 O O . GLY A 1 211 ? -2.658 32.094 19 1 91 211 GLY A O 1
ATOM 1648 N N . LEU A 1 212 ? -2.125 31.844 16.844 1 94.94 212 LEU A N 1
ATOM 1649 C CA . LEU A 1 212 ? -0.694 31.938 17.109 1 94.94 212 LEU A CA 1
ATOM 1650 C C . LEU A 1 212 ? -0.259 33.406 17.219 1 94.94 212 LEU A C 1
ATOM 1652 O O . LEU A 1 212 ? -0.738 34.25 16.453 1 94.94 212 LEU A O 1
ATOM 1656 N N . LYS A 1 213 ? 0.638 33.625 18.031 1 94.69 213 LYS A N 1
ATOM 1657 C CA . LYS A 1 213 ? 1.088 35 18.297 1 94.69 213 LYS A CA 1
ATOM 1658 C C . LYS A 1 213 ? 2.025 35.5 17.203 1 94.69 213 LYS A C 1
ATOM 1660 O O . LYS A 1 213 ? 2.002 36.656 16.859 1 94.69 213 LYS A O 1
ATOM 1665 N N . LYS A 1 214 ? 2.832 34.625 16.719 1 95.44 214 LYS A N 1
ATOM 1666 C CA . LYS A 1 214 ? 3.852 35.031 15.75 1 95.44 214 LYS A CA 1
ATOM 1667 C C . LYS A 1 214 ? 3.807 34.156 14.5 1 95.44 214 LYS A C 1
ATOM 1669 O O . LYS A 1 214 ? 3.697 32.938 14.594 1 95.44 214 LYS A O 1
ATOM 1674 N N . ARG A 1 215 ? 3.871 34.781 13.391 1 96 215 ARG A N 1
ATOM 1675 C CA . ARG A 1 215 ? 3.963 34.125 12.102 1 96 215 ARG A CA 1
ATOM 1676 C C . ARG A 1 215 ? 5.129 34.656 11.281 1 96 215 ARG A C 1
ATOM 1678 O O . ARG A 1 215 ? 5.266 35.844 11.102 1 96 215 ARG A O 1
ATOM 1685 N N . TYR A 1 216 ? 5.926 33.781 10.867 1 94.38 216 TYR A N 1
ATOM 1686 C CA . TYR A 1 216 ? 7.059 34.125 10.016 1 94.38 216 TYR A CA 1
ATOM 1687 C C . TYR A 1 216 ? 6.801 33.688 8.57 1 94.38 216 TYR A C 1
ATOM 1689 O O . TYR A 1 216 ? 6.594 32.5 8.297 1 94.38 216 TYR A O 1
ATOM 1697 N N . PHE A 1 217 ? 6.863 34.656 7.68 1 93.69 217 PHE A N 1
ATOM 1698 C CA . PHE A 1 217 ? 6.664 34.406 6.258 1 93.69 217 PHE A CA 1
ATOM 1699 C C . PHE A 1 217 ? 8 34.312 5.535 1 93.69 217 PHE A C 1
ATOM 1701 O O . PHE A 1 217 ? 8.703 35.312 5.363 1 93.69 217 PHE A O 1
ATOM 1708 N N . ILE A 1 218 ? 8.258 33.156 5.105 1 91.19 218 ILE A N 1
ATOM 1709 C CA . ILE A 1 218 ? 9.508 32.969 4.379 1 91.19 218 ILE A CA 1
ATOM 1710 C C . ILE A 1 218 ? 9.297 33.312 2.9 1 91.19 218 ILE A C 1
ATOM 1712 O O . ILE A 1 218 ? 8.422 32.719 2.252 1 91.19 218 ILE A O 1
ATOM 1716 N N . LYS A 1 219 ? 10.016 34.219 2.521 1 86.88 219 LYS A N 1
ATOM 1717 C CA . LYS A 1 219 ? 10.008 34.562 1.1 1 86.88 219 LYS A CA 1
ATOM 1718 C C . LYS A 1 219 ? 11.32 34.156 0.432 1 86.88 219 LYS A C 1
ATOM 1720 O O . LYS A 1 219 ? 12.375 34.156 1.066 1 86.88 219 LYS A O 1
ATOM 1725 N N . GLY A 1 220 ? 11.164 33.719 -0.748 1 81.88 220 GLY A N 1
ATOM 1726 C CA . GLY A 1 220 ? 12.344 33.312 -1.485 1 81.88 220 GLY A CA 1
ATOM 1727 C C . GLY A 1 220 ? 12.023 32.656 -2.818 1 81.88 220 GLY A C 1
ATOM 1728 O O . GLY A 1 220 ? 10.875 32.688 -3.26 1 81.88 220 GLY A O 1
ATOM 1729 N N . ARG A 1 221 ? 13.141 32.375 -3.467 1 80.75 221 ARG A N 1
ATOM 1730 C CA . ARG A 1 221 ? 13.031 31.688 -4.754 1 80.75 221 ARG A CA 1
ATOM 1731 C C . ARG A 1 221 ? 13.172 30.172 -4.586 1 80.75 221 ARG A C 1
ATOM 1733 O O . ARG A 1 221 ? 13.555 29.688 -3.516 1 80.75 221 ARG A O 1
ATOM 1740 N N . PRO A 1 222 ? 12.75 29.422 -5.57 1 80.94 222 PRO A N 1
ATOM 1741 C CA . PRO A 1 222 ? 13.008 27.984 -5.512 1 80.94 222 PRO A CA 1
ATOM 1742 C C . PRO A 1 222 ? 14.484 27.656 -5.273 1 80.94 222 PRO A C 1
ATOM 1744 O O . PRO A 1 222 ? 15.359 28.281 -5.879 1 80.94 222 PRO A O 1
ATOM 1747 N N . GLY A 1 223 ? 14.719 26.828 -4.27 1 78.75 223 GLY A N 1
ATOM 1748 C CA . GLY A 1 223 ? 16.094 26.422 -4.02 1 78.75 223 GLY A CA 1
ATOM 1749 C C . GLY A 1 223 ? 16.844 27.375 -3.102 1 78.75 223 GLY A C 1
ATOM 1750 O O . GLY A 1 223 ? 18.062 27.297 -2.979 1 78.75 223 GLY A O 1
ATOM 1751 N N . SER A 1 224 ? 16.094 28.234 -2.494 1 81.19 224 SER A N 1
ATOM 1752 C CA . SER A 1 224 ? 16.75 29.234 -1.66 1 81.19 224 SER A CA 1
ATOM 1753 C C . SER A 1 224 ? 16.938 28.734 -0.233 1 81.19 224 SER A C 1
ATOM 1755 O O . SER A 1 224 ? 17.203 29.531 0.679 1 81.19 224 SER A O 1
ATOM 1757 N N . GLY A 1 225 ? 16.656 27.391 0.03 1 82.25 225 GLY A N 1
ATOM 1758 C CA . GLY A 1 225 ? 16.984 26.781 1.309 1 82.25 225 GLY A CA 1
ATOM 1759 C C . GLY A 1 225 ? 15.844 26.844 2.309 1 82.25 225 GLY A C 1
ATOM 1760 O O . GLY A 1 225 ? 16.047 26.594 3.5 1 82.25 225 GLY A O 1
ATOM 1761 N N . LYS A 1 226 ? 14.758 27.266 1.917 1 87.88 226 LYS A N 1
ATOM 1762 C CA . LYS A 1 226 ? 13.594 27.375 2.791 1 87.88 226 LYS A CA 1
ATOM 1763 C C . LYS A 1 226 ? 13.312 26.047 3.492 1 87.88 226 LYS A C 1
ATOM 1765 O O . LYS A 1 226 ? 13.164 26 4.715 1 87.88 226 LYS A O 1
ATOM 1770 N N . SER A 1 227 ? 13.273 24.984 2.699 1 90.38 227 SER A N 1
ATOM 1771 C CA . SER A 1 227 ? 12.992 23.656 3.246 1 90.38 227 SER A CA 1
ATOM 1772 C C . SER A 1 227 ? 14.086 23.219 4.207 1 90.38 227 SER A C 1
ATOM 1774 O O . SER A 1 227 ? 13.805 22.594 5.238 1 90.38 227 SER A O 1
ATOM 1776 N N . THR A 1 228 ? 15.289 23.547 3.902 1 90.44 228 THR A N 1
ATOM 1777 C CA . THR A 1 228 ? 16.422 23.188 4.758 1 90.44 228 THR A CA 1
ATOM 1778 C C . THR A 1 228 ? 16.312 23.891 6.109 1 90.44 228 THR A C 1
ATOM 1780 O O . THR A 1 228 ? 16.562 23.281 7.152 1 90.44 228 THR A O 1
ATOM 1783 N N . LEU A 1 229 ? 16.016 25.156 6.031 1 92.94 229 LEU A N 1
ATOM 1784 C CA . LEU A 1 229 ? 15.812 25.922 7.254 1 92.94 229 LEU A CA 1
ATOM 1785 C C . LEU A 1 229 ? 14.742 25.281 8.133 1 92.94 229 LEU A C 1
ATOM 1787 O O . LEU A 1 229 ? 14.945 25.094 9.336 1 92.94 229 LEU A O 1
ATOM 1791 N N . LEU A 1 230 ? 13.656 24.922 7.574 1 95.69 230 LEU A N 1
ATOM 1792 C CA . LEU A 1 230 ? 12.547 24.312 8.305 1 95.69 230 LEU A CA 1
ATOM 1793 C C . LEU A 1 230 ? 12.961 22.969 8.891 1 95.69 230 LEU A C 1
ATOM 1795 O O . LEU A 1 230 ? 12.602 22.641 10.023 1 95.69 230 LEU A O 1
ATOM 1799 N N . LYS A 1 231 ? 13.695 22.188 8.125 1 96.12 231 LYS A N 1
ATOM 1800 C CA . LYS A 1 231 ? 14.172 20.906 8.609 1 96.12 231 LYS A CA 1
ATOM 1801 C C . LYS A 1 231 ? 15.07 21.062 9.828 1 96.12 231 LYS A C 1
ATOM 1803 O O . LYS A 1 231 ? 15.016 20.266 10.758 1 96.12 231 LYS A O 1
ATOM 1808 N N . LYS A 1 232 ? 15.898 22.047 9.805 1 95.44 232 LYS A N 1
ATOM 1809 C CA . LYS A 1 232 ? 16.766 22.344 10.953 1 95.44 232 LYS A CA 1
ATOM 1810 C C . LYS A 1 232 ? 15.938 22.688 12.188 1 95.44 232 LYS A C 1
ATOM 1812 O O . LYS A 1 232 ? 16.266 22.266 13.297 1 95.44 232 LYS A O 1
ATOM 1817 N N . LEU A 1 233 ? 14.922 23.453 11.945 1 96 233 LEU A N 1
ATOM 1818 C CA . LEU A 1 233 ? 14.023 23.812 13.031 1 96 233 LEU A CA 1
ATOM 1819 C C . LEU A 1 233 ? 13.367 22.578 13.633 1 96 233 LEU A C 1
ATOM 1821 O O . LEU A 1 233 ? 13.281 22.438 14.852 1 96 233 LEU A O 1
ATOM 1825 N N . VAL A 1 234 ? 12.891 21.688 12.82 1 97.44 234 VAL A N 1
ATOM 1826 C CA . VAL A 1 234 ? 12.258 20.438 13.258 1 97.44 234 VAL A CA 1
ATOM 1827 C C . VAL A 1 234 ? 13.242 19.625 14.094 1 97.44 234 VAL A C 1
ATOM 1829 O O . VAL A 1 234 ? 12.891 19.125 15.172 1 97.44 234 VAL A O 1
ATOM 1832 N N . LYS A 1 235 ? 14.453 19.484 13.609 1 96.5 235 LYS A N 1
ATOM 1833 C CA . LYS A 1 235 ? 15.477 18.75 14.336 1 96.5 235 LYS A CA 1
ATOM 1834 C C . LYS A 1 235 ? 15.727 19.344 15.711 1 96.5 235 LYS A C 1
ATOM 1836 O O . LYS A 1 235 ? 15.922 18.625 16.688 1 96.5 235 LYS A O 1
ATOM 1841 N N . HIS A 1 236 ? 15.805 20.609 15.695 1 96.38 236 HIS A N 1
ATOM 1842 C CA . HIS A 1 236 ? 16 21.281 16.969 1 96.38 236 HIS A CA 1
ATOM 1843 C C . HIS A 1 236 ? 14.859 21 17.938 1 96.38 236 HIS A C 1
ATOM 1845 O O . HIS A 1 236 ? 15.094 20.766 19.125 1 96.38 236 HIS A O 1
ATOM 1851 N N . CYS A 1 237 ? 13.641 21.047 17.453 1 96.88 237 CYS A N 1
ATOM 1852 C CA . CYS A 1 237 ? 12.484 20.734 18.281 1 96.88 237 CYS A CA 1
ATOM 1853 C C . CYS A 1 237 ? 12.586 19.312 18.844 1 96.88 237 CYS A C 1
ATOM 1855 O O . CYS A 1 237 ? 12.336 19.094 20.031 1 96.88 237 CYS A O 1
ATOM 1857 N N . GLU A 1 238 ? 12.93 18.406 18 1 96.25 238 GLU A N 1
ATOM 1858 C CA . GLU A 1 238 ? 13.086 17.016 18.422 1 96.25 238 GLU A CA 1
ATOM 1859 C C . GLU A 1 238 ? 14.125 16.891 19.531 1 96.25 238 GLU A C 1
ATOM 1861 O O . GLU A 1 238 ? 13.945 16.125 20.469 1 96.25 238 GLU A O 1
ATOM 1866 N N . LYS A 1 239 ? 15.172 17.625 19.406 1 94.88 239 LYS A N 1
ATOM 1867 C CA . LYS A 1 239 ? 16.266 17.578 20.359 1 94.88 239 LYS A CA 1
ATOM 1868 C C . LYS A 1 239 ? 15.883 18.25 21.672 1 94.88 239 LYS A C 1
ATOM 1870 O O . LYS A 1 239 ? 16.344 17.844 22.75 1 94.88 239 LYS A O 1
ATOM 1875 N N . THR A 1 240 ? 15.125 19.266 21.578 1 96.06 240 THR A N 1
ATOM 1876 C CA . THR A 1 240 ? 14.852 20.094 22.75 1 96.06 240 THR A CA 1
ATOM 1877 C C . THR A 1 240 ? 13.539 19.688 23.406 1 96.06 240 THR A C 1
ATOM 1879 O O . THR A 1 240 ? 13.195 20.188 24.484 1 96.06 240 THR A O 1
ATOM 1882 N N . GLY A 1 241 ? 12.703 18.891 22.703 1 96.44 241 GLY A N 1
ATOM 1883 C CA . GLY A 1 241 ? 11.523 18.312 23.328 1 96.44 241 GLY A CA 1
ATOM 1884 C C . GLY A 1 241 ? 10.25 19.078 22.984 1 96.44 241 GLY A C 1
ATOM 1885 O O . GLY A 1 241 ? 9.164 18.719 23.469 1 96.44 241 GLY A O 1
ATOM 1886 N N . TYR A 1 242 ? 10.328 20.109 22.188 1 96.69 242 TYR A N 1
ATOM 1887 C CA . TYR A 1 242 ? 9.141 20.875 21.828 1 96.69 242 TYR A CA 1
ATOM 1888 C C . TYR A 1 242 ? 8.305 20.125 20.797 1 96.69 242 TYR A C 1
ATOM 1890 O O . TYR A 1 242 ? 8.844 19.578 19.828 1 96.69 242 TYR A O 1
ATOM 1898 N N . ASP A 1 243 ? 6.984 20.125 21.062 1 96.62 243 ASP A N 1
ATOM 1899 C CA . ASP A 1 243 ? 6.086 19.531 20.078 1 96.62 243 ASP A CA 1
ATOM 1900 C C . ASP A 1 243 ? 6.078 20.359 18.781 1 96.62 243 ASP A C 1
ATOM 1902 O O . ASP A 1 243 ? 6.109 21.578 18.828 1 96.62 243 ASP A O 1
ATOM 1906 N N . VAL A 1 244 ? 6.062 19.625 17.688 1 97.88 244 VAL A N 1
ATOM 1907 C CA . VAL A 1 244 ? 6.16 20.359 16.422 1 97.88 244 VAL A CA 1
ATOM 1908 C C . VAL A 1 244 ? 5.23 19.734 15.391 1 97.88 244 VAL A C 1
ATOM 1910 O O . VAL A 1 244 ? 5.113 18.5 15.32 1 97.88 244 VAL A O 1
ATOM 1913 N N . GLU A 1 245 ? 4.469 20.562 14.711 1 98.19 245 GLU A N 1
ATOM 1914 C CA . GLU A 1 245 ? 3.703 20.188 13.523 1 98.19 245 GLU A CA 1
ATOM 1915 C C . GLU A 1 245 ? 4.477 20.484 12.242 1 98.19 245 GLU A C 1
ATOM 1917 O O . GLU A 1 245 ? 4.801 21.641 11.961 1 98.19 245 GLU A O 1
ATOM 1922 N N . VAL A 1 246 ? 4.746 19.469 11.547 1 98.44 246 VAL A N 1
ATOM 1923 C CA . VAL A 1 246 ? 5.535 19.594 10.32 1 98.44 246 VAL A CA 1
ATOM 1924 C C . VAL A 1 246 ? 4.617 19.484 9.102 1 98.44 246 VAL A C 1
ATOM 1926 O O . VAL A 1 246 ? 3.992 18.438 8.883 1 98.44 246 VAL A O 1
ATOM 1929 N N . TYR A 1 247 ? 4.551 20.5 8.32 1 98.12 247 TYR A N 1
ATOM 1930 C CA . TYR A 1 247 ? 3.715 20.5 7.129 1 98.12 247 TYR A CA 1
ATOM 1931 C C . TYR A 1 247 ? 4.566 20.406 5.867 1 98.12 247 TYR A C 1
ATOM 1933 O O . TYR A 1 247 ? 5.418 21.25 5.613 1 98.12 247 TYR A O 1
ATOM 1941 N N . HIS A 1 248 ? 4.27 19.422 5.117 1 97.06 248 HIS A N 1
ATOM 1942 C CA . HIS A 1 248 ? 5 19.156 3.885 1 97.06 248 HIS A CA 1
ATOM 1943 C C . HIS A 1 248 ? 4.387 19.906 2.707 1 97.06 248 HIS A C 1
ATOM 1945 O O . HIS A 1 248 ? 3.252 20.391 2.793 1 97.06 248 HIS A O 1
ATOM 1951 N N . CYS A 1 249 ? 5.207 20 1.661 1 93.62 249 CYS A N 1
ATOM 1952 C CA . CYS A 1 249 ? 4.727 20.578 0.408 1 93.62 249 CYS A CA 1
ATOM 1953 C C . CYS A 1 249 ? 3.77 19.625 -0.296 1 93.62 249 CYS A C 1
ATOM 1955 O O . CYS A 1 249 ? 4.039 18.422 -0.389 1 93.62 249 CYS A O 1
ATOM 1957 N N . GLY A 1 250 ? 2.666 20.156 -0.773 1 92.69 250 GLY A N 1
ATOM 1958 C CA . GLY A 1 250 ? 1.661 19.344 -1.446 1 92.69 250 GLY A CA 1
ATOM 1959 C C . GLY A 1 250 ? 2.127 18.812 -2.787 1 92.69 250 GLY A C 1
ATOM 1960 O O . GLY A 1 250 ? 1.554 17.859 -3.312 1 92.69 250 GLY A O 1
ATOM 1961 N N . PHE A 1 251 ? 3.158 19.453 -3.295 1 91.94 251 PHE A N 1
ATOM 1962 C CA . PHE A 1 251 ? 3.691 19.062 -4.594 1 91.94 251 PHE A CA 1
ATOM 1963 C C . PHE A 1 251 ? 4.871 18.109 -4.434 1 91.94 251 PHE A C 1
ATOM 1965 O O . PHE A 1 251 ? 4.898 17.047 -5.043 1 91.94 251 PHE A O 1
ATOM 1972 N N . ASP A 1 252 ? 5.797 18.453 -3.668 1 93.25 252 ASP A N 1
ATOM 1973 C CA . ASP A 1 252 ? 6.938 17.625 -3.295 1 93.25 252 ASP A CA 1
ATOM 1974 C C . ASP A 1 252 ? 6.906 17.281 -1.808 1 93.25 252 ASP A C 1
ATOM 1976 O O . ASP A 1 252 ? 7.398 18.047 -0.979 1 93.25 252 ASP A O 1
ATOM 1980 N N . PRO A 1 253 ? 6.535 16.047 -1.506 1 95.31 253 PRO A N 1
ATOM 1981 C CA . PRO A 1 253 ? 6.328 15.695 -0.1 1 95.31 253 PRO A CA 1
ATOM 1982 C C . PRO A 1 253 ? 7.633 15.664 0.698 1 95.31 253 PRO A C 1
ATOM 1984 O O . PRO A 1 253 ? 7.602 15.617 1.931 1 95.31 253 PRO A O 1
ATOM 1987 N N . HIS A 1 254 ? 8.797 15.758 0.08 1 93.69 254 HIS A N 1
ATOM 1988 C CA . HIS A 1 254 ? 10.07 15.734 0.782 1 93.69 254 HIS A CA 1
ATOM 1989 C C . HIS A 1 254 ? 10.5 17.141 1.206 1 93.69 254 HIS A C 1
ATOM 1991 O O . HIS A 1 254 ? 11.43 17.297 1.993 1 93.69 254 HIS A O 1
ATOM 1997 N N . SER A 1 255 ? 9.844 18.016 0.651 1 93.62 255 SER A N 1
ATOM 1998 C CA . SER A 1 255 ? 10.086 19.406 1.024 1 93.62 255 SER A CA 1
ATOM 1999 C C . SER A 1 255 ? 9.117 19.875 2.104 1 93.62 255 SER A C 1
ATOM 2001 O O . SER A 1 255 ? 7.977 19.406 2.158 1 93.62 255 SER A O 1
ATOM 2003 N N . LEU A 1 256 ? 9.586 20.766 2.961 1 96.12 256 LEU A N 1
ATOM 2004 C CA . LEU A 1 256 ? 8.734 21.297 4.02 1 96.12 256 LEU A CA 1
ATOM 2005 C C . LEU A 1 256 ? 8.258 22.703 3.68 1 96.12 256 LEU A C 1
ATOM 2007 O O . LEU A 1 256 ? 9.016 23.516 3.129 1 96.12 256 LEU A O 1
ATOM 2011 N N . ASP A 1 257 ? 6.941 22.953 4.055 1 94.94 257 ASP A N 1
ATOM 2012 C CA . ASP A 1 257 ? 6.363 24.25 3.742 1 94.94 257 ASP A CA 1
ATOM 2013 C C . ASP A 1 257 ? 6.043 25.031 5.016 1 94.94 257 ASP A C 1
ATOM 2015 O O . ASP A 1 257 ? 5.906 26.25 4.984 1 94.94 257 ASP A O 1
ATOM 2019 N N . MET A 1 258 ? 5.914 24.312 6.066 1 96.69 258 MET A N 1
ATOM 2020 C CA . MET A 1 258 ? 5.5 25.016 7.281 1 96.69 258 MET A CA 1
ATOM 2021 C C . MET A 1 258 ? 5.875 24.203 8.523 1 96.69 258 MET A C 1
ATOM 2023 O O . MET A 1 258 ? 5.867 22.984 8.5 1 96.69 258 MET A O 1
ATOM 2027 N N . VAL A 1 259 ? 6.254 24.922 9.5 1 97.88 259 VAL A N 1
ATOM 2028 C CA . VAL A 1 259 ? 6.473 24.359 10.828 1 97.88 259 VAL A CA 1
ATOM 2029 C C . VAL A 1 259 ? 5.703 25.188 11.867 1 97.88 259 VAL A C 1
ATOM 2031 O O . VAL A 1 259 ? 5.75 26.422 11.844 1 97.88 259 VAL A O 1
ATOM 2034 N N . VAL A 1 260 ? 4.984 24.5 12.711 1 98.19 260 VAL A N 1
ATOM 2035 C CA . VAL A 1 260 ? 4.227 25.172 13.766 1 98.19 260 VAL A CA 1
ATOM 2036 C C . VAL A 1 260 ? 4.656 24.641 15.133 1 98.19 260 VAL A C 1
ATOM 2038 O O . VAL A 1 260 ? 4.695 23.422 15.344 1 98.19 260 VAL A O 1
ATOM 2041 N N . VAL A 1 261 ? 5.039 25.5 16 1 97.56 261 VAL A N 1
ATOM 2042 C CA . VAL A 1 261 ? 5.32 25.172 17.391 1 97.56 261 VAL A CA 1
ATOM 2043 C C . VAL A 1 261 ? 4.332 25.906 18.312 1 97.56 261 VAL A C 1
ATOM 2045 O O . VAL A 1 261 ? 4.605 27.016 18.766 1 97.56 261 VAL A O 1
ATOM 2048 N N . ARG A 1 262 ? 3.307 25.234 18.656 1 96 262 ARG A N 1
ATOM 2049 C CA . ARG A 1 262 ? 2.205 25.859 19.375 1 96 262 ARG A CA 1
ATOM 2050 C C . ARG A 1 262 ? 2.619 26.234 20.797 1 96 262 ARG A C 1
ATOM 2052 O O . ARG A 1 262 ? 2.139 27.219 21.344 1 96 262 ARG A O 1
ATOM 2059 N N . GLU A 1 263 ? 3.467 25.422 21.391 1 94.88 263 GLU A N 1
ATOM 2060 C CA . GLU A 1 263 ? 3.939 25.672 22.75 1 94.88 263 GLU A CA 1
ATOM 2061 C C . GLU A 1 263 ? 4.617 27.047 22.844 1 94.88 263 GLU A C 1
ATOM 2063 O O . GLU A 1 263 ? 4.586 27.688 23.891 1 94.88 263 GLU A O 1
ATOM 2068 N N . LEU A 1 264 ? 5.223 27.422 21.781 1 95.38 264 LEU A N 1
ATOM 2069 C CA . LEU A 1 264 ? 5.934 28.703 21.766 1 95.38 264 LEU A CA 1
ATOM 2070 C C . LEU A 1 264 ? 5.129 29.766 21.031 1 95.38 264 LEU A C 1
ATOM 2072 O O . LEU A 1 264 ? 5.559 30.922 20.938 1 95.38 264 LEU A O 1
ATOM 2076 N N . GLY A 1 265 ? 4.023 29.359 20.359 1 95.81 265 GLY A N 1
ATOM 2077 C CA . GLY A 1 265 ? 3.057 30.281 19.766 1 95.81 265 GLY A CA 1
ATOM 2078 C C . GLY A 1 265 ? 3.512 30.859 18.438 1 95.81 265 GLY A C 1
ATOM 2079 O O . GLY A 1 265 ? 3.219 32 18.125 1 95.81 265 GLY A O 1
ATOM 2080 N N . PHE A 1 266 ? 4.262 30.047 17.672 1 96.38 266 PHE A N 1
ATOM 2081 C CA . PHE A 1 266 ? 4.68 30.625 16.406 1 96.38 266 PHE A CA 1
ATOM 2082 C C . PHE A 1 266 ? 4.539 29.609 15.273 1 96.38 266 PHE A C 1
ATOM 2084 O O . PHE A 1 266 ? 4.426 28.406 15.523 1 96.38 266 PHE A O 1
ATOM 2091 N N . ALA A 1 267 ? 4.477 30.156 14.07 1 97.31 267 ALA A N 1
ATOM 2092 C CA . ALA A 1 267 ? 4.512 29.391 12.82 1 97.31 267 ALA A CA 1
ATOM 2093 C C . ALA A 1 267 ? 5.465 30.031 11.82 1 97.31 267 ALA A C 1
ATOM 2095 O O . ALA A 1 267 ? 5.609 31.25 11.773 1 97.31 267 ALA A O 1
ATOM 2096 N N . ILE A 1 268 ? 6.137 29.203 11.117 1 95.94 268 ILE A N 1
ATOM 2097 C CA . ILE A 1 268 ? 7.008 29.625 10.031 1 95.94 268 ILE A CA 1
ATOM 2098 C C . ILE A 1 268 ? 6.633 28.891 8.75 1 95.94 268 ILE A C 1
ATOM 2100 O O . ILE A 1 268 ? 6.559 27.656 8.734 1 95.94 268 ILE A O 1
ATOM 2104 N N . PHE A 1 269 ? 6.359 29.578 7.711 1 94.38 269 PHE A N 1
ATOM 2105 C CA . PHE A 1 269 ? 5.898 28.859 6.527 1 94.38 269 PHE A CA 1
ATOM 2106 C C . PHE A 1 269 ? 6.312 29.594 5.254 1 94.38 269 PHE A C 1
ATOM 2108 O O . PHE A 1 269 ? 6.598 30.781 5.289 1 94.38 269 PHE A O 1
ATOM 2115 N N . ASP A 1 270 ? 6.465 28.797 4.262 1 89.94 270 ASP A N 1
ATOM 2116 C CA . ASP A 1 270 ? 6.801 29.312 2.936 1 89.94 270 ASP A CA 1
ATOM 2117 C C . ASP A 1 270 ? 5.641 30.109 2.346 1 89.94 270 ASP A C 1
ATOM 2119 O O . ASP A 1 270 ? 4.547 29.578 2.15 1 89.94 270 ASP A O 1
ATOM 2123 N N . SER A 1 271 ? 5.902 31.344 2.102 1 87.5 271 SER A N 1
ATOM 2124 C CA . SER A 1 271 ? 4.875 32.219 1.531 1 87.5 271 SER A CA 1
ATOM 2125 C C . SER A 1 271 ? 5.191 32.562 0.083 1 87.5 271 SER A C 1
ATOM 2127 O O . SER A 1 271 ? 5.305 33.75 -0.262 1 87.5 271 SER A O 1
ATOM 2129 N N . THR A 1 272 ? 5.43 31.641 -0.657 1 78.5 272 THR A N 1
ATOM 2130 C CA . THR A 1 272 ? 5.637 31.781 -2.094 1 78.5 272 THR A CA 1
ATOM 2131 C C . THR A 1 272 ? 4.5 31.125 -2.871 1 78.5 272 THR A C 1
ATOM 2133 O O . THR A 1 272 ? 3.785 30.281 -2.334 1 78.5 272 THR A O 1
ATOM 2136 N N . ALA A 1 273 ? 4.328 31.594 -4.129 1 72.88 273 ALA A N 1
ATOM 2137 C CA . ALA A 1 273 ? 3.293 30.953 -4.93 1 72.88 273 ALA A CA 1
ATOM 2138 C C . ALA A 1 273 ? 3.439 29.438 -4.902 1 72.88 273 ALA A C 1
ATOM 2140 O O . ALA A 1 273 ? 4.555 28.906 -4.945 1 72.88 273 ALA A O 1
ATOM 2141 N N . PRO A 1 274 ? 2.33 28.875 -4.645 1 69.56 274 PRO A N 1
ATOM 2142 C CA . PRO A 1 274 ? 0.936 29.328 -4.703 1 69.56 274 PRO A CA 1
ATOM 2143 C C . PRO A 1 274 ? 0.389 29.734 -3.34 1 69.56 274 PRO A C 1
ATOM 2145 O O . PRO A 1 274 ? -0.754 30.188 -3.238 1 69.56 274 PRO A O 1
ATOM 2148 N N . HIS A 1 275 ? 1.191 29.547 -2.367 1 71.38 275 HIS A N 1
ATOM 2149 C CA . HIS A 1 275 ? 0.8 29.953 -1.021 1 71.38 275 HIS A CA 1
ATOM 2150 C C . HIS A 1 275 ? 1.201 31.391 -0.742 1 71.38 275 HIS A C 1
ATOM 2152 O O . HIS A 1 275 ? 1.985 31.656 0.172 1 71.38 275 HIS A O 1
ATOM 2158 N N . GLU A 1 276 ? 0.673 32.281 -1.481 1 78.5 276 GLU A N 1
ATOM 2159 C CA . GLU A 1 276 ? 1.146 33.625 -1.311 1 78.5 276 GLU A CA 1
ATOM 2160 C C . GLU A 1 276 ? 0.319 34.375 -0.267 1 78.5 276 GLU A C 1
ATOM 2162 O O . GLU A 1 276 ? -0.863 34.656 -0.484 1 78.5 276 GLU A O 1
ATOM 2167 N N . TYR A 1 277 ? 0.94 34.531 0.873 1 83.88 277 TYR A N 1
ATOM 2168 C CA . TYR A 1 277 ? 0.343 35.281 1.981 1 83.88 277 TYR A CA 1
ATOM 2169 C C . TYR A 1 277 ? 1.217 36.469 2.387 1 83.88 277 TYR A C 1
ATOM 2171 O O . TYR A 1 277 ? 2.428 36.469 2.152 1 83.88 277 TYR A O 1
ATOM 2179 N N . PHE A 1 278 ? 0.535 37.438 2.988 1 86.44 278 PHE A N 1
ATOM 2180 C CA . PHE A 1 278 ? 1.229 38.625 3.457 1 86.44 278 PHE A CA 1
ATOM 2181 C C . PHE A 1 278 ? 0.893 38.938 4.914 1 86.44 278 PHE A C 1
ATOM 2183 O O . PHE A 1 278 ? -0.188 38.562 5.391 1 86.44 278 PHE A O 1
ATOM 2190 N N . PRO A 1 279 ? 1.887 39.562 5.562 1 88.81 279 PRO A N 1
ATOM 2191 C CA . PRO A 1 279 ? 1.618 39.938 6.961 1 88.81 279 PRO A CA 1
ATOM 2192 C C . PRO A 1 279 ? 0.321 40.719 7.129 1 88.81 279 PRO A C 1
ATOM 2194 O O . PRO A 1 279 ? 0.017 41.594 6.32 1 88.81 279 PRO A O 1
ATOM 2197 N N . SER A 1 280 ? -0.464 40.344 8.094 1 88.75 280 SER A N 1
ATOM 2198 C CA . SER A 1 280 ? -1.753 41 8.32 1 88.75 280 SER A CA 1
ATOM 2199 C C . SER A 1 280 ? -2.027 41.156 9.812 1 88.75 280 SER A C 1
ATOM 2201 O O . SER A 1 280 ? -3.016 41.781 10.195 1 88.75 280 SER A O 1
ATOM 2203 N N . ARG A 1 281 ? -1.099 40.656 10.586 1 90.88 281 ARG A N 1
ATOM 2204 C CA . ARG A 1 281 ? -1.23 40.719 12.031 1 90.88 281 ARG A CA 1
ATOM 2205 C C . ARG A 1 281 ? 0.028 41.281 12.68 1 90.88 281 ARG A C 1
ATOM 2207 O O . ARG A 1 281 ? 1.095 41.312 12.062 1 90.88 281 ARG A O 1
ATOM 2214 N N . ASP A 1 282 ? 0.033 41.844 13.945 1 89.75 282 ASP A N 1
ATOM 2215 C CA . ASP A 1 282 ? 1.152 42.469 14.648 1 89.75 282 ASP A CA 1
ATOM 2216 C C . ASP A 1 282 ? 2.299 41.469 14.828 1 89.75 282 ASP A C 1
ATOM 2218 O O . ASP A 1 282 ? 3.471 41.844 14.742 1 89.75 282 ASP A O 1
ATOM 2222 N N . GLY A 1 283 ? 1.997 40.188 14.898 1 91.81 283 GLY A N 1
ATOM 2223 C CA . GLY A 1 283 ? 3.023 39.188 15.141 1 91.81 283 GLY A CA 1
ATOM 2224 C C . GLY A 1 283 ? 3.592 38.594 13.867 1 91.81 283 GLY A C 1
ATOM 2225 O O . GLY A 1 283 ? 4.523 37.812 13.914 1 91.81 283 GLY A O 1
ATOM 2226 N N . ASP A 1 284 ? 3.291 39.188 12.797 1 94.06 284 ASP A N 1
ATOM 2227 C CA . ASP A 1 284 ? 3.746 38.688 11.508 1 94.06 284 ASP A CA 1
ATOM 2228 C C . ASP A 1 284 ? 5.105 39.25 11.133 1 94.06 284 ASP A C 1
ATOM 2230 O O . ASP A 1 284 ? 5.352 40.469 11.352 1 94.06 284 ASP A O 1
ATOM 2234 N N . GLU A 1 285 ? 5.984 38.469 10.68 1 93.62 285 GLU A N 1
ATOM 2235 C CA . GLU A 1 285 ? 7.309 38.906 10.242 1 93.62 285 GLU A CA 1
ATOM 2236 C C . GLU A 1 285 ? 7.699 38.219 8.93 1 93.62 285 GLU A C 1
ATOM 2238 O O . GLU A 1 285 ? 7.359 37.062 8.688 1 93.62 285 GLU A O 1
ATOM 2243 N N . ILE A 1 286 ? 8.438 39 8.164 1 91.81 286 ILE A N 1
ATOM 2244 C CA . ILE A 1 286 ? 8.906 38.438 6.895 1 91.81 286 ILE A CA 1
ATOM 2245 C C . ILE A 1 286 ? 10.375 38.062 7.008 1 91.81 286 ILE A C 1
ATOM 2247 O O . ILE A 1 286 ? 11.188 38.812 7.543 1 91.81 286 ILE A O 1
ATOM 2251 N N . LEU A 1 287 ? 10.602 36.875 6.605 1 88.81 287 LEU A N 1
ATOM 2252 C CA . LEU A 1 287 ? 11.969 36.375 6.469 1 88.81 287 LEU A CA 1
ATOM 2253 C C . LEU A 1 287 ? 12.328 36.188 5 1 88.81 287 LEU A C 1
ATOM 2255 O O . LEU A 1 287 ? 11.953 35.188 4.383 1 88.81 287 LEU A O 1
ATOM 2259 N N . ASP A 1 288 ? 13.133 37.062 4.48 1 86.56 288 ASP A N 1
ATOM 2260 C CA . ASP A 1 288 ? 13.492 37.031 3.066 1 86.56 288 ASP A CA 1
ATOM 2261 C C . ASP A 1 288 ? 14.797 36.25 2.859 1 86.56 288 ASP A C 1
ATOM 2263 O O . ASP A 1 288 ? 15.883 36.812 3.033 1 86.56 288 ASP A O 1
ATOM 2267 N N . MET A 1 289 ? 14.68 35.156 2.379 1 85.38 289 MET A N 1
ATOM 2268 C CA . MET A 1 289 ? 15.852 34.281 2.18 1 85.38 289 MET A CA 1
ATOM 2269 C C . MET A 1 289 ? 16.625 34.719 0.927 1 85.38 289 MET A C 1
ATOM 2271 O O . MET A 1 289 ? 17.828 34.469 0.829 1 85.38 289 MET A O 1
ATOM 2275 N N . TYR A 1 290 ? 15.906 35.25 -0.007 1 83.12 290 TYR A N 1
ATOM 2276 C CA . TYR A 1 290 ? 16.562 35.656 -1.245 1 83.12 290 TYR A CA 1
ATOM 2277 C C . TYR A 1 290 ? 17.625 36.719 -0.981 1 83.12 290 TYR A C 1
ATOM 2279 O O . TYR A 1 290 ? 18.797 36.531 -1.3 1 83.12 290 TYR A O 1
ATOM 2287 N N . ASP A 1 291 ? 17.25 37.656 -0.311 1 81.75 291 ASP A N 1
ATOM 2288 C CA . ASP A 1 291 ? 18.141 38.812 -0.064 1 81.75 291 ASP A CA 1
ATOM 2289 C C . ASP A 1 291 ? 19.297 38.406 0.847 1 81.75 291 ASP A C 1
ATOM 2291 O O . ASP A 1 291 ? 20.406 38.938 0.713 1 81.75 291 ASP A O 1
ATOM 2295 N N . LEU A 1 292 ? 19 37.438 1.594 1 83.12 292 LEU A N 1
ATOM 2296 C CA . LEU A 1 292 ? 19.969 37.125 2.645 1 83.12 292 LEU A CA 1
ATOM 2297 C C . LEU A 1 292 ? 20.953 36.062 2.182 1 83.12 292 LEU A C 1
ATOM 2299 O O . LEU A 1 292 ? 22.094 36 2.658 1 83.12 292 LEU A O 1
ATOM 2303 N N . THR A 1 293 ? 20.531 35.219 1.187 1 88.19 293 THR A N 1
ATOM 2304 C CA . THR A 1 293 ? 21.375 34.062 0.947 1 88.19 293 THR A CA 1
ATOM 2305 C C . THR A 1 293 ? 21.75 33.969 -0.53 1 88.19 293 THR A C 1
ATOM 2307 O O . THR A 1 293 ? 22.672 33.219 -0.893 1 88.19 293 THR A O 1
ATOM 2310 N N . ILE A 1 294 ? 21.078 34.656 -1.41 1 89 294 ILE A N 1
ATOM 2311 C CA . ILE A 1 294 ? 21.312 34.5 -2.844 1 89 294 ILE A CA 1
ATOM 2312 C C . ILE A 1 294 ? 22.109 35.719 -3.352 1 89 294 ILE A C 1
ATOM 2314 O O . ILE A 1 294 ? 21.828 36.844 -2.959 1 89 294 ILE A O 1
ATOM 2318 N N . ARG A 1 295 ? 22.938 35.406 -4.352 1 87.31 295 ARG A N 1
ATOM 2319 C CA . ARG A 1 295 ? 23.766 36.438 -4.941 1 87.31 295 ARG A CA 1
ATOM 2320 C C . ARG A 1 295 ? 22.891 37.5 -5.637 1 87.31 295 ARG A C 1
ATOM 2322 O O . ARG A 1 295 ? 22 37.156 -6.422 1 87.31 295 ARG A O 1
ATOM 2329 N N . GLU A 1 296 ? 23.219 38.688 -5.34 1 86.38 296 GLU A N 1
ATOM 2330 C CA . GLU A 1 296 ? 22.469 39.781 -5.945 1 86.38 296 GLU A CA 1
ATOM 2331 C C . GLU A 1 296 ? 22.562 39.75 -7.469 1 86.38 296 GLU A C 1
ATOM 2333 O O . GLU A 1 296 ? 23.641 39.5 -8.023 1 86.38 296 GLU A O 1
ATOM 2338 N N . GLY A 1 297 ? 21.453 39.938 -8.141 1 87.5 297 GLY A N 1
ATOM 2339 C CA . GLY A 1 297 ? 21.422 40 -9.594 1 87.5 297 GLY A CA 1
ATOM 2340 C C . GLY A 1 297 ? 21.188 38.656 -10.25 1 87.5 297 GLY A C 1
ATOM 2341 O O . GLY A 1 297 ? 21.188 38.562 -11.477 1 87.5 297 GLY A O 1
ATOM 2342 N N . THR A 1 298 ? 20.984 37.688 -9.414 1 89.12 298 THR A N 1
ATOM 2343 C CA . THR A 1 298 ? 20.812 36.344 -9.969 1 89.12 298 THR A CA 1
ATOM 2344 C C . THR A 1 298 ? 19.562 36.312 -10.852 1 89.12 298 THR A C 1
ATOM 2346 O O . THR A 1 298 ? 19.594 35.719 -11.938 1 89.12 298 THR A O 1
ATOM 2349 N N . ASP A 1 299 ? 18.469 36.906 -10.516 1 89.38 299 ASP A N 1
ATOM 2350 C CA . ASP A 1 299 ? 17.234 36.938 -11.297 1 89.38 299 ASP A CA 1
ATOM 2351 C C . ASP A 1 299 ? 17.469 37.594 -12.664 1 89.38 299 ASP A C 1
ATOM 2353 O O . ASP A 1 299 ? 16.984 37.094 -13.68 1 89.38 299 ASP A O 1
ATOM 2357 N N . GLU A 1 300 ? 18.219 38.625 -12.578 1 89.19 300 GLU A N 1
ATOM 2358 C CA . GLU A 1 300 ? 18.469 39.375 -13.797 1 89.19 300 GLU A CA 1
ATOM 2359 C C . GLU A 1 300 ? 19.406 38.625 -14.727 1 89.19 300 GLU A C 1
ATOM 2361 O O . GLU A 1 300 ? 19.219 38.625 -15.945 1 89.19 300 GLU A O 1
ATOM 2366 N N . ARG A 1 301 ? 20.344 38.031 -14.188 1 91.12 301 ARG A N 1
ATOM 2367 C CA . ARG A 1 301 ? 21.344 37.281 -14.953 1 91.12 301 ARG A CA 1
ATOM 2368 C C . ARG A 1 301 ? 20.703 36.125 -15.719 1 91.12 301 ARG A C 1
ATOM 2370 O O . ARG A 1 301 ? 21.109 35.812 -16.844 1 91.12 301 ARG A O 1
ATOM 2377 N N . TYR A 1 302 ? 19.766 35.562 -15.133 1 92.44 302 TYR A N 1
ATOM 2378 C CA . TYR A 1 302 ? 19.172 34.375 -15.742 1 92.44 302 TYR A CA 1
ATOM 2379 C C . TYR A 1 302 ? 17.703 34.594 -16.078 1 92.44 302 TYR A C 1
ATOM 2381 O O . TYR A 1 302 ? 16.906 33.656 -16.031 1 92.44 302 TYR A O 1
ATOM 2389 N N . GLU A 1 303 ? 17.391 35.781 -16.297 1 92.25 303 GLU A N 1
ATOM 2390 C CA . GLU A 1 303 ? 16 36.188 -16.469 1 92.25 303 GLU A CA 1
ATOM 2391 C C . GLU A 1 303 ? 15.328 35.375 -17.578 1 92.25 303 GLU A C 1
ATOM 2393 O O . GLU A 1 303 ? 14.219 34.844 -17.375 1 92.25 303 GLU A O 1
ATOM 2398 N N . LYS A 1 304 ? 15.961 35.25 -18.719 1 93.56 304 LYS A N 1
ATOM 2399 C CA . LYS A 1 304 ? 15.375 34.531 -19.859 1 93.56 304 LYS A CA 1
ATOM 2400 C C . LYS A 1 304 ? 15.188 33.062 -19.531 1 93.56 304 LYS A C 1
ATOM 2402 O O . LYS A 1 304 ? 14.141 32.469 -19.844 1 93.56 304 LYS A O 1
ATOM 2407 N N . GLU A 1 305 ? 16.203 32.5 -18.953 1 93 305 GLU A N 1
ATOM 2408 C CA . GLU A 1 305 ? 16.156 31.094 -18.609 1 93 305 GLU A CA 1
ATOM 2409 C C . GLU A 1 305 ? 15.078 30.812 -17.562 1 93 305 GLU A C 1
ATOM 2411 O O . GLU A 1 305 ? 14.336 29.844 -17.656 1 93 305 GLU A O 1
ATOM 2416 N N . ILE A 1 306 ? 14.992 31.656 -16.625 1 92.5 306 ILE A N 1
ATOM 2417 C CA . ILE A 1 306 ? 14.039 31.516 -15.531 1 92.5 306 ILE A CA 1
ATOM 2418 C C . ILE A 1 306 ? 12.617 31.688 -16.062 1 92.5 306 ILE A C 1
ATOM 2420 O O . ILE A 1 306 ? 11.703 30.953 -15.664 1 92.5 306 ILE A O 1
ATOM 2424 N N . GLU A 1 307 ? 12.492 32.594 -16.906 1 94.06 307 GLU A N 1
ATOM 2425 C CA . GLU A 1 307 ? 11.18 32.781 -17.516 1 94.06 307 GLU A CA 1
ATOM 2426 C C . GLU A 1 307 ? 10.734 31.562 -18.297 1 94.06 307 GLU A C 1
ATOM 2428 O O . GLU A 1 307 ? 9.57 31.156 -18.219 1 94.06 307 GLU A O 1
ATOM 2433 N N . LYS A 1 308 ? 11.617 31.047 -19.016 1 94.81 308 LYS A N 1
ATOM 2434 C CA . LYS A 1 308 ? 11.312 29.859 -19.797 1 94.81 308 LYS A CA 1
ATOM 2435 C C . LYS A 1 308 ? 10.93 28.688 -18.906 1 94.81 308 LYS A C 1
ATOM 2437 O O . LYS A 1 308 ? 9.914 28.031 -19.125 1 94.81 308 LYS A O 1
ATOM 2442 N N . VAL A 1 309 ? 11.719 28.438 -17.953 1 94.5 309 VAL A N 1
ATOM 2443 C CA . VAL A 1 309 ? 11.5 27.297 -17.078 1 94.5 309 VAL A CA 1
ATOM 2444 C C . VAL A 1 309 ? 10.242 27.516 -16.25 1 94.5 309 VAL A C 1
ATOM 2446 O O . VAL A 1 309 ? 9.484 26.578 -16 1 94.5 309 VAL A O 1
ATOM 2449 N N . SER A 1 310 ? 10.07 28.703 -15.812 1 93.31 310 SER A N 1
ATOM 2450 C CA . SER A 1 310 ? 8.875 29.016 -15.039 1 93.31 310 SER A CA 1
ATOM 2451 C C . SER A 1 310 ? 7.605 28.797 -15.859 1 93.31 310 SER A C 1
ATOM 2453 O O . SER A 1 310 ? 6.605 28.281 -15.344 1 93.31 310 SER A O 1
ATOM 2455 N N . LYS A 1 311 ? 7.695 29.156 -17.062 1 95.38 311 LYS A N 1
ATOM 2456 C CA . LYS A 1 311 ? 6.555 28.969 -17.953 1 95.38 311 LYS A CA 1
ATOM 2457 C C . LYS A 1 311 ? 6.281 27.484 -18.172 1 95.38 311 LYS A C 1
ATOM 2459 O O . LYS A 1 311 ? 5.125 27.047 -18.125 1 95.38 311 LYS A O 1
ATOM 2464 N N . GLN A 1 312 ? 7.316 26.781 -18.422 1 96.5 312 GLN A N 1
ATOM 2465 C CA . GLN A 1 312 ? 7.18 25.344 -18.609 1 96.5 312 GLN A CA 1
ATOM 2466 C C . GLN A 1 312 ? 6.582 24.688 -17.359 1 96.5 312 GLN A C 1
ATOM 2468 O O . GLN A 1 312 ? 5.727 23.797 -17.469 1 96.5 312 GLN A O 1
ATOM 2473 N N . TYR A 1 313 ? 7.09 25.125 -16.281 1 94.94 313 TYR A N 1
ATOM 2474 C CA . TYR A 1 313 ? 6.59 24.609 -15.016 1 94.94 313 TYR A CA 1
ATOM 2475 C C . TYR A 1 313 ? 5.098 24.875 -14.867 1 94.94 313 TYR A C 1
ATOM 2477 O O . TYR A 1 313 ? 4.324 23.969 -14.555 1 94.94 313 TYR A O 1
ATOM 2485 N N . SER A 1 314 ? 4.699 26.031 -15.094 1 94.44 314 SER A N 1
ATOM 2486 C CA . SER A 1 314 ? 3.307 26.438 -14.953 1 94.44 314 SER A CA 1
ATOM 2487 C C . SER A 1 314 ? 2.402 25.656 -15.898 1 94.44 314 SER A C 1
ATOM 2489 O O . SER A 1 314 ? 1.276 25.297 -15.547 1 94.44 314 SER A O 1
ATOM 2491 N N . GLU A 1 315 ? 2.873 25.453 -17.047 1 96.69 315 GLU A N 1
ATOM 2492 C CA . GLU A 1 315 ? 2.107 24.703 -18.031 1 96.69 315 GLU A CA 1
ATOM 2493 C C . GLU A 1 315 ? 1.903 23.266 -17.609 1 96.69 315 GLU A C 1
ATOM 2495 O O . GLU A 1 315 ? 0.803 22.719 -17.719 1 96.69 315 GLU A O 1
ATOM 2500 N N . LYS A 1 316 ? 2.953 22.672 -17.141 1 97 316 LYS A N 1
ATOM 2501 C CA . LYS A 1 316 ? 2.863 21.281 -16.703 1 97 316 LYS A CA 1
ATOM 2502 C C . LYS A 1 316 ? 1.968 21.141 -15.477 1 97 316 LYS A C 1
ATOM 2504 O O . LYS A 1 316 ? 1.24 20.156 -15.336 1 97 316 LYS A O 1
ATOM 2509 N N . MET A 1 317 ? 2.059 22.125 -14.625 1 95.69 317 MET A N 1
ATOM 2510 C CA . MET A 1 317 ? 1.2 22.109 -13.445 1 95.69 317 MET A CA 1
ATOM 2511 C C . MET A 1 317 ? -0.271 22.188 -13.836 1 95.69 317 MET A C 1
ATOM 2513 O O . MET A 1 317 ? -1.1 21.438 -13.312 1 95.69 317 MET A O 1
ATOM 2517 N N . LYS A 1 318 ? -0.552 23.031 -14.75 1 96.56 318 LYS A N 1
ATOM 2518 C CA . LYS A 1 318 ? -1.923 23.188 -15.227 1 96.56 318 LYS A CA 1
ATOM 2519 C C . LYS A 1 318 ? -2.414 21.906 -15.898 1 96.56 318 LYS A C 1
ATOM 2521 O O . LYS A 1 318 ? -3.562 21.5 -15.711 1 96.56 318 LYS A O 1
ATOM 2526 N N . GLU A 1 319 ? -1.553 21.344 -16.641 1 97.88 319 GLU A N 1
ATOM 2527 C CA . GLU A 1 319 ? -1.88 20.078 -17.297 1 97.88 319 GLU A CA 1
ATOM 2528 C C . GLU A 1 319 ? -2.18 18.984 -16.297 1 97.88 319 GLU A C 1
ATOM 2530 O O . GLU A 1 319 ? -3.168 18.266 -16.422 1 97.88 319 GLU A O 1
ATOM 2535 N N . ALA A 1 320 ? -1.322 18.859 -15.305 1 97.56 320 ALA A N 1
ATOM 2536 C CA . ALA A 1 320 ? -1.511 17.844 -14.266 1 97.56 320 ALA A CA 1
ATOM 2537 C C . ALA A 1 320 ? -2.84 18.047 -13.539 1 97.56 320 ALA A C 1
ATOM 2539 O O . ALA A 1 320 ? -3.574 17.078 -13.305 1 97.56 320 ALA A O 1
ATOM 2540 N N . ILE A 1 321 ? -3.17 19.25 -13.273 1 96.88 321 ILE A N 1
ATOM 2541 C CA . ILE A 1 321 ? -4.402 19.578 -12.562 1 96.88 321 ILE A CA 1
ATOM 2542 C C . ILE A 1 321 ? -5.609 19.219 -13.43 1 96.88 321 ILE A C 1
ATOM 2544 O O . ILE A 1 321 ? -6.629 18.766 -12.914 1 96.88 321 ILE A O 1
ATOM 2548 N N . SER A 1 322 ? -5.469 19.406 -14.672 1 97.94 322 SER A N 1
ATOM 2549 C CA . SER A 1 322 ? -6.555 19.047 -15.578 1 97.94 322 SER A CA 1
ATOM 2550 C C . SER A 1 322 ? -6.832 17.547 -15.539 1 97.94 322 SER A C 1
ATOM 2552 O O . SER A 1 322 ? -7.98 17.125 -15.648 1 97.94 322 SER A O 1
ATOM 2554 N N . HIS A 1 323 ? -5.789 16.766 -15.406 1 98 323 HIS A N 1
ATOM 2555 C CA . HIS A 1 323 ? -5.969 15.312 -15.297 1 98 323 HIS A CA 1
ATOM 2556 C C . HIS A 1 323 ? -6.609 14.945 -13.961 1 98 323 HIS A C 1
ATOM 2558 O O . HIS A 1 323 ? -7.375 13.977 -13.883 1 98 323 HIS A O 1
ATOM 2564 N N . LEU A 1 324 ? -6.277 15.688 -12.93 1 97.06 324 LEU A N 1
ATOM 2565 C CA . LEU A 1 324 ? -6.957 15.477 -11.656 1 97.06 324 LEU A CA 1
ATOM 2566 C C . LEU A 1 324 ? -8.445 15.766 -11.773 1 97.06 324 LEU A C 1
ATOM 2568 O O . LEU A 1 324 ? -9.273 15.039 -11.211 1 97.06 324 LEU A O 1
ATOM 2572 N N . ALA A 1 325 ? -8.742 16.828 -12.461 1 97.5 325 ALA A N 1
ATOM 2573 C CA . ALA A 1 325 ? -10.141 17.172 -12.688 1 97.5 325 ALA A CA 1
ATOM 2574 C C . ALA A 1 325 ? -10.867 16.078 -13.461 1 97.5 325 ALA A C 1
ATOM 2576 O O . ALA A 1 325 ? -12.031 15.773 -13.172 1 97.5 325 ALA A O 1
ATOM 2577 N N . GLU A 1 326 ? -10.18 15.555 -14.438 1 97.75 326 GLU A N 1
ATOM 2578 C CA . GLU A 1 326 ? -10.734 14.43 -15.188 1 97.75 326 GLU A CA 1
ATOM 2579 C C . GLU A 1 326 ? -11 13.234 -14.281 1 97.75 326 GLU A C 1
ATOM 2581 O O . GLU A 1 326 ? -12.055 12.602 -14.367 1 97.75 326 GLU A O 1
ATOM 2586 N N . ALA A 1 327 ? -10.039 12.922 -13.453 1 96.38 327 ALA A N 1
ATOM 2587 C CA . ALA A 1 327 ? -10.211 11.828 -12.5 1 96.38 327 ALA A CA 1
ATOM 2588 C C . ALA A 1 327 ? -11.438 12.055 -11.617 1 96.38 327 ALA A C 1
ATOM 2590 O O . ALA A 1 327 ? -12.18 11.109 -11.328 1 96.38 327 ALA A O 1
ATOM 2591 N N . LYS A 1 328 ? -11.648 13.258 -11.195 1 95.69 328 LYS A N 1
ATOM 2592 C CA . LYS A 1 328 ? -12.805 13.594 -10.367 1 95.69 328 LYS A CA 1
ATOM 2593 C C . LYS A 1 328 ? -14.109 13.344 -11.117 1 95.69 328 LYS A C 1
ATOM 2595 O O . LYS A 1 328 ? -15.086 12.883 -10.531 1 95.69 328 LYS A O 1
ATOM 2600 N N . GLU A 1 329 ? -14.125 13.648 -12.367 1 96.69 329 GLU A N 1
ATOM 2601 C CA . GLU A 1 329 ? -15.32 13.414 -13.18 1 96.69 329 GLU A CA 1
ATOM 2602 C C . GLU A 1 329 ? -15.664 11.93 -13.234 1 96.69 329 GLU A C 1
ATOM 2604 O O . GLU A 1 329 ? -16.828 11.555 -13.102 1 96.69 329 GLU A O 1
ATOM 2609 N N . TRP A 1 330 ? -14.648 11.164 -13.477 1 96 330 TRP A N 1
ATOM 2610 C CA . TRP A 1 330 ? -14.867 9.719 -13.484 1 96 330 TRP A CA 1
ATOM 2611 C C . TRP A 1 330 ? -15.344 9.234 -12.125 1 96 330 TRP A C 1
ATOM 2613 O O . TRP A 1 330 ? -16.219 8.367 -12.039 1 96 330 TRP A O 1
ATOM 2623 N N . HIS A 1 331 ? -14.773 9.812 -11.078 1 93.62 331 HIS A N 1
ATOM 2624 C CA . HIS A 1 331 ? -15.172 9.469 -9.719 1 93.62 331 HIS A CA 1
ATOM 2625 C C . HIS A 1 331 ? -16.641 9.789 -9.469 1 93.62 331 HIS A C 1
ATOM 2627 O O . HIS A 1 331 ? -17.359 9.008 -8.836 1 93.62 331 HIS A O 1
ATOM 2633 N N . LEU A 1 332 ? -17.078 10.891 -9.922 1 94.12 332 LEU A N 1
ATOM 2634 C CA . LEU A 1 332 ? -18.469 11.312 -9.734 1 94.12 332 LEU A CA 1
ATOM 2635 C C . LEU A 1 332 ? -19.422 10.359 -10.438 1 94.12 332 LEU A C 1
ATOM 2637 O O . LEU A 1 332 ? -20.516 10.07 -9.922 1 94.12 332 LEU A O 1
ATOM 2641 N N . LYS A 1 333 ? -19.016 9.914 -11.594 1 95.56 333 LYS A N 1
ATOM 2642 C CA . LYS A 1 333 ? -19.828 8.938 -12.312 1 95.56 333 LYS A CA 1
ATOM 2643 C C . LYS A 1 333 ? -19.938 7.629 -11.531 1 95.56 333 LYS A C 1
ATOM 2645 O O . LYS A 1 333 ? -21.016 7.027 -11.469 1 95.56 333 LYS A O 1
ATOM 2650 N N . LEU A 1 334 ? -18.844 7.23 -10.945 1 94.12 334 LEU A N 1
ATOM 2651 C CA . LEU A 1 334 ? -18.844 6.031 -10.109 1 94.12 334 LEU A CA 1
ATOM 2652 C C . LEU A 1 334 ? -19.734 6.215 -8.883 1 94.12 334 LEU A C 1
ATOM 2654 O O . LEU A 1 334 ? -20.5 5.32 -8.523 1 94.12 334 LEU A O 1
ATOM 2658 N N . GLU A 1 335 ? -19.578 7.359 -8.289 1 93.44 335 GLU A N 1
ATOM 2659 C CA . GLU A 1 335 ? -20.375 7.676 -7.102 1 93.44 335 GLU A CA 1
ATOM 2660 C C . GLU A 1 335 ? -21.875 7.574 -7.391 1 93.44 335 GLU A C 1
ATOM 2662 O O . GLU A 1 335 ? -22.641 7.098 -6.555 1 93.44 335 GLU A O 1
ATOM 2667 N N . ALA A 1 336 ? -22.25 8.031 -8.516 1 94.25 336 ALA A N 1
ATOM 2668 C CA . ALA A 1 336 ? -23.656 8.031 -8.898 1 94.25 336 ALA A CA 1
ATOM 2669 C C . ALA A 1 336 ? -24.219 6.609 -8.953 1 94.25 336 ALA A C 1
ATOM 2671 O O . ALA A 1 336 ? -25.375 6.371 -8.594 1 94.25 336 ALA A O 1
ATOM 2672 N N . ILE A 1 337 ? -23.422 5.699 -9.367 1 94.75 337 ILE A N 1
ATOM 2673 C CA . ILE A 1 337 ? -23.844 4.305 -9.453 1 94.75 337 ILE A CA 1
ATOM 2674 C C . ILE A 1 337 ? -24.031 3.736 -8.047 1 94.75 337 ILE A C 1
ATOM 2676 O O . ILE A 1 337 ? -25.047 3.113 -7.746 1 94.75 337 ILE A O 1
ATOM 2680 N N . TYR A 1 338 ? -23.109 3.996 -7.195 1 93.62 338 TYR A N 1
ATOM 2681 C CA . TYR A 1 338 ? -23.125 3.414 -5.859 1 93.62 338 TYR A CA 1
ATOM 2682 C C . TYR A 1 338 ? -24.203 4.051 -4.996 1 93.62 338 TYR A C 1
ATOM 2684 O O . TYR A 1 338 ? -24.859 3.363 -4.211 1 93.62 338 TYR A O 1
ATOM 2692 N N . VAL A 1 339 ? -24.406 5.348 -5.16 1 92.75 339 VAL A N 1
ATOM 2693 C CA . VAL A 1 339 ? -25.406 6.062 -4.375 1 92.75 339 VAL A CA 1
ATOM 2694 C C . VAL A 1 339 ? -26.781 5.426 -4.586 1 92.75 339 VAL A C 1
ATOM 2696 O O . VAL A 1 339 ? -27.578 5.328 -3.65 1 92.75 339 VAL A O 1
ATOM 2699 N N . ASN A 1 340 ? -26.984 4.957 -5.777 1 92.06 340 ASN A N 1
ATOM 2700 C CA . ASN A 1 340 ? -28.281 4.375 -6.129 1 92.06 340 ASN A CA 1
ATOM 2701 C C . ASN A 1 340 ? -28.422 2.955 -5.586 1 92.06 340 ASN A C 1
ATOM 2703 O O . ASN A 1 340 ? -29.516 2.395 -5.582 1 92.06 340 ASN A O 1
ATOM 2707 N N . ALA A 1 341 ? -27.344 2.492 -5.074 1 93.5 341 ALA A N 1
ATOM 2708 C CA . ALA A 1 341 ? -27.359 1.115 -4.59 1 93.5 341 ALA A CA 1
ATOM 2709 C C . ALA A 1 341 ? -27.156 1.063 -3.078 1 93.5 341 ALA A C 1
ATOM 2711 O O . ALA A 1 341 ? -26.938 -0.007 -2.512 1 93.5 341 ALA A O 1
ATOM 2712 N N . MET A 1 342 ? -27.328 2.207 -2.373 1 93.19 342 MET A N 1
ATOM 2713 C CA . MET A 1 342 ? -27 2.275 -0.952 1 93.19 342 MET A CA 1
ATOM 2714 C C . MET A 1 342 ? -28.266 2.35 -0.104 1 93.19 342 MET A C 1
ATOM 2716 O O . MET A 1 342 ? -29.234 3.031 -0.473 1 93.19 342 MET A O 1
ATOM 2720 N N . ASP A 1 343 ? -28.234 1.656 0.948 1 93.25 343 ASP A N 1
ATOM 2721 C CA . ASP A 1 343 ? -29.219 1.824 2.012 1 93.25 343 ASP A CA 1
ATOM 2722 C C . ASP A 1 343 ? -28.688 2.717 3.125 1 93.25 343 ASP A C 1
ATOM 2724 O O . ASP A 1 343 ? -28.047 2.232 4.062 1 93.25 343 ASP A O 1
ATOM 2728 N N . TYR A 1 344 ? -29.094 3.883 3.221 1 91.44 344 TYR A N 1
ATOM 2729 C CA . TYR A 1 344 ? -28.484 4.875 4.102 1 91.44 344 TYR A CA 1
ATOM 2730 C C . TYR A 1 344 ? -29 4.711 5.531 1 91.44 344 TYR A C 1
ATOM 2732 O O . TYR A 1 344 ? -28.422 5.273 6.469 1 91.44 344 TYR A O 1
ATOM 2740 N N . LYS A 1 345 ? -30 3.912 5.672 1 93.62 345 LYS A N 1
ATOM 2741 C CA . LYS A 1 345 ? -30.422 3.602 7.035 1 93.62 345 LYS A CA 1
ATOM 2742 C C . LYS A 1 345 ? -29.344 2.834 7.785 1 93.62 345 LYS A C 1
ATOM 2744 O O . LYS A 1 345 ? -29.109 3.082 8.969 1 93.62 345 LYS A O 1
ATOM 2749 N N . VAL A 1 346 ? -28.75 1.998 7.051 1 93.75 346 VAL A N 1
ATOM 2750 C CA . VAL A 1 346 ? -27.672 1.206 7.633 1 93.75 346 VAL A CA 1
ATOM 2751 C C . VAL A 1 346 ? -26.5 2.117 7.996 1 93.75 346 VAL A C 1
ATOM 2753 O O . VAL A 1 346 ? -25.875 1.944 9.047 1 93.75 346 VAL A O 1
ATOM 2756 N N . ILE A 1 347 ? -26.234 3.055 7.215 1 93.75 347 ILE A N 1
ATOM 2757 C CA . ILE A 1 347 ? -25.141 3.994 7.449 1 93.75 347 ILE A CA 1
ATOM 2758 C C . ILE A 1 347 ? -25.453 4.836 8.688 1 93.75 347 ILE A C 1
ATOM 2760 O O . ILE A 1 347 ? -24.562 5.078 9.508 1 93.75 347 ILE A O 1
ATOM 2764 N N . ASP A 1 348 ? -26.641 5.238 8.789 1 95.06 348 ASP A N 1
ATOM 2765 C CA . ASP A 1 348 ? -27.047 6.016 9.953 1 95.06 348 ASP A CA 1
ATOM 2766 C C . ASP A 1 348 ? -26.875 5.211 11.242 1 95.06 348 ASP A C 1
ATOM 2768 O O . ASP A 1 348 ? -26.453 5.746 12.266 1 95.06 348 ASP A O 1
ATOM 2772 N N . GLU A 1 349 ? -27.25 4.012 11.133 1 96.12 349 GLU A N 1
ATOM 2773 C CA . GLU A 1 349 ? -27.109 3.135 12.289 1 96.12 349 GLU A CA 1
ATOM 2774 C C . GLU A 1 349 ? -25.641 2.977 12.688 1 96.12 349 GLU A C 1
ATOM 2776 O O . GLU A 1 349 ? -25.312 3 13.867 1 96.12 349 GLU A O 1
ATOM 2781 N N . LYS A 1 350 ? -24.828 2.811 11.727 1 95.44 350 LYS A N 1
ATOM 2782 C CA . LYS A 1 350 ? -23.406 2.688 11.992 1 95.44 350 LYS A CA 1
ATOM 2783 C C . LYS A 1 350 ? -22.828 3.982 12.57 1 95.44 350 LYS A C 1
ATOM 2785 O O . LYS A 1 350 ? -21.969 3.953 13.438 1 95.44 350 LYS A O 1
ATOM 2790 N N . THR A 1 351 ? -23.328 5.094 12.078 1 96.69 351 THR A N 1
ATOM 2791 C CA . THR A 1 351 ? -22.906 6.395 12.57 1 96.69 351 THR A CA 1
ATOM 2792 C C . THR A 1 351 ? -23.234 6.539 14.055 1 96.69 351 THR A C 1
ATOM 2794 O O . THR A 1 351 ? -22.406 6.984 14.844 1 96.69 351 THR A O 1
ATOM 2797 N N . GLU A 1 352 ? -24.422 6.109 14.375 1 97.06 352 GLU A N 1
ATOM 2798 C CA . GLU A 1 352 ? -24.844 6.191 15.773 1 97.06 352 GLU A CA 1
ATOM 2799 C C . GLU A 1 352 ? -24.031 5.23 16.641 1 97.06 352 GLU A C 1
ATOM 2801 O O . GLU A 1 352 ? -23.719 5.547 17.797 1 97.06 352 GLU A O 1
ATOM 2806 N N . TRP A 1 353 ? -23.797 4.145 16.078 1 95.5 353 TRP A N 1
ATOM 2807 C CA . TRP A 1 353 ? -23 3.178 16.828 1 95.5 353 TRP A CA 1
ATOM 2808 C C . TRP A 1 353 ? -21.609 3.738 17.141 1 95.5 353 TRP A C 1
ATOM 2810 O O . TRP A 1 353 ? -21.125 3.627 18.266 1 95.5 353 TRP A O 1
ATOM 2820 N N . ILE A 1 354 ? -20.969 4.312 16.188 1 96 354 ILE A N 1
ATOM 2821 C CA . ILE A 1 354 ? -19.641 4.902 16.375 1 96 354 ILE A CA 1
ATOM 2822 C C . ILE A 1 354 ? -19.719 6.012 17.422 1 96 354 ILE A C 1
ATOM 2824 O O . ILE A 1 354 ? -18.859 6.098 18.312 1 96 354 ILE A O 1
ATOM 2828 N N . HIS A 1 355 ? -20.734 6.789 17.281 1 96.75 355 HIS A N 1
ATOM 2829 C CA . HIS A 1 355 ? -20.938 7.859 18.266 1 96.75 355 HIS A CA 1
ATOM 2830 C C . HIS A 1 355 ? -21.031 7.305 19.672 1 96.75 355 HIS A C 1
ATOM 2832 O O . HIS A 1 355 ? -20.438 7.855 20.609 1 96.75 355 HIS A O 1
ATOM 2838 N N . GLU A 1 356 ? -21.766 6.266 19.812 1 95.56 356 GLU A N 1
ATOM 2839 C CA . GLU A 1 356 ? -21.922 5.637 21.125 1 95.56 356 GLU A CA 1
ATOM 2840 C C . GLU A 1 356 ? -20.578 5.113 21.641 1 95.56 356 GLU A C 1
ATOM 2842 O O . GLU A 1 356 ? -20.297 5.219 22.844 1 95.56 356 GLU A O 1
ATOM 2847 N N . GLN A 1 357 ? -19.859 4.539 20.781 1 92.69 357 GLN A N 1
ATOM 2848 C CA . GLN A 1 357 ? -18.547 4.051 21.172 1 92.69 357 GLN A CA 1
ATOM 2849 C C . GLN A 1 357 ? -17.656 5.195 21.625 1 92.69 357 GLN A C 1
ATOM 2851 O O . GLN A 1 357 ? -16.891 5.047 22.578 1 92.69 357 GLN A O 1
ATOM 2856 N N . MET A 1 358 ? -17.719 6.305 20.984 1 94.31 358 MET A N 1
ATOM 2857 C CA . MET A 1 358 ? -16.922 7.48 21.344 1 94.31 358 MET A CA 1
ATOM 2858 C C . MET A 1 358 ? -17.328 8.023 22.703 1 94.31 358 MET A C 1
ATOM 2860 O O . MET A 1 358 ? -16.484 8.422 23.5 1 94.31 358 MET A O 1
ATOM 2864 N N . GLU A 1 359 ? -18.609 7.984 22.984 1 94.38 359 GLU A N 1
ATOM 2865 C CA . GLU A 1 359 ? -19.125 8.484 24.25 1 94.38 359 GLU A CA 1
ATOM 2866 C C . GLU A 1 359 ? -18.594 7.664 25.422 1 94.38 359 GLU A C 1
ATOM 2868 O O . GLU A 1 359 ? -18.344 8.203 26.516 1 94.38 359 GLU A O 1
ATOM 2873 N N . LYS A 1 360 ? -18.438 6.426 25.156 1 89.56 360 LYS A N 1
ATOM 2874 C CA . LYS A 1 360 ? -17.938 5.539 26.203 1 89.56 360 LYS A CA 1
ATOM 2875 C C . LYS A 1 360 ? -16.5 5.887 26.578 1 89.56 360 LYS A C 1
ATOM 2877 O O . LYS A 1 360 ? -16.031 5.562 27.672 1 89.56 360 LYS A O 1
ATOM 2882 N N . LEU A 1 361 ? -15.828 6.461 25.688 1 87.06 361 LEU A N 1
ATOM 2883 C CA . LEU A 1 361 ? -14.43 6.797 25.906 1 87.06 361 LEU A CA 1
ATOM 2884 C C . LEU A 1 361 ? -14.305 8.078 26.719 1 87.06 361 LEU A C 1
ATOM 2886 O O . LEU A 1 361 ? -13.242 8.359 27.297 1 87.06 361 LEU A O 1
ATOM 2890 N N . VAL A 1 362 ? -15.242 8.992 26.641 1 83.69 362 VAL A N 1
ATOM 2891 C CA . VAL A 1 362 ? -15.25 10.211 27.453 1 83.69 362 VAL A CA 1
ATOM 2892 C C . VAL A 1 362 ? -15.375 9.852 28.922 1 83.69 362 VAL A C 1
ATOM 2894 O O . VAL A 1 362 ? -14.719 10.461 29.781 1 83.69 362 VAL A O 1
ATOM 2897 N N . LYS A 1 363 ? -16.453 8.93 29.375 1 66.69 363 LYS A N 1
ATOM 2898 C CA . LYS A 1 363 ? -16.828 8.578 30.75 1 66.69 363 LYS A CA 1
ATOM 2899 C C . LYS A 1 363 ? -15.719 7.766 31.422 1 66.69 363 LYS A C 1
ATOM 2901 O O . LYS A 1 363 ? -15.742 7.57 32.625 1 66.69 363 LYS A O 1
ATOM 2906 N N . HIS A 1 364 ? -14.758 7.266 30.781 1 51.06 364 HIS A N 1
ATOM 2907 C CA . HIS A 1 364 ? -13.742 6.539 31.531 1 51.06 364 HIS A CA 1
ATOM 2908 C C . HIS A 1 364 ? -12.523 7.418 31.797 1 51.06 364 HIS A C 1
ATOM 2910 O O . HIS A 1 364 ? -12.125 8.211 30.938 1 51.06 364 HIS A O 1
ATOM 2916 N N . MET B 1 1 ? -14.75 -37.875 -7.844 1 82.5 1 MET B N 1
ATOM 2917 C CA . MET B 1 1 ? -13.312 -37.781 -7.617 1 82.5 1 MET B CA 1
ATOM 2918 C C . MET B 1 1 ? -12.906 -36.344 -7.281 1 82.5 1 MET B C 1
ATOM 2920 O O . MET B 1 1 ? -13.531 -35.406 -7.754 1 82.5 1 MET B O 1
ATOM 2924 N N . ALA B 1 2 ? -12.023 -36.156 -6.391 1 90.44 2 ALA B N 1
ATOM 2925 C CA . ALA B 1 2 ? -11.562 -34.812 -5.973 1 90.44 2 ALA B CA 1
ATOM 2926 C C . ALA B 1 2 ? -10.898 -34.094 -7.125 1 90.44 2 ALA B C 1
ATOM 2928 O O . ALA B 1 2 ? -10.328 -34.719 -8.023 1 90.44 2 ALA B O 1
ATOM 2929 N N . GLY B 1 3 ? -11.234 -32.844 -7.227 1 94.5 3 GLY B N 1
ATOM 2930 C CA . GLY B 1 3 ? -10.602 -32.062 -8.258 1 94.5 3 GLY B CA 1
ATOM 2931 C C . GLY B 1 3 ? -9.117 -31.844 -8.023 1 94.5 3 GLY B C 1
ATOM 2932 O O . GLY B 1 3 ? -8.555 -32.344 -7.043 1 94.5 3 GLY B O 1
ATOM 2933 N N . ASN B 1 4 ? -8.508 -31.219 -8.922 1 96.19 4 ASN B N 1
ATOM 2934 C CA . ASN B 1 4 ? -7.082 -30.922 -8.82 1 96.19 4 ASN B CA 1
ATOM 2935 C C . ASN B 1 4 ? -6.82 -29.719 -7.926 1 96.19 4 ASN B C 1
ATOM 2937 O O . ASN B 1 4 ? -7.676 -28.844 -7.797 1 96.19 4 ASN B O 1
ATOM 2941 N N . ILE B 1 5 ? -5.66 -29.719 -7.336 1 97.69 5 ILE B N 1
ATOM 2942 C CA . ILE B 1 5 ? -5.227 -28.594 -6.496 1 97.69 5 ILE B CA 1
ATOM 2943 C C . ILE B 1 5 ? -3.947 -27.984 -7.062 1 97.69 5 ILE B C 1
ATOM 2945 O O . ILE B 1 5 ? -2.967 -28.703 -7.297 1 97.69 5 ILE B O 1
ATOM 2949 N N . LEU B 1 6 ? -3.977 -26.828 -7.332 1 98 6 LEU B N 1
ATOM 2950 C CA . LEU B 1 6 ? -2.787 -26.078 -7.734 1 98 6 LEU B CA 1
ATOM 2951 C C . LEU B 1 6 ? -2.279 -25.203 -6.59 1 98 6 LEU B C 1
ATOM 2953 O O . LEU B 1 6 ? -3.033 -24.406 -6.027 1 98 6 LEU B O 1
ATOM 2957 N N . ASN B 1 7 ? -1.026 -25.359 -6.223 1 97.88 7 ASN B N 1
ATOM 2958 C CA . ASN B 1 7 ? -0.411 -24.609 -5.129 1 97.88 7 ASN B CA 1
ATOM 2959 C C . ASN B 1 7 ? 0.626 -23.609 -5.645 1 97.88 7 ASN B C 1
ATOM 2961 O O . ASN B 1 7 ? 1.472 -23.969 -6.469 1 97.88 7 ASN B O 1
ATOM 2965 N N . TYR B 1 8 ? 0.535 -22.391 -5.211 1 98 8 TYR B N 1
ATOM 2966 C CA . TYR B 1 8 ? 1.551 -21.406 -5.551 1 98 8 TYR B CA 1
ATOM 2967 C C . TYR B 1 8 ? 1.49 -20.219 -4.602 1 98 8 TYR B C 1
ATOM 2969 O O . TYR B 1 8 ? 0.7 -20.203 -3.654 1 98 8 TYR B O 1
ATOM 2977 N N . TYR B 1 9 ? 2.416 -19.281 -4.715 1 97.31 9 TYR B N 1
ATOM 2978 C CA . TYR B 1 9 ? 2.438 -18.047 -3.932 1 97.31 9 TYR B CA 1
ATOM 2979 C C . TYR B 1 9 ? 2.027 -16.859 -4.785 1 97.31 9 TYR B C 1
ATOM 2981 O O . TYR B 1 9 ? 2.393 -16.766 -5.957 1 97.31 9 TYR B O 1
ATOM 2989 N N . ALA B 1 10 ? 1.211 -15.984 -4.223 1 96.31 10 ALA B N 1
ATOM 2990 C CA . ALA B 1 10 ? 0.854 -14.727 -4.883 1 96.31 10 ALA B CA 1
ATOM 2991 C C . ALA B 1 10 ? 1.557 -13.547 -4.223 1 96.31 10 ALA B C 1
ATOM 2993 O O . ALA B 1 10 ? 1.422 -12.406 -4.676 1 96.31 10 ALA B O 1
ATOM 2994 N N . GLY B 1 11 ? 2.211 -13.773 -3.215 1 94.31 11 GLY B N 1
ATOM 2995 C CA . GLY B 1 11 ? 3.068 -12.836 -2.51 1 94.31 11 GLY B CA 1
ATOM 2996 C C . GLY B 1 11 ? 4.301 -13.484 -1.91 1 94.31 11 GLY B C 1
ATOM 2997 O O . GLY B 1 11 ? 4.289 -14.68 -1.598 1 94.31 11 GLY B O 1
ATOM 2998 N N . GLY B 1 12 ? 5.332 -12.688 -1.749 1 94.19 12 GLY B N 1
ATOM 2999 C CA . GLY B 1 12 ? 6.547 -13.273 -1.206 1 94.19 12 GLY B CA 1
ATOM 3000 C C . GLY B 1 12 ? 7.492 -12.258 -0.608 1 94.19 12 GLY B C 1
ATOM 3001 O O . GLY B 1 12 ? 7.363 -11.055 -0.863 1 94.19 12 GLY B O 1
ATOM 3002 N N . ASN B 1 13 ? 8.344 -12.789 0.263 1 95.81 13 ASN B N 1
ATOM 3003 C CA . ASN B 1 13 ? 9.453 -12.023 0.803 1 95.81 13 ASN B CA 1
ATOM 3004 C C . ASN B 1 13 ? 10.617 -11.945 -0.186 1 95.81 13 ASN B C 1
ATOM 3006 O O . ASN B 1 13 ? 11.242 -12.961 -0.489 1 95.81 13 ASN B O 1
ATOM 3010 N N . THR B 1 14 ? 10.883 -10.773 -0.673 1 96.56 14 THR B N 1
ATOM 3011 C CA . THR B 1 14 ? 11.891 -10.648 -1.717 1 96.56 14 THR B CA 1
ATOM 3012 C C . THR B 1 14 ? 12.938 -9.609 -1.327 1 96.56 14 THR B C 1
ATOM 3014 O O . THR B 1 14 ? 12.852 -9 -0.26 1 96.56 14 THR B O 1
ATOM 3017 N N . ALA B 1 15 ? 13.945 -9.43 -2.195 1 96.12 15 ALA B N 1
ATOM 3018 C CA . ALA B 1 15 ? 15.008 -8.445 -2.006 1 96.12 15 ALA B CA 1
ATOM 3019 C C . ALA B 1 15 ? 14.469 -7.027 -2.197 1 96.12 15 ALA B C 1
ATOM 3021 O O . ALA B 1 15 ? 15.133 -6.051 -1.838 1 96.12 15 ALA B O 1
ATOM 3022 N N . ARG B 1 16 ? 13.266 -6.93 -2.697 1 94.06 16 ARG B N 1
ATOM 3023 C CA . ARG B 1 16 ? 12.625 -5.637 -2.895 1 94.06 16 ARG B CA 1
ATOM 3024 C C . ARG B 1 16 ? 11.492 -5.426 -1.892 1 94.06 16 ARG B C 1
ATOM 3026 O O . ARG B 1 16 ? 10.602 -4.602 -2.115 1 94.06 16 ARG B O 1
ATOM 3033 N N . GLY B 1 17 ? 11.547 -6.176 -0.794 1 93.94 17 GLY B N 1
ATOM 3034 C CA . GLY B 1 17 ? 10.469 -6.148 0.18 1 93.94 17 GLY B CA 1
ATOM 3035 C C . GLY B 1 17 ? 9.391 -7.188 -0.088 1 93.94 17 GLY B C 1
ATOM 3036 O O . GLY B 1 17 ? 9.633 -8.164 -0.798 1 93.94 17 GLY B O 1
ATOM 3037 N N . PHE B 1 18 ? 8.258 -6.926 0.5 1 93.25 18 PHE B N 1
ATOM 3038 C CA . PHE B 1 18 ? 7.129 -7.789 0.167 1 93.25 18 PHE B CA 1
ATOM 3039 C C . PHE B 1 18 ? 6.594 -7.465 -1.225 1 93.25 18 PHE B C 1
ATOM 3041 O O . PHE B 1 18 ? 6.277 -6.312 -1.522 1 93.25 18 PHE B O 1
ATOM 3048 N N . TYR B 1 19 ? 6.566 -8.414 -2.053 1 94.81 19 TYR B N 1
ATOM 3049 C CA . TYR B 1 19 ? 6.109 -8.242 -3.428 1 94.81 19 TYR B CA 1
ATOM 3050 C C . TYR B 1 19 ? 4.805 -8.992 -3.67 1 94.81 19 TYR B C 1
ATOM 3052 O O . TYR B 1 19 ? 4.727 -10.195 -3.426 1 94.81 19 TYR B O 1
ATOM 3060 N N . SER B 1 20 ? 3.803 -8.25 -4.129 1 94.19 20 SER B N 1
ATOM 3061 C CA . SER B 1 20 ? 2.471 -8.82 -4.277 1 94.19 20 SER B CA 1
ATOM 3062 C C . SER B 1 20 ? 2.121 -9.039 -5.75 1 94.19 20 SER B C 1
ATOM 3064 O O . SER B 1 20 ? 2.348 -8.156 -6.578 1 94.19 20 SER B O 1
ATOM 3066 N N . LEU B 1 21 ? 1.636 -10.188 -6.102 1 96.12 21 LEU B N 1
ATOM 3067 C CA . LEU B 1 21 ? 1.147 -10.516 -7.438 1 96.12 21 LEU B CA 1
ATOM 3068 C C . LEU B 1 21 ? -0.32 -10.93 -7.395 1 96.12 21 LEU B C 1
ATOM 3070 O O . LEU B 1 21 ? -0.792 -11.648 -8.273 1 96.12 21 LEU B O 1
ATOM 3074 N N . TYR B 1 22 ? -1.041 -10.508 -6.352 1 95.25 22 TYR B N 1
ATOM 3075 C CA . TYR B 1 22 ? -2.434 -10.883 -6.145 1 95.25 22 TYR B CA 1
ATOM 3076 C C . TYR B 1 22 ? -3.314 -10.359 -7.27 1 95.25 22 TYR B C 1
ATOM 3078 O O . TYR B 1 22 ? -4.23 -11.047 -7.727 1 95.25 22 TYR B O 1
ATOM 3086 N N . GLU B 1 23 ? -3.037 -9.203 -7.723 1 91.88 23 GLU B N 1
ATOM 3087 C CA . GLU B 1 23 ? -3.875 -8.555 -8.727 1 91.88 23 GLU B CA 1
ATOM 3088 C C . GLU B 1 23 ? -3.98 -9.406 -9.992 1 91.88 23 GLU B C 1
ATOM 3090 O O . GLU B 1 23 ? -5.078 -9.609 -10.516 1 91.88 23 GLU B O 1
ATOM 3095 N N . SER B 1 24 ? -2.818 -9.914 -10.414 1 94.62 24 SER B N 1
ATOM 3096 C CA . SER B 1 24 ? -2.779 -10.727 -11.625 1 94.62 24 SER B CA 1
ATOM 3097 C C . SER B 1 24 ? -3.631 -11.984 -11.477 1 94.62 24 SER B C 1
ATOM 3099 O O . SER B 1 24 ? -4.242 -12.438 -12.445 1 94.62 24 SER B O 1
ATOM 3101 N N . ASN B 1 25 ? -3.721 -12.469 -10.289 1 95.88 25 ASN B N 1
ATOM 3102 C CA . ASN B 1 25 ? -4.398 -13.742 -10.07 1 95.88 25 ASN B CA 1
ATOM 3103 C C . ASN B 1 25 ? -5.891 -13.547 -9.805 1 95.88 25 ASN B C 1
ATOM 3105 O O . ASN B 1 25 ? -6.695 -14.445 -10.062 1 95.88 25 ASN B O 1
ATOM 3109 N N . LEU B 1 26 ? -6.246 -12.391 -9.359 1 95.19 26 LEU B N 1
ATOM 3110 C CA . LEU B 1 26 ? -7.648 -12.125 -9.062 1 95.19 26 LEU B CA 1
ATOM 3111 C C . LEU B 1 26 ? -8.367 -11.555 -10.281 1 95.19 26 LEU B C 1
ATOM 3113 O O . LEU B 1 26 ? -9.602 -11.508 -10.312 1 95.19 26 LEU B O 1
ATOM 3117 N N . GLU B 1 27 ? -7.613 -11.211 -11.258 1 91.38 27 GLU B N 1
ATOM 3118 C CA . GLU B 1 27 ? -8.195 -10.648 -12.469 1 91.38 27 GLU B CA 1
ATOM 3119 C C . GLU B 1 27 ? -9.133 -11.648 -13.148 1 91.38 27 GLU B C 1
ATOM 3121 O O . GLU B 1 27 ? -8.812 -12.836 -13.25 1 91.38 27 GLU B O 1
ATOM 3126 N N . GLY B 1 28 ? -10.312 -11.133 -13.578 1 89.06 28 GLY B N 1
ATOM 3127 C CA . GLY B 1 28 ? -11.242 -11.953 -14.344 1 89.06 28 GLY B CA 1
ATOM 3128 C C . GLY B 1 28 ? -12.242 -12.688 -13.477 1 89.06 28 GLY B C 1
ATOM 3129 O O . GLY B 1 28 ? -13.188 -13.297 -13.984 1 89.06 28 GLY B O 1
ATOM 3130 N N . LEU B 1 29 ? -12.07 -12.664 -12.156 1 93.88 29 LEU B N 1
ATOM 3131 C CA . LEU B 1 29 ? -13.023 -13.328 -11.266 1 93.88 29 LEU B CA 1
ATOM 3132 C C . LEU B 1 29 ? -14.312 -12.523 -11.156 1 93.88 29 LEU B C 1
ATOM 3134 O O . LEU B 1 29 ? -14.305 -11.297 -11.305 1 93.88 29 LEU B O 1
ATOM 3138 N N . ASP B 1 30 ? -15.336 -13.242 -10.875 1 92.19 30 ASP B N 1
ATOM 3139 C CA . ASP B 1 30 ? -16.641 -12.609 -10.805 1 92.19 30 ASP B CA 1
ATOM 3140 C C . ASP B 1 30 ? -16.953 -12.133 -9.383 1 92.19 30 ASP B C 1
ATOM 3142 O O . ASP B 1 30 ? -17.672 -11.156 -9.188 1 92.19 30 ASP B O 1
ATOM 3146 N N . ARG B 1 31 ? -16.469 -12.898 -8.453 1 94.69 31 ARG B N 1
ATOM 3147 C CA . ARG B 1 31 ? -16.719 -12.586 -7.047 1 94.69 31 ARG B CA 1
ATOM 3148 C C . ARG B 1 31 ? -15.469 -12.844 -6.203 1 94.69 31 ARG B C 1
ATOM 3150 O O . ARG B 1 31 ? -14.852 -13.898 -6.312 1 94.69 31 ARG B O 1
ATOM 3157 N N . VAL B 1 32 ? -15.094 -11.812 -5.434 1 96.12 32 VAL B N 1
ATOM 3158 C CA . VAL B 1 32 ? -13.906 -11.945 -4.598 1 96.12 32 VAL B CA 1
ATOM 3159 C C . VAL B 1 32 ? -14.242 -11.531 -3.164 1 96.12 32 VAL B C 1
ATOM 3161 O O . VAL B 1 32 ? -14.766 -10.438 -2.938 1 96.12 32 VAL B O 1
ATOM 3164 N N . PHE B 1 33 ? -14 -12.398 -2.221 1 96.31 33 PHE B N 1
ATOM 3165 C CA . PHE B 1 33 ? -14.156 -12.094 -0.802 1 96.31 33 PHE B CA 1
ATOM 3166 C C . PHE B 1 33 ? -12.812 -11.727 -0.177 1 96.31 33 PHE B C 1
ATOM 3168 O O . PHE B 1 33 ? -11.875 -12.523 -0.178 1 96.31 33 PHE B O 1
ATOM 3175 N N . ILE B 1 34 ? -12.703 -10.531 0.35 1 94.69 34 ILE B N 1
ATOM 3176 C CA . ILE B 1 34 ? -11.477 -10.062 0.978 1 94.69 34 ILE B CA 1
ATOM 3177 C C . ILE B 1 34 ? -11.617 -10.125 2.498 1 94.69 34 ILE B C 1
ATOM 3179 O O . ILE B 1 34 ? -12.391 -9.367 3.088 1 94.69 34 ILE B O 1
ATOM 3183 N N . LEU B 1 35 ? -10.867 -10.953 3.072 1 94.75 35 LEU B N 1
ATOM 3184 C CA . LEU B 1 35 ? -10.93 -11.141 4.52 1 94.75 35 LEU B CA 1
ATOM 3185 C C . LEU B 1 35 ? -10.086 -10.094 5.242 1 94.75 35 LEU B C 1
ATOM 3187 O O . LEU B 1 35 ? -8.922 -9.891 4.91 1 94.75 35 LEU B O 1
ATOM 3191 N N . LYS B 1 36 ? -10.727 -9.422 6.121 1 90.56 36 LYS B N 1
ATOM 3192 C CA . LYS B 1 36 ? -10.023 -8.469 6.98 1 90.56 36 LYS B CA 1
ATOM 3193 C C . LYS B 1 36 ? -10.086 -8.898 8.445 1 90.56 36 LYS B C 1
ATOM 3195 O O . LYS B 1 36 ? -11.141 -9.312 8.93 1 90.56 36 LYS B O 1
ATOM 3200 N N . GLY B 1 37 ? -9.008 -8.906 9.055 1 86.94 37 GLY B N 1
ATOM 3201 C CA . GLY B 1 37 ? -8.93 -9.305 10.453 1 86.94 37 GLY B CA 1
ATOM 3202 C C . GLY B 1 37 ? -7.551 -9.109 11.047 1 86.94 37 GLY B C 1
ATOM 3203 O O . GLY B 1 37 ? -6.906 -8.086 10.82 1 86.94 37 GLY B O 1
ATOM 3204 N N . GLY B 1 38 ? -7.168 -9.945 11.922 1 83.56 38 GLY B N 1
ATOM 3205 C CA . GLY B 1 38 ? -5.875 -9.898 12.586 1 83.56 38 GLY B CA 1
ATOM 3206 C C . GLY B 1 38 ? -5.184 -11.25 12.641 1 83.56 38 GLY B C 1
ATOM 3207 O O . GLY B 1 38 ? -5.645 -12.211 12.023 1 83.56 38 GLY B O 1
ATOM 3208 N N . PRO B 1 39 ? -4.09 -11.211 13.273 1 84.44 39 PRO B N 1
ATOM 3209 C CA . PRO B 1 39 ? -3.373 -12.484 13.398 1 84.44 39 PRO B CA 1
ATOM 3210 C C . PRO B 1 39 ? -4.16 -13.539 14.172 1 84.44 39 PRO B C 1
ATOM 3212 O O . PRO B 1 39 ? -4.723 -13.242 15.227 1 84.44 39 PRO B O 1
ATOM 3215 N N . GLY B 1 40 ? -4.285 -14.742 13.578 1 81.81 40 GLY B N 1
ATOM 3216 C CA . GLY B 1 40 ? -4.902 -15.844 14.297 1 81.81 40 GLY B CA 1
ATOM 3217 C C . GLY B 1 40 ? -6.414 -15.742 14.359 1 81.81 40 GLY B C 1
ATOM 3218 O O . GLY B 1 40 ? -7.039 -16.266 15.281 1 81.81 40 GLY B O 1
ATOM 3219 N N . THR B 1 41 ? -6.965 -15.062 13.391 1 86.06 41 THR B N 1
ATOM 3220 C CA . THR B 1 41 ? -8.406 -14.852 13.453 1 86.06 41 THR B CA 1
ATOM 3221 C C . THR B 1 41 ? -9.148 -15.945 12.68 1 86.06 41 THR B C 1
ATOM 3223 O O . THR B 1 41 ? -10.367 -15.883 12.523 1 86.06 41 THR B O 1
ATOM 3226 N N . GLY B 1 42 ? -8.352 -16.906 12.117 1 88.12 42 GLY B N 1
ATOM 3227 C CA . GLY B 1 42 ? -8.984 -18.062 11.5 1 88.12 42 GLY B CA 1
ATOM 3228 C C . GLY B 1 42 ? -9.102 -17.938 9.992 1 88.12 42 GLY B C 1
ATOM 3229 O O . GLY B 1 42 ? -9.844 -18.688 9.359 1 88.12 42 GLY B O 1
ATOM 3230 N N . LYS B 1 43 ? -8.477 -17 9.414 1 93.12 43 LYS B N 1
ATOM 3231 C CA . LYS B 1 43 ? -8.547 -16.781 7.973 1 93.12 43 LYS B CA 1
ATOM 3232 C C . LYS B 1 43 ? -8.078 -18 7.199 1 93.12 43 LYS B C 1
ATOM 3234 O O . LYS B 1 43 ? -8.797 -18.516 6.332 1 93.12 43 LYS B O 1
ATOM 3239 N N . SER B 1 44 ? -6.875 -18.5 7.543 1 94.81 44 SER B N 1
ATOM 3240 C CA . SER B 1 44 ? -6.324 -19.672 6.871 1 94.81 44 SER B CA 1
ATOM 3241 C C . SER B 1 44 ? -7.215 -20.891 7.066 1 94.81 44 SER B C 1
ATOM 3243 O O . SER B 1 44 ? -7.461 -21.641 6.125 1 94.81 44 SER B O 1
ATOM 3245 N N . THR B 1 45 ? -7.691 -21.062 8.266 1 94.5 45 THR B N 1
ATOM 3246 C CA . THR B 1 45 ? -8.57 -22.188 8.562 1 94.5 45 THR B CA 1
ATOM 3247 C C . THR B 1 45 ? -9.844 -22.125 7.727 1 94.5 45 THR B C 1
ATOM 3249 O O . THR B 1 45 ? -10.281 -23.125 7.172 1 94.5 45 THR B O 1
ATOM 3252 N N . MET B 1 46 ? -10.414 -20.953 7.621 1 96.31 46 MET B N 1
ATOM 3253 C CA . MET B 1 46 ? -11.609 -20.734 6.812 1 96.31 46 MET B CA 1
ATOM 3254 C C . MET B 1 46 ? -11.352 -21.094 5.352 1 96.31 46 MET B C 1
ATOM 3256 O O . MET B 1 46 ? -12.133 -21.812 4.742 1 96.31 46 MET B O 1
ATOM 3260 N N . ILE B 1 47 ? -10.312 -20.641 4.816 1 97.5 47 ILE B N 1
ATOM 3261 C CA . ILE B 1 47 ? -9.961 -20.844 3.414 1 97.5 47 ILE B CA 1
ATOM 3262 C C . ILE B 1 47 ? -9.758 -22.328 3.146 1 97.5 47 ILE B C 1
ATOM 3264 O O . ILE B 1 47 ? -10.289 -22.875 2.172 1 97.5 47 ILE B O 1
ATOM 3268 N N . LYS B 1 48 ? -9.062 -23 4.027 1 97.5 48 LYS B N 1
ATOM 3269 C CA . LYS B 1 48 ? -8.797 -24.422 3.865 1 97.5 48 LYS B CA 1
ATOM 3270 C C . LYS B 1 48 ? -10.078 -25.25 3.947 1 97.5 48 LYS B C 1
ATOM 3272 O O . LYS B 1 48 ? -10.266 -26.203 3.189 1 97.5 48 LYS B O 1
ATOM 3277 N N . LYS B 1 49 ? -10.906 -24.906 4.875 1 97.38 49 LYS B N 1
ATOM 3278 C CA . LYS B 1 49 ? -12.18 -25.594 5.027 1 97.38 49 LYS B CA 1
ATOM 3279 C C . LYS B 1 49 ? -13.008 -25.5 3.75 1 97.38 49 LYS B C 1
ATOM 3281 O O . LYS B 1 49 ? -13.523 -26.516 3.26 1 97.38 49 LYS B O 1
ATOM 3286 N N . LEU B 1 50 ? -13.133 -24.328 3.225 1 97.94 50 LEU B N 1
ATOM 3287 C CA . LEU B 1 50 ? -13.891 -24.125 1.994 1 97.94 50 LEU B CA 1
ATOM 3288 C C . LEU B 1 50 ? -13.219 -24.812 0.815 1 97.94 50 LEU B C 1
ATOM 3290 O O . LEU B 1 50 ? -13.891 -25.438 -0.006 1 97.94 50 LEU B O 1
ATOM 3294 N N . GLY B 1 51 ? -11.891 -24.688 0.73 1 98.12 51 GLY B N 1
ATOM 3295 C CA . GLY B 1 51 ? -11.156 -25.344 -0.336 1 98.12 51 GLY B CA 1
ATOM 3296 C C . GLY B 1 51 ? -11.359 -26.844 -0.35 1 98.12 51 GLY B C 1
ATOM 3297 O O . GLY B 1 51 ? -11.602 -27.438 -1.404 1 98.12 51 GLY B O 1
ATOM 3298 N N . GLN B 1 52 ? -11.234 -27.422 0.8 1 97.69 52 GLN B N 1
ATOM 3299 C CA . GLN B 1 52 ? -11.406 -28.859 0.916 1 97.69 52 GLN B CA 1
ATOM 3300 C C . GLN B 1 52 ? -12.812 -29.281 0.5 1 97.69 52 GLN B C 1
ATOM 3302 O O . GLN B 1 52 ? -12.984 -30.25 -0.24 1 97.69 52 GLN B O 1
ATOM 3307 N N . ARG B 1 53 ? -13.734 -28.609 0.969 1 97.06 53 ARG B N 1
ATOM 3308 C CA . ARG B 1 53 ? -15.133 -28.906 0.661 1 97.06 53 ARG B CA 1
ATOM 3309 C C . ARG B 1 53 ? -15.375 -28.875 -0.844 1 97.06 53 ARG B C 1
ATOM 3311 O O . ARG B 1 53 ? -15.969 -29.812 -1.399 1 97.06 53 ARG B O 1
ATOM 3318 N N . TRP B 1 54 ? -14.953 -27.906 -1.489 1 97.5 54 TRP B N 1
ATOM 3319 C CA . TRP B 1 54 ? -15.203 -27.75 -2.918 1 97.5 54 TRP B CA 1
ATOM 3320 C C . TRP B 1 54 ? -14.344 -28.703 -3.734 1 97.5 54 TRP B C 1
ATOM 3322 O O . TRP B 1 54 ? -14.781 -29.219 -4.766 1 97.5 54 TRP B O 1
ATOM 3332 N N . ASN B 1 55 ? -13.133 -28.859 -3.229 1 97.94 55 ASN B N 1
ATOM 3333 C CA . ASN B 1 55 ? -12.281 -29.828 -3.914 1 97.94 55 ASN B CA 1
ATOM 3334 C C . ASN B 1 55 ? -12.875 -31.234 -3.865 1 97.94 55 ASN B C 1
ATOM 3336 O O . ASN B 1 55 ? -12.859 -31.953 -4.867 1 97.94 55 ASN B O 1
ATOM 3340 N N . GLU B 1 56 ? -13.367 -31.641 -2.758 1 97.25 56 GLU B N 1
ATOM 3341 C CA . GLU B 1 56 ? -13.984 -32.938 -2.586 1 97.25 56 GLU B CA 1
ATOM 3342 C C . GLU B 1 56 ? -15.234 -33.094 -3.445 1 97.25 56 GLU B C 1
ATOM 3344 O O . GLU B 1 56 ? -15.609 -34.188 -3.83 1 97.25 56 GLU B O 1
ATOM 3349 N N . ALA B 1 57 ? -15.812 -32 -3.723 1 96.12 57 ALA B N 1
ATOM 3350 C CA . ALA B 1 57 ? -17 -31.984 -4.578 1 96.12 57 ALA B CA 1
ATOM 3351 C C . ALA B 1 57 ? -16.609 -32.094 -6.051 1 96.12 57 ALA B C 1
ATOM 3353 O O . ALA B 1 57 ? -17.484 -32.125 -6.93 1 96.12 57 ALA B O 1
ATOM 3354 N N . GLY B 1 58 ? -15.328 -32.031 -6.328 1 96.25 58 GLY B N 1
ATOM 3355 C CA . GLY B 1 58 ? -14.867 -32.312 -7.68 1 96.25 58 GLY B CA 1
ATOM 3356 C C . GLY B 1 58 ? -14.336 -31.078 -8.391 1 96.25 58 GLY B C 1
ATOM 3357 O O . GLY B 1 58 ? -13.969 -31.141 -9.57 1 96.25 58 GLY B O 1
ATOM 3358 N N . PHE B 1 59 ? -14.312 -29.953 -7.727 1 97.19 59 PHE B N 1
ATOM 3359 C CA . PHE B 1 59 ? -13.875 -28.719 -8.359 1 97.19 59 PHE B CA 1
ATOM 3360 C C . PHE B 1 59 ? -12.359 -28.578 -8.266 1 97.19 59 PHE B C 1
ATOM 3362 O O . PHE B 1 59 ? -11.758 -28.906 -7.242 1 97.19 59 PHE B O 1
ATOM 3369 N N . ASP B 1 60 ? -11.758 -28.109 -9.352 1 97.5 60 ASP B N 1
ATOM 3370 C CA . ASP B 1 60 ? -10.359 -27.719 -9.305 1 97.5 60 ASP B CA 1
ATOM 3371 C C . ASP B 1 60 ? -10.18 -26.422 -8.508 1 97.5 60 ASP B C 1
ATOM 3373 O O . ASP B 1 60 ? -10.938 -25.469 -8.68 1 97.5 60 ASP B O 1
ATOM 3377 N N . ILE B 1 61 ? -9.195 -26.453 -7.641 1 98.31 61 ILE B N 1
ATOM 3378 C CA . ILE B 1 61 ? -9.008 -25.266 -6.805 1 98.31 61 ILE B CA 1
ATOM 3379 C C . ILE B 1 61 ? -7.547 -24.828 -6.855 1 98.31 61 ILE B C 1
ATOM 3381 O O . ILE B 1 61 ? -6.668 -25.594 -7.242 1 98.31 61 ILE B O 1
ATOM 3385 N N . GLU B 1 62 ? -7.316 -23.562 -6.535 1 98.44 62 GLU B N 1
ATOM 3386 C CA . GLU B 1 62 ? -5.988 -22.984 -6.375 1 98.44 62 GLU B CA 1
ATOM 3387 C C . GLU B 1 62 ? -5.789 -22.453 -4.957 1 98.44 62 GLU B C 1
ATOM 3389 O O . GLU B 1 62 ? -6.633 -21.719 -4.438 1 98.44 62 GLU B O 1
ATOM 3394 N N . TYR B 1 63 ? -4.723 -22.875 -4.375 1 98.31 63 TYR B N 1
ATOM 3395 C CA . TYR B 1 63 ? -4.34 -22.312 -3.082 1 98.31 63 TYR B CA 1
ATOM 3396 C C . TYR B 1 63 ? -3.215 -21.297 -3.236 1 98.31 63 TYR B C 1
ATOM 3398 O O . TYR B 1 63 ? -2.189 -21.594 -3.857 1 98.31 63 TYR B O 1
ATOM 3406 N N . LEU B 1 64 ? -3.447 -20.109 -2.713 1 97.75 64 LEU B N 1
ATOM 3407 C CA . LEU B 1 64 ? -2.379 -19.125 -2.545 1 97.75 64 LEU B CA 1
ATOM 3408 C C . LEU B 1 64 ? -1.742 -19.234 -1.165 1 97.75 64 LEU B C 1
ATOM 3410 O O . LEU B 1 64 ? -2.361 -18.891 -0.159 1 97.75 64 LEU B O 1
ATOM 3414 N N . HIS B 1 65 ? -0.548 -19.656 -1.145 1 97.12 65 HIS B N 1
ATOM 3415 C CA . HIS B 1 65 ? 0.107 -19.984 0.119 1 97.12 65 HIS B CA 1
ATOM 3416 C C . HIS B 1 65 ? 0.724 -18.734 0.75 1 97.12 65 HIS B C 1
ATOM 3418 O O . HIS B 1 65 ? 0.946 -17.734 0.067 1 97.12 65 HIS B O 1
ATOM 3424 N N . CYS B 1 66 ? 0.96 -18.828 2.047 1 94.5 66 CYS B N 1
ATOM 3425 C CA . CYS B 1 66 ? 1.571 -17.75 2.805 1 94.5 66 CYS B CA 1
ATOM 3426 C C . CYS B 1 66 ? 3.086 -17.922 2.871 1 94.5 66 CYS B C 1
ATOM 3428 O O . CYS B 1 66 ? 3.58 -18.953 3.303 1 94.5 66 CYS B O 1
ATOM 3430 N N . SER B 1 67 ? 3.803 -16.891 2.549 1 93.88 67 SER B N 1
ATOM 3431 C CA . SER B 1 67 ? 5.258 -16.969 2.537 1 93.88 67 SER B CA 1
ATOM 3432 C C . SER B 1 67 ? 5.832 -16.828 3.941 1 93.88 67 SER B C 1
ATOM 3434 O O . SER B 1 67 ? 6.98 -17.219 4.191 1 93.88 67 SER B O 1
ATOM 3436 N N . SER B 1 68 ? 5.039 -16.297 4.879 1 91.69 68 SER B N 1
ATOM 3437 C CA . SER B 1 68 ? 5.543 -16.031 6.223 1 91.69 68 SER B CA 1
ATOM 3438 C C . SER B 1 68 ? 5.152 -17.156 7.184 1 91.69 68 SER B C 1
ATOM 3440 O O . SER B 1 68 ? 5.66 -17.219 8.305 1 91.69 68 SER B O 1
ATOM 3442 N N . ASP B 1 69 ? 4.254 -18.016 6.723 1 90 69 ASP B N 1
ATOM 3443 C CA . ASP B 1 69 ? 3.818 -19.172 7.48 1 90 69 ASP B CA 1
ATOM 3444 C C . ASP B 1 69 ? 3.5 -20.344 6.551 1 90 69 ASP B C 1
ATOM 3446 O O . ASP B 1 69 ? 2.381 -20.453 6.047 1 90 69 ASP B O 1
ATOM 3450 N N . THR B 1 70 ? 4.348 -21.266 6.461 1 89.25 70 THR B N 1
ATOM 3451 C CA . THR B 1 70 ? 4.277 -22.328 5.465 1 89.25 70 THR B CA 1
ATOM 3452 C C . THR B 1 70 ? 3.047 -23.203 5.691 1 89.25 70 THR B C 1
ATOM 3454 O O . THR B 1 70 ? 2.58 -23.891 4.77 1 89.25 70 THR B O 1
ATOM 3457 N N . GLY B 1 71 ? 2.482 -23.25 6.746 1 90 71 GLY B N 1
ATOM 3458 C CA . GLY B 1 71 ? 1.307 -24.047 7.027 1 90 71 GLY B CA 1
ATOM 3459 C C . GLY B 1 71 ? 0.004 -23.312 6.773 1 90 71 GLY B C 1
ATOM 3460 O O . GLY B 1 71 ? -1.074 -23.906 6.852 1 90 71 GLY B O 1
ATOM 3461 N N . SER B 1 72 ? 0.128 -22.109 6.418 1 93.31 72 SER B N 1
ATOM 3462 C CA . SER B 1 72 ? -1.062 -21.281 6.246 1 93.31 72 SER B CA 1
ATOM 3463 C C . SER B 1 72 ? -1.287 -20.938 4.777 1 93.31 72 SER B C 1
ATOM 3465 O O . SER B 1 72 ? -0.363 -21.016 3.967 1 93.31 72 SER B O 1
ATOM 3467 N N . VAL B 1 73 ? -2.516 -20.625 4.453 1 96.38 73 VAL B N 1
ATOM 3468 C CA . VAL B 1 73 ? -2.895 -20.188 3.113 1 96.38 73 VAL B CA 1
ATOM 3469 C C . VAL B 1 73 ? -3.504 -18.797 3.18 1 96.38 73 VAL B C 1
ATOM 3471 O O . VAL B 1 73 ? -4.188 -18.453 4.148 1 96.38 73 VAL B O 1
ATOM 3474 N N . ASP B 1 74 ? -3.238 -18.031 2.117 1 95.5 74 ASP B N 1
ATOM 3475 C CA . ASP B 1 74 ? -3.703 -16.641 2.068 1 95.5 74 ASP B CA 1
ATOM 3476 C C . ASP B 1 74 ? -4.852 -16.484 1.072 1 95.5 74 ASP B C 1
ATOM 3478 O O . ASP B 1 74 ? -5.457 -15.414 0.979 1 95.5 74 ASP B O 1
ATOM 3482 N N . GLY B 1 75 ? -5.113 -17.562 0.346 1 97.56 75 GLY B N 1
ATOM 3483 C CA . GLY B 1 75 ? -6.18 -17.391 -0.627 1 97.56 75 GLY B CA 1
ATOM 3484 C C . GLY B 1 75 ? -6.652 -18.688 -1.235 1 97.56 75 GLY B C 1
ATOM 3485 O O . GLY B 1 75 ? -5.965 -19.703 -1.146 1 97.56 75 GLY B O 1
ATOM 3486 N N . LEU B 1 76 ? -7.789 -18.641 -1.799 1 98.56 76 LEU B N 1
ATOM 3487 C CA . LEU B 1 76 ? -8.461 -19.703 -2.525 1 98.56 76 LEU B CA 1
ATOM 3488 C C . LEU B 1 76 ? -9.133 -19.172 -3.783 1 98.56 76 LEU B C 1
ATOM 3490 O O . LEU B 1 76 ? -9.844 -18.172 -3.732 1 98.56 76 LEU B O 1
ATOM 3494 N N . ILE B 1 77 ? -8.844 -19.812 -4.93 1 98.44 77 ILE B N 1
ATOM 3495 C CA . ILE B 1 77 ? -9.492 -19.422 -6.18 1 98.44 77 ILE B CA 1
ATOM 3496 C C . ILE B 1 77 ? -10.141 -20.641 -6.824 1 98.44 77 ILE B C 1
ATOM 3498 O O . ILE B 1 77 ? -9.531 -21.719 -6.91 1 98.44 77 ILE B O 1
ATOM 3502 N N . ILE B 1 78 ? -11.336 -20.531 -7.152 1 98 78 ILE B N 1
ATOM 3503 C CA . ILE B 1 78 ? -12.055 -21.516 -7.957 1 98 78 ILE B CA 1
ATOM 3504 C C . ILE B 1 78 ? -12.484 -20.891 -9.281 1 98 78 ILE B C 1
ATOM 3506 O O . ILE B 1 78 ? -13.547 -20.266 -9.367 1 98 78 ILE B O 1
ATOM 3510 N N . ARG B 1 79 ? -11.758 -21.156 -10.289 1 95.75 79 ARG B N 1
ATOM 3511 C CA . ARG B 1 79 ? -11.914 -20.469 -11.562 1 95.75 79 ARG B CA 1
ATOM 3512 C C . ARG B 1 79 ? -13.203 -20.875 -12.258 1 95.75 79 ARG B C 1
ATOM 3514 O O . ARG B 1 79 ? -13.844 -20.062 -12.938 1 95.75 79 ARG B O 1
ATOM 3521 N N . SER B 1 80 ? -13.586 -22.094 -12.141 1 95.12 80 SER B N 1
ATOM 3522 C CA . SER B 1 80 ? -14.75 -22.625 -12.844 1 95.12 80 SER B CA 1
ATOM 3523 C C . SER B 1 80 ? -16.016 -21.875 -12.445 1 95.12 80 SER B C 1
ATOM 3525 O O . SER B 1 80 ? -16.953 -21.797 -13.234 1 95.12 80 SER B O 1
ATOM 3527 N N . ILE B 1 81 ? -16 -21.344 -11.219 1 95.38 81 ILE B N 1
ATOM 3528 C CA . ILE B 1 81 ? -17.188 -20.609 -10.797 1 95.38 81 ILE B CA 1
ATOM 3529 C C . ILE B 1 81 ? -16.859 -19.141 -10.633 1 95.38 81 ILE B C 1
ATOM 3531 O O . ILE B 1 81 ? -17.656 -18.359 -10.102 1 95.38 81 ILE B O 1
ATOM 3535 N N . GLY B 1 82 ? -15.602 -18.734 -10.906 1 95.62 82 GLY B N 1
ATOM 3536 C CA . GLY B 1 82 ? -15.172 -17.344 -10.922 1 95.62 82 GLY B CA 1
ATOM 3537 C C . GLY B 1 82 ? -15.117 -16.719 -9.539 1 95.62 82 GLY B C 1
ATOM 3538 O O . GLY B 1 82 ? -15.508 -15.555 -9.367 1 95.62 82 GLY B O 1
ATOM 3539 N N . VAL B 1 83 ? -14.688 -17.469 -8.562 1 96.94 83 VAL B N 1
ATOM 3540 C CA . VAL B 1 83 ? -14.719 -16.969 -7.188 1 96.94 83 VAL B CA 1
ATOM 3541 C C . VAL B 1 83 ? -13.305 -16.984 -6.598 1 96.94 83 VAL B C 1
ATOM 3543 O O . VAL B 1 83 ? -12.516 -17.875 -6.914 1 96.94 83 VAL B O 1
ATOM 3546 N N . GLY B 1 84 ? -13.016 -15.961 -5.746 1 97.69 84 GLY B N 1
ATOM 3547 C CA . GLY B 1 84 ? -11.781 -15.914 -4.98 1 97.69 84 GLY B CA 1
ATOM 3548 C C . GLY B 1 84 ? -11.984 -15.453 -3.545 1 97.69 84 GLY B C 1
ATOM 3549 O O . GLY B 1 84 ? -12.828 -14.594 -3.275 1 97.69 84 GLY B O 1
ATOM 3550 N N . ILE B 1 85 ? -11.289 -16.078 -2.613 1 97.94 85 ILE B N 1
ATOM 3551 C CA . ILE B 1 85 ? -11.203 -15.656 -1.218 1 97.94 85 ILE B CA 1
ATOM 3552 C C . ILE B 1 85 ? -9.75 -15.352 -0.861 1 97.94 85 ILE B C 1
ATOM 3554 O O . ILE B 1 85 ? -8.867 -16.188 -1.04 1 97.94 85 ILE B O 1
ATOM 3558 N N . VAL B 1 86 ? -9.516 -14.156 -0.34 1 96.94 86 VAL B N 1
ATOM 3559 C CA . VAL B 1 86 ? -8.117 -13.797 -0.103 1 96.94 86 VAL B CA 1
ATOM 3560 C C . VAL B 1 86 ? -8 -13.039 1.216 1 96.94 86 VAL B C 1
ATOM 3562 O O . VAL B 1 86 ? -8.922 -12.328 1.619 1 96.94 86 VAL B O 1
ATOM 3565 N N . ASP B 1 87 ? -6.895 -13.234 1.809 1 94.06 87 ASP B N 1
ATOM 3566 C CA . ASP B 1 87 ? -6.527 -12.438 2.973 1 94.06 87 ASP B CA 1
ATOM 3567 C C . ASP B 1 87 ? -6.082 -11.031 2.557 1 94.06 87 ASP B C 1
ATOM 3569 O O . ASP B 1 87 ? -5.051 -10.875 1.897 1 94.06 87 ASP B O 1
ATOM 3573 N N . GLY B 1 88 ? -6.844 -10.062 2.967 1 89.5 88 GLY B N 1
ATOM 3574 C CA . GLY B 1 88 ? -6.504 -8.703 2.598 1 89.5 88 GLY B CA 1
ATOM 3575 C C . GLY B 1 88 ? -5.852 -7.922 3.725 1 89.5 88 GLY B C 1
ATOM 3576 O O . GLY B 1 88 ? -5.863 -6.691 3.725 1 89.5 88 GLY B O 1
ATOM 3577 N N . THR B 1 89 ? -5.355 -8.602 4.699 1 83.75 89 THR B N 1
ATOM 3578 C CA . THR B 1 89 ? -4.66 -7.977 5.816 1 83.75 89 THR B CA 1
ATOM 3579 C C . THR B 1 89 ? -3.188 -7.75 5.484 1 83.75 89 THR B C 1
ATOM 3581 O O . THR B 1 89 ? -2.617 -8.469 4.656 1 83.75 89 THR B O 1
ATOM 3584 N N . ALA B 1 90 ? -2.625 -6.629 6.145 1 76.12 90 ALA B N 1
ATOM 3585 C CA . ALA B 1 90 ? -1.192 -6.434 5.934 1 76.12 90 ALA B CA 1
ATOM 3586 C C . ALA B 1 90 ? -0.415 -7.715 6.219 1 76.12 90 ALA B C 1
ATOM 3588 O O . ALA B 1 90 ? -0.711 -8.422 7.184 1 76.12 90 ALA B O 1
ATOM 3589 N N . PRO B 1 91 ? 0.485 -7.953 5.305 1 76.69 91 PRO B N 1
ATOM 3590 C CA . PRO B 1 91 ? 1.035 -7.141 4.215 1 76.69 91 PRO B CA 1
ATOM 3591 C C . PRO B 1 91 ? 0.319 -7.375 2.885 1 76.69 91 PRO B C 1
ATOM 3593 O O . PRO B 1 91 ? 0.692 -6.785 1.867 1 76.69 91 PRO B O 1
ATOM 3596 N N . HIS B 1 92 ? -0.746 -8.242 2.891 1 77.5 92 HIS B N 1
ATOM 3597 C CA . HIS B 1 92 ? -1.5 -8.586 1.691 1 77.5 92 HIS B CA 1
ATOM 3598 C C . HIS B 1 92 ? -2.596 -7.562 1.415 1 77.5 92 HIS B C 1
ATOM 3600 O O . HIS B 1 92 ? -3.738 -7.934 1.134 1 77.5 92 HIS B O 1
ATOM 3606 N N . VAL B 1 93 ? -2.256 -6.391 1.459 1 77.44 93 VAL B N 1
ATOM 3607 C CA . VAL B 1 93 ? -3.279 -5.363 1.308 1 77.44 93 VAL B CA 1
ATOM 3608 C C . VAL B 1 93 ? -3.85 -5.406 -0.108 1 77.44 93 VAL B C 1
ATOM 3610 O O . VAL B 1 93 ? -3.123 -5.207 -1.083 1 77.44 93 VAL B O 1
ATOM 3613 N N . ILE B 1 94 ? -5.082 -5.855 -0.188 1 85 94 ILE B N 1
ATOM 3614 C CA . ILE B 1 94 ? -5.812 -5.934 -1.447 1 85 94 ILE B CA 1
ATOM 3615 C C . ILE B 1 94 ? -6.977 -4.941 -1.429 1 85 94 ILE B C 1
ATOM 3617 O O . ILE B 1 94 ? -7.801 -4.961 -0.512 1 85 94 ILE B O 1
ATOM 3621 N N . GLU B 1 95 ? -6.996 -4.121 -2.412 1 83 95 GLU B N 1
ATOM 3622 C CA . GLU B 1 95 ? -8.078 -3.146 -2.498 1 83 95 GLU B CA 1
ATOM 3623 C C . GLU B 1 95 ? -9.023 -3.473 -3.65 1 83 95 GLU B C 1
ATOM 3625 O O . GLU B 1 95 ? -8.578 -3.887 -4.723 1 83 95 GLU B O 1
ATOM 3630 N N . PRO B 1 96 ? -10.211 -3.254 -3.447 1 86.56 96 PRO B N 1
ATOM 3631 C CA . PRO B 1 96 ? -11.203 -3.602 -4.469 1 86.56 96 PRO B CA 1
ATOM 3632 C C . PRO B 1 96 ? -11.148 -2.678 -5.684 1 86.56 96 PRO B C 1
ATOM 3634 O O . PRO B 1 96 ? -10.875 -1.483 -5.543 1 86.56 96 PRO B O 1
ATOM 3637 N N . THR B 1 97 ? -11.453 -3.24 -6.805 1 86.81 97 THR B N 1
ATOM 3638 C CA . THR B 1 97 ? -11.555 -2.477 -8.039 1 86.81 97 THR B CA 1
ATOM 3639 C C . THR B 1 97 ? -13 -2.09 -8.32 1 86.81 97 THR B C 1
ATOM 3641 O O . THR B 1 97 ? -13.266 -1.026 -8.891 1 86.81 97 THR B O 1
ATOM 3644 N N . ALA B 1 98 ? -13.812 -2.984 -7.91 1 91.12 98 ALA B N 1
ATOM 3645 C CA . ALA B 1 98 ? -15.25 -2.77 -8.031 1 91.12 98 ALA B CA 1
ATOM 3646 C C . ALA B 1 98 ? -15.984 -3.244 -6.777 1 91.12 98 ALA B C 1
ATOM 3648 O O . ALA B 1 98 ? -16.719 -4.23 -6.82 1 91.12 98 ALA B O 1
ATOM 3649 N N . PRO B 1 99 ? -15.859 -2.467 -5.77 1 91.19 99 PRO B N 1
ATOM 3650 C CA . PRO B 1 99 ? -16.453 -2.883 -4.496 1 91.19 99 PRO B CA 1
ATOM 3651 C C . PRO B 1 99 ? -17.953 -3.109 -4.59 1 91.19 99 PRO B C 1
ATOM 3653 O O . PRO B 1 99 ? -18.688 -2.258 -5.113 1 91.19 99 PRO B O 1
ATOM 3656 N N . GLY B 1 100 ? -18.391 -4.215 -4.082 1 90.56 100 GLY B N 1
ATOM 3657 C CA . GLY B 1 100 ? -19.797 -4.555 -4.094 1 90.56 100 GLY B CA 1
ATOM 3658 C C . GLY B 1 100 ? -20.219 -5.301 -5.348 1 90.56 100 GLY B C 1
ATOM 3659 O O . GLY B 1 100 ? -21.094 -6.18 -5.289 1 90.56 100 GLY B O 1
ATOM 3660 N N . ALA B 1 101 ? -19.594 -4.934 -6.434 1 91.75 101 ALA B N 1
ATOM 3661 C CA . ALA B 1 101 ? -19.906 -5.59 -7.699 1 91.75 101 ALA B CA 1
ATOM 3662 C C . ALA B 1 101 ? -19.094 -6.867 -7.875 1 91.75 101 ALA B C 1
ATOM 3664 O O . ALA B 1 101 ? -19.609 -7.875 -8.367 1 91.75 101 ALA B O 1
ATOM 3665 N N . ILE B 1 102 ? -17.844 -6.809 -7.516 1 93.19 102 ILE B N 1
ATOM 3666 C CA . ILE B 1 102 ? -16.953 -7.957 -7.609 1 93.19 102 ILE B CA 1
ATOM 3667 C C . ILE B 1 102 ? -16.422 -8.32 -6.219 1 93.19 102 ILE B C 1
ATOM 3669 O O . ILE B 1 102 ? -16.562 -9.461 -5.781 1 93.19 102 ILE B O 1
ATOM 3673 N N . GLU B 1 103 ? -15.852 -7.363 -5.566 1 93.62 103 GLU B N 1
ATOM 3674 C CA . GLU B 1 103 ? -15.156 -7.621 -4.305 1 93.62 103 GLU B CA 1
ATOM 3675 C C . GLU B 1 103 ? -16.031 -7.262 -3.109 1 93.62 103 GLU B C 1
ATOM 3677 O O . GLU B 1 103 ? -16.766 -6.266 -3.143 1 93.62 103 GLU B O 1
ATOM 3682 N N . GLU B 1 104 ? -15.977 -8.023 -2.102 1 92.25 104 GLU B N 1
ATOM 3683 C CA . GLU B 1 104 ? -16.656 -7.77 -0.834 1 92.25 104 GLU B CA 1
ATOM 3684 C C . GLU B 1 104 ? -15.727 -8.016 0.349 1 92.25 104 GLU B C 1
ATOM 3686 O O . GLU B 1 104 ? -14.961 -8.984 0.358 1 92.25 104 GLU B O 1
ATOM 3691 N N . TYR B 1 105 ? -15.828 -7.094 1.319 1 91.19 105 TYR B N 1
ATOM 3692 C CA . TYR B 1 105 ? -15.039 -7.262 2.535 1 91.19 105 TYR B CA 1
ATOM 3693 C C . TYR B 1 105 ? -15.758 -8.156 3.533 1 91.19 105 TYR B C 1
ATOM 3695 O O . TYR B 1 105 ? -16.984 -8.055 3.709 1 91.19 105 TYR B O 1
ATOM 3703 N N . ILE B 1 106 ? -15.016 -9.023 4.055 1 93.12 106 ILE B N 1
ATOM 3704 C CA . ILE B 1 106 ? -15.484 -9.82 5.18 1 93.12 106 ILE B CA 1
ATOM 3705 C C . ILE B 1 106 ? -14.727 -9.43 6.445 1 93.12 106 ILE B C 1
ATOM 3707 O O . ILE B 1 106 ? -13.531 -9.711 6.57 1 93.12 106 ILE B O 1
ATOM 3711 N N . ASN B 1 107 ? -15.383 -8.828 7.352 1 91.81 107 ASN B N 1
ATOM 3712 C CA . ASN B 1 107 ? -14.75 -8.352 8.578 1 91.81 107 ASN B CA 1
ATOM 3713 C C . ASN B 1 107 ? -14.766 -9.414 9.664 1 91.81 107 ASN B C 1
ATOM 3715 O O . ASN B 1 107 ? -15.773 -9.594 10.352 1 91.81 107 ASN B O 1
ATOM 3719 N N . LEU B 1 108 ? -13.664 -9.969 9.875 1 92.62 108 LEU B N 1
ATOM 3720 C CA . LEU B 1 108 ? -13.562 -11.008 10.898 1 92.62 108 LEU B CA 1
ATOM 3721 C C . LEU B 1 108 ? -13.391 -10.391 12.281 1 92.62 108 LEU B C 1
ATOM 3723 O O . LEU B 1 108 ? -13.539 -11.078 13.297 1 92.62 108 LEU B O 1
ATOM 3727 N N . GLY B 1 109 ? -13.141 -9.133 12.328 1 88.5 109 GLY B N 1
ATOM 3728 C CA . GLY B 1 109 ? -13.016 -8.422 13.586 1 88.5 109 GLY B CA 1
ATOM 3729 C C . GLY B 1 109 ? -14.289 -8.414 14.398 1 88.5 109 GLY B C 1
ATOM 3730 O O . GLY B 1 109 ? -14.266 -8.141 15.602 1 88.5 109 GLY B O 1
ATOM 3731 N N . GLU B 1 110 ? -15.352 -8.711 13.734 1 88.88 110 GLU B N 1
ATOM 3732 C CA . GLU B 1 110 ? -16.625 -8.812 14.445 1 88.88 110 GLU B CA 1
ATOM 3733 C C . GLU B 1 110 ? -16.578 -9.93 15.484 1 88.88 110 GLU B C 1
ATOM 3735 O O . GLU B 1 110 ? -17.406 -9.953 16.406 1 88.88 110 GLU B O 1
ATOM 3740 N N . ALA B 1 111 ? -15.617 -10.836 15.336 1 91.88 111 ALA B N 1
ATOM 3741 C CA . ALA B 1 111 ? -15.547 -12.008 16.203 1 91.88 111 ALA B CA 1
ATOM 3742 C C . ALA B 1 111 ? -14.641 -11.758 17.406 1 91.88 111 ALA B C 1
ATOM 3744 O O . ALA B 1 111 ? -14.578 -12.57 18.328 1 91.88 111 ALA B O 1
ATOM 3745 N N . TRP B 1 112 ? -13.898 -10.664 17.422 1 90 112 TRP B N 1
ATOM 3746 C CA . TRP B 1 112 ? -12.961 -10.516 18.531 1 90 112 TRP B CA 1
ATOM 3747 C C . TRP B 1 112 ? -13.586 -9.711 19.656 1 90 112 TRP B C 1
ATOM 3749 O O . TRP B 1 112 ? -14.547 -8.969 19.453 1 90 112 TRP B O 1
ATOM 3759 N N . ASP B 1 113 ? -13.055 -9.945 20.828 1 91.69 113 ASP B N 1
ATOM 3760 C CA . ASP B 1 113 ? -13.398 -9.18 22.016 1 91.69 113 ASP B CA 1
ATOM 3761 C C . ASP B 1 113 ? -12.484 -7.961 22.172 1 91.69 113 ASP B C 1
ATOM 3763 O O . ASP B 1 113 ? -11.391 -8.062 22.734 1 91.69 113 ASP B O 1
ATOM 3767 N N . SER B 1 114 ? -12.977 -6.852 21.844 1 87.88 114 SER B N 1
ATOM 3768 C CA . SER B 1 114 ? -12.164 -5.641 21.797 1 87.88 114 SER B CA 1
ATOM 3769 C C . SER B 1 114 ? -11.719 -5.215 23.188 1 87.88 114 SER B C 1
ATOM 3771 O O . SER B 1 114 ? -10.625 -4.676 23.359 1 87.88 114 SER B O 1
ATOM 3773 N N . LYS B 1 115 ? -12.555 -5.395 24.172 1 88.44 115 LYS B N 1
ATOM 3774 C CA . LYS B 1 115 ? -12.195 -5.02 25.531 1 88.44 115 LYS B CA 1
ATOM 3775 C C . LYS B 1 115 ? -11.008 -5.836 26.031 1 88.44 115 LYS B C 1
ATOM 3777 O O . LYS B 1 115 ? -10.078 -5.289 26.625 1 88.44 115 LYS B O 1
ATOM 3782 N N . LYS B 1 116 ? -11.125 -7.141 25.719 1 92.31 116 LYS B N 1
ATOM 3783 C CA . LYS B 1 116 ? -10.023 -8.023 26.109 1 92.31 116 LYS B CA 1
ATOM 3784 C C . LYS B 1 116 ? -8.727 -7.613 25.422 1 92.31 116 LYS B C 1
ATOM 3786 O O . LYS B 1 116 ? -7.656 -7.629 26.047 1 92.31 116 LYS B O 1
ATOM 3791 N N . LEU B 1 117 ? -8.836 -7.234 24.203 1 93.62 117 LEU B N 1
ATOM 3792 C CA . LEU B 1 117 ? -7.66 -6.859 23.438 1 93.62 117 LEU B CA 1
ATOM 3793 C C . LEU B 1 117 ? -7.121 -5.504 23.891 1 93.62 117 LEU B C 1
ATOM 3795 O O . LEU B 1 117 ? -5.906 -5.297 23.938 1 93.62 117 LEU B O 1
ATOM 3799 N N . ALA B 1 118 ? -8.016 -4.637 24.25 1 90.06 118 ALA B N 1
ATOM 3800 C CA . ALA B 1 118 ? -7.625 -3.299 24.688 1 90.06 118 ALA B CA 1
ATOM 3801 C C . ALA B 1 118 ? -6.758 -3.357 25.938 1 90.06 118 ALA B C 1
ATOM 3803 O O . ALA B 1 118 ? -5.848 -2.541 26.109 1 90.06 118 ALA B O 1
ATOM 3804 N N . HIS B 1 119 ? -7 -4.32 26.766 1 92.25 119 HIS B N 1
ATOM 3805 C CA . HIS B 1 119 ? -6.242 -4.484 28 1 92.25 119 HIS B CA 1
ATOM 3806 C C . HIS B 1 119 ? -4.797 -4.887 27.719 1 92.25 119 HIS B C 1
ATOM 3808 O O . HIS B 1 119 ? -3.922 -4.723 28.562 1 92.25 119 HIS B O 1
ATOM 3814 N N . ARG B 1 120 ? -4.598 -5.406 26.562 1 93.88 120 ARG B N 1
ATOM 3815 C CA . ARG B 1 120 ? -3.258 -5.855 26.188 1 93.88 120 ARG B CA 1
ATOM 3816 C C . ARG B 1 120 ? -2.688 -5.004 25.062 1 93.88 120 ARG B C 1
ATOM 3818 O O . ARG B 1 120 ? -1.838 -5.465 24.297 1 93.88 120 ARG B O 1
ATOM 3825 N N . LYS B 1 121 ? -3.186 -3.875 24.984 1 93.12 121 LYS B N 1
ATOM 3826 C CA . LYS B 1 121 ? -2.848 -2.959 23.906 1 93.12 121 LYS B CA 1
ATOM 3827 C C . LYS B 1 121 ? -1.341 -2.727 23.828 1 93.12 121 LYS B C 1
ATOM 3829 O O . LYS B 1 121 ? -0.746 -2.82 22.75 1 93.12 121 LYS B O 1
ATOM 3834 N N . ILE B 1 122 ? -0.683 -2.434 24.891 1 94.06 122 ILE B N 1
ATOM 3835 C CA . ILE B 1 122 ? 0.74 -2.111 24.938 1 94.06 122 ILE B CA 1
ATOM 3836 C C . ILE B 1 122 ? 1.557 -3.32 24.484 1 94.06 122 ILE B C 1
ATOM 3838 O O . ILE B 1 122 ? 2.484 -3.184 23.688 1 94.06 122 ILE B O 1
ATOM 3842 N N . GLU B 1 123 ? 1.198 -4.434 24.984 1 95.94 123 GLU B N 1
ATOM 3843 C CA . GLU B 1 123 ? 1.886 -5.664 24.609 1 95.94 123 GLU B CA 1
ATOM 3844 C C . GLU B 1 123 ? 1.738 -5.945 23.125 1 95.94 123 GLU B C 1
ATOM 3846 O O . GLU B 1 123 ? 2.707 -6.312 22.453 1 95.94 123 GLU B O 1
ATOM 3851 N N . ILE B 1 124 ? 0.524 -5.773 22.641 1 95.31 124 ILE B N 1
ATOM 3852 C CA . ILE B 1 124 ? 0.241 -6.008 21.219 1 95.31 124 ILE B CA 1
ATOM 3853 C C . ILE B 1 124 ? 1.085 -5.066 20.359 1 95.31 124 ILE B C 1
ATOM 3855 O O . ILE B 1 124 ? 1.696 -5.488 19.391 1 95.31 124 ILE B O 1
ATOM 3859 N N . LEU B 1 125 ? 1.178 -3.828 20.734 1 94.31 125 LEU B N 1
ATOM 3860 C CA . LEU B 1 125 ? 1.937 -2.834 19.984 1 94.31 125 LEU B CA 1
ATOM 3861 C C . LEU B 1 125 ? 3.422 -3.176 19.984 1 94.31 125 LEU B C 1
ATOM 3863 O O . LEU B 1 125 ? 4.094 -3.031 18.953 1 94.31 125 LEU B O 1
ATOM 3867 N N . GLU B 1 126 ? 3.877 -3.576 21.078 1 95.94 126 GLU B N 1
ATOM 3868 C CA . GLU B 1 126 ? 5.285 -3.949 21.172 1 95.94 126 GLU B CA 1
ATOM 3869 C C . GLU B 1 126 ? 5.605 -5.145 20.281 1 95.94 126 GLU B C 1
ATOM 3871 O O . GLU B 1 126 ? 6.609 -5.141 19.562 1 95.94 126 GLU B O 1
ATOM 3876 N N . LEU B 1 127 ? 4.789 -6.172 20.375 1 96.31 127 LEU B N 1
ATOM 3877 C CA . LEU B 1 127 ? 4.984 -7.363 19.562 1 96.31 127 LEU B CA 1
ATOM 3878 C C . LEU B 1 127 ? 4.902 -7.023 18.078 1 96.31 127 LEU B C 1
ATOM 3880 O O . LEU B 1 127 ? 5.711 -7.5 17.281 1 96.31 127 LEU B O 1
ATOM 3884 N N . ALA B 1 128 ? 3.92 -6.23 17.75 1 93.62 128 ALA B N 1
ATOM 3885 C CA . ALA B 1 128 ? 3.76 -5.809 16.359 1 93.62 128 ALA B CA 1
ATOM 3886 C C . ALA B 1 128 ? 4.984 -5.039 15.867 1 93.62 128 ALA B C 1
ATOM 3888 O O . ALA B 1 128 ? 5.418 -5.203 14.727 1 93.62 128 ALA B O 1
ATOM 3889 N N . HIS B 1 129 ? 5.484 -4.23 16.719 1 93.81 129 HIS B N 1
ATOM 3890 C CA . HIS B 1 129 ? 6.664 -3.445 16.391 1 93.81 129 HIS B CA 1
ATOM 3891 C C . HIS B 1 129 ? 7.875 -4.34 16.141 1 93.81 129 HIS B C 1
ATOM 3893 O O . HIS B 1 129 ? 8.609 -4.156 15.172 1 93.81 129 HIS B O 1
ATOM 3899 N N . GLN B 1 130 ? 8.062 -5.234 17 1 96.5 130 GLN B N 1
ATOM 3900 C CA . GLN B 1 130 ? 9.18 -6.164 16.875 1 96.5 130 GLN B CA 1
ATOM 3901 C C . GLN B 1 130 ? 9.055 -6.996 15.602 1 96.5 130 GLN B C 1
ATOM 3903 O O . GLN B 1 130 ? 10.047 -7.223 14.898 1 96.5 130 GLN B O 1
ATOM 3908 N N . LYS B 1 131 ? 7.891 -7.445 15.352 1 95.12 131 LYS B N 1
ATOM 3909 C CA . LYS B 1 131 ? 7.625 -8.195 14.125 1 95.12 131 LYS B CA 1
ATOM 3910 C C . LYS B 1 131 ? 7.988 -7.371 12.891 1 95.12 131 LYS B C 1
ATOM 3912 O O . LYS B 1 131 ? 8.688 -7.855 12 1 95.12 131 LYS B O 1
ATOM 3917 N N . LYS B 1 132 ? 7.492 -6.18 12.859 1 93.75 132 LYS B N 1
ATOM 3918 C CA . LYS B 1 132 ? 7.758 -5.277 11.742 1 93.75 132 LYS B CA 1
ATOM 3919 C C . LYS B 1 132 ? 9.258 -5.039 11.57 1 93.75 132 LYS B C 1
ATOM 3921 O O . LYS B 1 132 ? 9.773 -5.066 10.453 1 93.75 132 LYS B O 1
ATOM 3926 N N . GLN B 1 133 ? 9.945 -4.809 12.625 1 96.25 133 GLN B N 1
ATOM 3927 C CA . GLN B 1 133 ? 11.383 -4.57 12.586 1 96.25 133 GLN B CA 1
ATOM 3928 C C . GLN B 1 133 ? 12.125 -5.789 12.039 1 96.25 133 GLN B C 1
ATOM 3930 O O . GLN B 1 133 ? 13.086 -5.652 11.281 1 96.25 133 GLN B O 1
ATOM 3935 N N . ALA B 1 134 ? 11.68 -6.898 12.461 1 97.25 134 ALA B N 1
ATOM 3936 C CA . ALA B 1 134 ? 12.305 -8.133 11.992 1 97.25 134 ALA B CA 1
ATOM 3937 C C . ALA B 1 134 ? 12.141 -8.289 10.477 1 97.25 134 ALA B C 1
ATOM 3939 O O . ALA B 1 134 ? 13.086 -8.656 9.781 1 97.25 134 ALA B O 1
ATOM 3940 N N . PHE B 1 135 ? 10.984 -8.023 9.961 1 95.69 135 PHE B N 1
ATOM 3941 C CA . PHE B 1 135 ? 10.75 -8.078 8.523 1 95.69 135 PHE B CA 1
ATOM 3942 C C . PHE B 1 135 ? 11.625 -7.066 7.789 1 95.69 135 PHE B C 1
ATOM 3944 O O . PHE B 1 135 ? 12.242 -7.391 6.77 1 95.69 135 PHE B O 1
ATOM 3951 N N . GLU B 1 136 ? 11.648 -5.887 8.297 1 96 136 GLU B N 1
ATOM 3952 C CA . GLU B 1 136 ? 12.43 -4.836 7.66 1 96 136 GLU B CA 1
ATOM 3953 C C . GLU B 1 136 ? 13.906 -5.211 7.598 1 96 136 GLU B C 1
ATOM 3955 O O . GLU B 1 136 ? 14.57 -4.973 6.586 1 96 136 GLU B O 1
ATOM 3960 N N . THR B 1 137 ? 14.391 -5.766 8.656 1 97.75 137 THR B N 1
ATOM 3961 C CA . THR B 1 137 ? 15.781 -6.203 8.688 1 97.75 137 THR B CA 1
ATOM 3962 C C . THR B 1 137 ? 16.016 -7.336 7.688 1 97.75 137 THR B C 1
ATOM 3964 O O . THR B 1 137 ? 17.047 -7.371 7.008 1 97.75 137 THR B O 1
ATOM 3967 N N . ALA B 1 138 ? 15.07 -8.258 7.656 1 97.44 138 ALA B N 1
ATOM 3968 C CA . ALA B 1 138 ? 15.172 -9.344 6.688 1 97.44 138 ALA B CA 1
ATOM 3969 C C . ALA B 1 138 ? 15.242 -8.805 5.262 1 97.44 138 ALA B C 1
ATOM 3971 O O . ALA B 1 138 ? 16.109 -9.211 4.48 1 97.44 138 ALA B O 1
ATOM 3972 N N . TYR B 1 139 ? 14.391 -7.895 4.922 1 97 139 TYR B N 1
ATOM 3973 C CA . TYR B 1 139 ? 14.336 -7.32 3.582 1 97 139 TYR B CA 1
ATOM 3974 C C . TYR B 1 139 ? 15.617 -6.566 3.258 1 97 139 TYR B C 1
ATOM 3976 O O . TYR B 1 139 ? 16.141 -6.668 2.145 1 97 139 TYR B O 1
ATOM 3984 N N . ALA B 1 140 ? 16.125 -5.828 4.219 1 97.44 140 ALA B N 1
ATOM 3985 C CA . ALA B 1 140 ? 17.375 -5.121 4.023 1 97.44 140 ALA B CA 1
ATOM 3986 C C . ALA B 1 140 ? 18.516 -6.098 3.758 1 97.44 140 ALA B C 1
ATOM 3988 O O . ALA B 1 140 ? 19.391 -5.832 2.922 1 97.44 140 ALA B O 1
ATOM 3989 N N . THR B 1 141 ? 18.516 -7.133 4.488 1 98.06 141 THR B N 1
ATOM 3990 C CA . THR B 1 141 ? 19.547 -8.156 4.324 1 98.06 141 THR B CA 1
ATOM 3991 C C . THR B 1 141 ? 19.406 -8.852 2.975 1 98.06 141 THR B C 1
ATOM 3993 O O . THR B 1 141 ? 20.406 -9.117 2.305 1 98.06 141 THR B O 1
ATOM 3996 N N . PHE B 1 142 ? 18.188 -9.172 2.562 1 97.38 142 PHE B N 1
ATOM 3997 C CA . PHE B 1 142 ? 17.938 -9.727 1.233 1 97.38 142 PHE B CA 1
ATOM 3998 C C . PHE B 1 142 ? 18.453 -8.773 0.156 1 97.38 142 PHE B C 1
ATOM 4000 O O . PHE B 1 142 ? 19.016 -9.211 -0.85 1 97.38 142 PHE B O 1
ATOM 4007 N N . ASN B 1 143 ? 18.219 -7.543 0.377 1 97.31 143 ASN B N 1
ATOM 4008 C CA . ASN B 1 143 ? 18.672 -6.543 -0.582 1 97.31 143 ASN B CA 1
ATOM 4009 C C . ASN B 1 143 ? 20.188 -6.555 -0.722 1 97.31 143 ASN B C 1
ATOM 4011 O O . ASN B 1 143 ? 20.719 -6.441 -1.83 1 97.31 143 ASN B O 1
ATOM 4015 N N . LYS B 1 144 ? 20.891 -6.652 0.385 1 97.12 144 LYS B N 1
ATOM 4016 C CA . LYS B 1 144 ? 22.344 -6.789 0.351 1 97.12 144 LYS B CA 1
ATOM 4017 C C . LYS B 1 144 ? 22.766 -8.047 -0.405 1 97.12 144 LYS B C 1
ATOM 4019 O O . LYS B 1 144 ? 23.719 -8.023 -1.18 1 97.12 144 LYS B O 1
ATOM 4024 N N . ALA B 1 145 ? 22.047 -9.117 -0.137 1 96.5 145 ALA B N 1
ATOM 4025 C CA . ALA B 1 145 ? 22.312 -10.367 -0.841 1 96.5 145 ALA B CA 1
ATOM 4026 C C . ALA B 1 145 ? 22.141 -10.195 -2.348 1 96.5 145 ALA B C 1
ATOM 4028 O O . ALA B 1 145 ? 22.875 -10.797 -3.137 1 96.5 145 ALA B O 1
ATOM 4029 N N . LEU B 1 146 ? 21.141 -9.469 -2.723 1 95.62 146 LEU B N 1
ATOM 4030 C CA . LEU B 1 146 ? 20.891 -9.227 -4.137 1 95.62 146 LEU B CA 1
ATOM 4031 C C . LEU B 1 146 ? 22.062 -8.492 -4.781 1 95.62 146 LEU B C 1
ATOM 4033 O O . LEU B 1 146 ? 22.453 -8.805 -5.906 1 95.62 146 LEU B O 1
ATOM 4037 N N . LYS B 1 147 ? 22.641 -7.52 -4.098 1 95.56 147 LYS B N 1
ATOM 4038 C CA . LYS B 1 147 ? 23.812 -6.801 -4.602 1 95.56 147 LYS B CA 1
ATOM 4039 C C . LYS B 1 147 ? 25 -7.742 -4.793 1 95.56 147 LYS B C 1
ATOM 4041 O O . LYS B 1 147 ? 25.734 -7.629 -5.773 1 95.56 147 LYS B O 1
ATOM 4046 N N . ILE B 1 148 ? 25.156 -8.625 -3.887 1 95.19 148 ILE B N 1
ATOM 4047 C CA . ILE B 1 148 ? 26.219 -9.625 -3.99 1 95.19 148 ILE B CA 1
ATOM 4048 C C . ILE B 1 148 ? 25.953 -10.539 -5.188 1 95.19 148 ILE B C 1
ATOM 4050 O O . ILE B 1 148 ? 26.875 -10.875 -5.934 1 95.19 148 ILE B O 1
ATOM 4054 N N . HIS B 1 149 ? 24.719 -10.922 -5.285 1 92.75 149 HIS B N 1
ATOM 4055 C CA . HIS B 1 149 ? 24.312 -11.75 -6.414 1 92.75 149 HIS B CA 1
ATOM 4056 C C . HIS B 1 149 ? 24.594 -11.055 -7.742 1 92.75 149 HIS B C 1
ATOM 4058 O O . HIS B 1 149 ? 25.047 -11.695 -8.703 1 92.75 149 HIS B O 1
ATOM 4064 N N . ASP B 1 150 ? 24.328 -9.812 -7.801 1 91.44 150 ASP B N 1
ATOM 4065 C CA . ASP B 1 150 ? 24.609 -9.031 -9 1 91.44 150 ASP B CA 1
ATOM 4066 C C . ASP B 1 150 ? 26.109 -9.055 -9.328 1 91.44 150 ASP B C 1
ATOM 4068 O O . ASP B 1 150 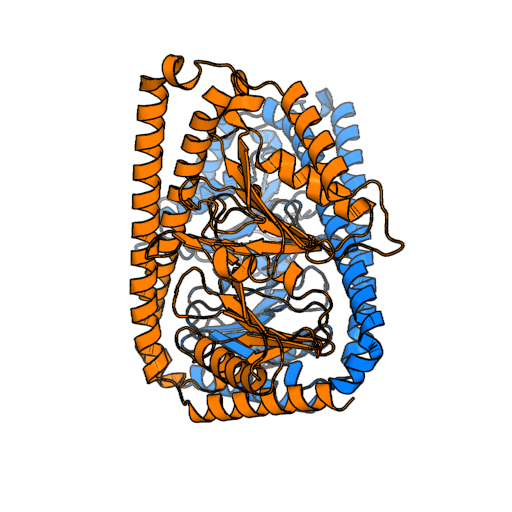? 26.484 -9.141 -10.5 1 91.44 150 ASP B O 1
ATOM 4072 N N . GLU B 1 151 ? 26.891 -8.945 -8.352 1 91.88 151 GLU B N 1
ATOM 4073 C CA . GLU B 1 151 ? 28.328 -9.047 -8.555 1 91.88 151 GLU B CA 1
ATOM 4074 C C . GLU B 1 151 ? 28.719 -10.43 -9.078 1 91.88 151 GLU B C 1
ATOM 4076 O O . GLU B 1 151 ? 29.562 -10.547 -9.969 1 91.88 151 GLU B O 1
ATOM 4081 N N . TRP B 1 152 ? 28.094 -11.414 -8.516 1 90.81 152 TRP B N 1
ATOM 4082 C CA . TRP B 1 152 ? 28.297 -12.789 -8.938 1 90.81 152 TRP B CA 1
ATOM 4083 C C . TRP B 1 152 ? 27.938 -12.961 -10.414 1 90.81 152 TRP B C 1
ATOM 4085 O O . TRP B 1 152 ? 28.672 -13.617 -11.156 1 90.81 152 TRP B O 1
ATOM 4095 N N . GLU B 1 153 ? 26.859 -12.344 -10.852 1 89.94 153 GLU B N 1
ATOM 4096 C CA . GLU B 1 153 ? 26.391 -12.445 -12.227 1 89.94 153 GLU B CA 1
ATOM 4097 C C . GLU B 1 153 ? 27.375 -11.797 -13.195 1 89.94 153 GLU B C 1
ATOM 4099 O O . GLU B 1 153 ? 27.469 -12.219 -14.352 1 89.94 153 GLU B O 1
ATOM 4104 N N . ARG B 1 154 ? 28.062 -10.828 -12.781 1 89.62 154 ARG B N 1
ATOM 4105 C CA . ARG B 1 154 ? 28.953 -10.062 -13.656 1 89.62 154 ARG B CA 1
ATOM 4106 C C . ARG B 1 154 ? 30.047 -10.961 -14.234 1 89.62 154 ARG B C 1
ATOM 4108 O O . ARG B 1 154 ? 30.453 -10.773 -15.383 1 89.62 154 ARG B O 1
ATOM 4115 N N . TYR B 1 155 ? 30.516 -11.93 -13.492 1 89.38 155 TYR B N 1
ATOM 4116 C CA . TYR B 1 155 ? 31.578 -12.82 -13.961 1 89.38 155 TYR B CA 1
ATOM 4117 C C . TYR B 1 155 ? 31.109 -13.664 -15.141 1 89.38 155 TYR B C 1
ATOM 4119 O O . TYR B 1 155 ? 31.906 -14.016 -16.016 1 89.38 155 TYR B O 1
ATOM 4127 N N . PHE B 1 156 ? 29.859 -13.875 -15.195 1 89.25 156 PHE B N 1
ATOM 4128 C CA . PHE B 1 156 ? 29.312 -14.719 -16.25 1 89.25 156 PHE B CA 1
ATOM 4129 C C . PHE B 1 156 ? 28.781 -13.875 -17.391 1 89.25 156 PHE B C 1
ATOM 4131 O O . PHE B 1 156 ? 28.953 -14.211 -18.562 1 89.25 156 PHE B O 1
ATOM 4138 N N . ILE B 1 157 ? 28.156 -12.766 -17.016 1 87.94 157 ILE B N 1
ATOM 4139 C CA . ILE B 1 157 ? 27.594 -11.875 -18.031 1 87.94 157 ILE B CA 1
ATOM 4140 C C . ILE B 1 157 ? 28.688 -11.414 -18.984 1 87.94 157 ILE B C 1
ATOM 4142 O O . ILE B 1 157 ? 28.484 -11.367 -20.203 1 87.94 157 ILE B O 1
ATOM 4146 N N . HIS B 1 158 ? 29.828 -11.148 -18.438 1 86.94 158 HIS B N 1
ATOM 4147 C CA . HIS B 1 158 ? 30.938 -10.641 -19.234 1 86.94 158 HIS B CA 1
ATOM 4148 C C . HIS B 1 158 ? 31.5 -11.719 -20.156 1 86.94 158 HIS B C 1
ATOM 4150 O O . HIS B 1 158 ? 32.219 -11.414 -21.125 1 86.94 158 HIS B O 1
ATOM 4156 N N . ASN B 1 159 ? 31.188 -12.891 -19.922 1 88.06 159 ASN B N 1
ATOM 4157 C CA . ASN B 1 159 ? 31.719 -14 -20.703 1 88.06 159 ASN B CA 1
ATOM 4158 C C . ASN B 1 159 ? 30.609 -14.719 -21.469 1 88.06 159 ASN B C 1
ATOM 4160 O O . AS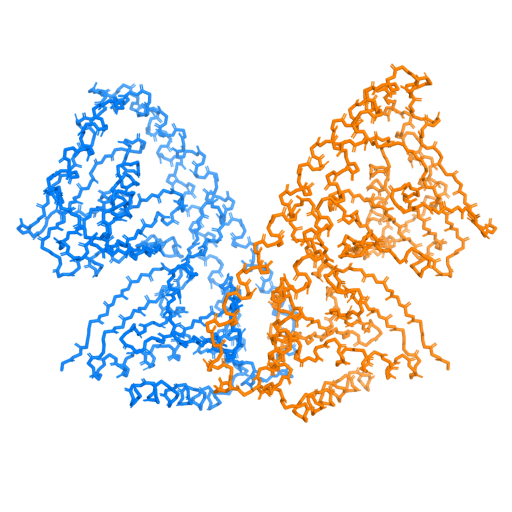N B 1 159 ? 30.797 -15.836 -21.953 1 88.06 159 ASN B O 1
ATOM 4164 N N . MET B 1 160 ? 29.484 -14.039 -21.578 1 89.19 160 MET B N 1
ATOM 4165 C CA . MET B 1 160 ? 28.328 -14.648 -22.234 1 89.19 160 MET B CA 1
ATOM 4166 C C . MET B 1 160 ? 28.234 -14.18 -23.688 1 89.19 160 MET B C 1
ATOM 4168 O O . MET B 1 160 ? 28.516 -13.023 -23.984 1 89.19 160 MET B O 1
ATOM 4172 N N . SER B 1 161 ? 27.844 -15.094 -24.484 1 89.81 161 SER B N 1
ATOM 4173 C CA . SER B 1 161 ? 27.5 -14.742 -25.859 1 89.81 161 SER B CA 1
ATOM 4174 C C . SER B 1 161 ? 26.016 -14.453 -26 1 89.81 161 SER B C 1
ATOM 4176 O O . SER B 1 161 ? 25.219 -15.375 -26.156 1 89.81 161 SER B O 1
ATOM 4178 N N . PHE B 1 162 ? 25.656 -13.273 -26.156 1 87.81 162 PHE B N 1
ATOM 4179 C CA . PHE B 1 162 ? 24.25 -12.859 -26.25 1 87.81 162 PHE B CA 1
ATOM 4180 C C . PHE B 1 162 ? 23.641 -13.32 -27.578 1 87.81 162 PHE B C 1
ATOM 4182 O O . PHE B 1 162 ? 22.453 -13.617 -27.641 1 87.81 162 PHE B O 1
ATOM 4189 N N . GLU B 1 163 ? 24.5 -13.312 -28.516 1 90.12 163 GLU B N 1
ATOM 4190 C CA . GLU B 1 163 ? 24.047 -13.781 -29.812 1 90.12 163 GLU B CA 1
ATOM 4191 C C . GLU B 1 163 ? 23.609 -15.242 -29.75 1 90.12 163 GLU B C 1
ATOM 4193 O O . GLU B 1 163 ? 22.562 -15.609 -30.281 1 90.12 163 GLU B O 1
ATOM 4198 N N . ARG B 1 164 ? 24.406 -16.047 -29.172 1 89.81 164 ARG B N 1
ATOM 4199 C CA . ARG B 1 164 ? 24.078 -17.469 -29.031 1 89.81 164 ARG B CA 1
ATOM 4200 C C . ARG B 1 164 ? 22.844 -17.656 -28.156 1 89.81 164 ARG B C 1
ATOM 4202 O O . ARG B 1 164 ? 22.016 -18.516 -28.453 1 89.81 164 ARG B O 1
ATOM 4209 N N . ALA B 1 165 ? 22.797 -16.906 -27.125 1 89.81 165 ALA B N 1
ATOM 4210 C CA . ALA B 1 165 ? 21.641 -16.984 -26.234 1 89.81 165 ALA B CA 1
ATOM 4211 C C . ALA B 1 165 ? 20.344 -16.641 -26.969 1 89.81 165 ALA B C 1
ATOM 4213 O O . ALA B 1 165 ? 19.328 -17.328 -26.812 1 89.81 165 ALA B O 1
ATOM 4214 N N . ASN B 1 166 ? 20.438 -15.664 -27.781 1 90.69 166 ASN B N 1
ATOM 4215 C CA . ASN B 1 166 ? 19.266 -15.258 -28.562 1 90.69 166 ASN B CA 1
ATOM 4216 C C . ASN B 1 166 ? 18.859 -16.344 -29.562 1 90.69 166 ASN B C 1
ATOM 4218 O O . ASN B 1 166 ? 17.672 -16.609 -29.75 1 90.69 166 ASN B O 1
ATOM 4222 N N . LYS B 1 167 ? 19.844 -16.812 -30.188 1 91.25 167 LYS B N 1
ATOM 4223 C CA . LYS B 1 167 ? 19.578 -17.875 -31.172 1 91.25 167 LYS B CA 1
ATOM 4224 C C . LYS B 1 167 ? 18.938 -19.094 -30.5 1 91.25 167 LYS B C 1
ATOM 4226 O O . LYS B 1 167 ? 18 -19.672 -31.047 1 91.25 167 LYS B O 1
ATOM 4231 N N . LEU B 1 168 ? 19.469 -19.422 -29.422 1 90.12 168 LEU B N 1
ATOM 4232 C CA . LEU B 1 168 ? 18.922 -20.547 -28.672 1 90.12 168 LEU B CA 1
ATOM 4233 C C . LEU B 1 168 ? 17.469 -20.297 -28.312 1 90.12 168 LEU B C 1
ATOM 4235 O O . LEU B 1 168 ? 16.625 -21.203 -28.406 1 90.12 168 LEU B O 1
ATOM 4239 N N . ALA B 1 169 ? 17.125 -19.141 -27.859 1 91.88 169 ALA B N 1
ATOM 4240 C CA . ALA B 1 169 ? 15.766 -18.781 -27.5 1 91.88 169 ALA B CA 1
ATOM 4241 C C . ALA B 1 169 ? 14.836 -18.891 -28.703 1 91.88 169 ALA B C 1
ATOM 4243 O O . ALA B 1 169 ? 13.734 -19.422 -28.594 1 91.88 169 ALA B O 1
ATOM 4244 N N . ASP B 1 170 ? 15.352 -18.453 -29.781 1 92.94 170 ASP B N 1
ATOM 4245 C CA . ASP B 1 170 ? 14.555 -18.484 -31 1 92.94 170 ASP B CA 1
ATOM 4246 C C . ASP B 1 170 ? 14.289 -19.922 -31.453 1 92.94 170 ASP B C 1
ATOM 4248 O O . ASP B 1 170 ? 13.18 -20.25 -31.859 1 92.94 170 ASP B O 1
ATOM 4252 N N . GLU B 1 171 ? 15.312 -20.656 -31.375 1 92.94 171 GLU B N 1
ATOM 4253 C CA . GLU B 1 171 ? 15.188 -22.062 -31.766 1 92.94 171 GLU B CA 1
ATOM 4254 C C . GLU B 1 171 ? 14.211 -22.797 -30.844 1 92.94 171 GLU B C 1
ATOM 4256 O O . GLU B 1 171 ? 13.406 -23.609 -31.312 1 92.94 171 GLU B O 1
ATOM 4261 N N . LEU B 1 172 ? 14.305 -22.547 -29.625 1 92.62 172 LEU B N 1
ATOM 4262 C CA . LEU B 1 172 ? 13.406 -23.172 -28.656 1 92.62 172 LEU B CA 1
ATOM 4263 C C . LEU B 1 172 ? 11.961 -22.75 -28.906 1 92.62 172 LEU B C 1
ATOM 4265 O O . LEU B 1 172 ? 11.055 -23.594 -28.859 1 92.62 172 LEU B O 1
ATOM 4269 N N . ILE B 1 173 ? 11.711 -21.516 -29.156 1 94.25 173 ILE B N 1
ATOM 4270 C CA . ILE B 1 173 ? 10.375 -21 -29.422 1 94.25 173 ILE B CA 1
ATOM 4271 C C . ILE B 1 173 ? 9.797 -21.656 -30.672 1 94.25 173 ILE B C 1
ATOM 4273 O O . ILE B 1 173 ? 8.633 -22.062 -30.688 1 94.25 173 ILE B O 1
ATOM 4277 N N . GLU B 1 174 ? 10.664 -21.75 -31.625 1 93.5 174 GLU B N 1
ATOM 4278 C CA . GLU B 1 174 ? 10.227 -22.406 -32.844 1 93.5 174 GLU B CA 1
ATOM 4279 C C . GLU B 1 174 ? 9.859 -23.859 -32.594 1 93.5 174 GLU B C 1
ATOM 4281 O O . GLU B 1 174 ? 8.852 -24.344 -33.125 1 93.5 174 GLU B O 1
ATOM 4286 N N . LYS B 1 175 ? 10.633 -24.469 -31.859 1 92.81 175 LYS B N 1
ATOM 4287 C CA . LYS B 1 175 ? 10.414 -25.875 -31.531 1 92.81 175 LYS B CA 1
ATOM 4288 C C . LYS B 1 175 ? 9.133 -26.062 -30.719 1 92.81 175 LYS B C 1
ATOM 4290 O O . LYS B 1 175 ? 8.359 -26.984 -30.984 1 92.81 175 LYS B O 1
ATOM 4295 N N . LEU B 1 176 ? 8.82 -25.25 -29.812 1 93.75 176 LEU B N 1
ATOM 4296 C CA . LEU B 1 176 ? 7.715 -25.406 -28.859 1 93.75 176 LEU B CA 1
ATOM 4297 C C . LEU B 1 176 ? 6.395 -24.984 -29.5 1 93.75 176 LEU B C 1
ATOM 4299 O O . LEU B 1 176 ? 5.352 -25.578 -29.219 1 93.75 176 LEU B O 1
ATOM 4303 N N . PHE B 1 177 ? 6.367 -23.969 -30.344 1 94.12 177 PHE B N 1
ATOM 4304 C CA . PHE B 1 177 ? 5.121 -23.391 -30.828 1 94.12 177 PHE B CA 1
ATOM 4305 C C . PHE B 1 177 ? 4.875 -23.75 -32.281 1 94.12 177 PHE B C 1
ATOM 4307 O O . PHE B 1 177 ? 3.752 -23.656 -32.781 1 94.12 177 PHE B O 1
ATOM 4314 N N . ASP B 1 178 ? 5.863 -24.156 -32.969 1 89.31 178 ASP B N 1
ATOM 4315 C CA . ASP B 1 178 ? 5.801 -24.609 -34.344 1 89.31 178 ASP B CA 1
ATOM 4316 C C . ASP B 1 178 ? 5.129 -23.578 -35.25 1 89.31 178 ASP B C 1
ATOM 4318 O O . ASP B 1 178 ? 4.258 -23.906 -36.062 1 89.31 178 ASP B O 1
ATOM 4322 N N . GLY B 1 179 ? 5.305 -22.266 -34.969 1 85.44 179 GLY B N 1
ATOM 4323 C CA . GLY B 1 179 ? 4.801 -21.188 -35.812 1 85.44 179 GLY B CA 1
ATOM 4324 C C . GLY B 1 179 ? 3.301 -20.984 -35.688 1 85.44 179 GLY B C 1
ATOM 4325 O O . GLY B 1 179 ? 2.717 -20.172 -36.375 1 85.44 179 GLY B O 1
ATOM 4326 N N . ASN B 1 180 ? 2.658 -21.594 -34.812 1 89.69 180 ASN B N 1
ATOM 4327 C CA . ASN B 1 180 ? 1.209 -21.5 -34.656 1 89.69 180 ASN B CA 1
ATOM 4328 C C . ASN B 1 180 ? 0.807 -20.281 -33.844 1 89.69 180 ASN B C 1
ATOM 4330 O O . ASN B 1 180 ? 1.561 -19.828 -33 1 89.69 180 ASN B O 1
ATOM 4334 N N . THR B 1 181 ? -0.317 -19.719 -34.281 1 90.69 181 THR B N 1
ATOM 4335 C CA . THR B 1 181 ? -0.905 -18.578 -33.562 1 90.69 181 THR B CA 1
ATOM 4336 C C . THR B 1 181 ? -2.396 -18.812 -33.344 1 90.69 181 THR B C 1
ATOM 4338 O O . THR B 1 181 ? -3.084 -19.391 -34.188 1 90.69 181 THR B O 1
ATOM 4341 N N . LEU B 1 182 ? -2.807 -18.375 -32.25 1 93.19 182 LEU B N 1
ATOM 4342 C CA . LEU B 1 182 ? -4.223 -18.484 -31.922 1 93.19 182 LEU B CA 1
ATOM 4343 C C . LEU B 1 182 ? -4.941 -17.156 -32.125 1 93.19 182 LEU B C 1
ATOM 4345 O O . LEU B 1 182 ? -4.312 -16.109 -32.094 1 93.19 182 LEU B O 1
ATOM 4349 N N . THR B 1 183 ? -6.219 -17.172 -32.344 1 91.88 183 THR B N 1
ATOM 4350 C CA . THR B 1 183 ? -7.047 -15.992 -32.594 1 91.88 183 THR B CA 1
ATOM 4351 C C . THR B 1 183 ? -7.668 -15.5 -31.281 1 91.88 183 THR B C 1
ATOM 4353 O O . THR B 1 183 ? -8.891 -15.508 -31.125 1 91.88 183 THR B O 1
ATOM 4356 N N . LYS B 1 184 ? -6.973 -15.5 -30.281 1 92.69 184 LYS B N 1
ATOM 4357 C CA . LYS B 1 184 ? -7.441 -14.969 -29 1 92.69 184 LYS B CA 1
ATOM 4358 C C . LYS B 1 184 ? -6.348 -14.18 -28.297 1 92.69 184 LYS B C 1
ATOM 4360 O O . LYS B 1 184 ? -5.176 -14.242 -28.688 1 92.69 184 LYS B O 1
ATOM 4365 N N . GLN B 1 185 ? -6.855 -13.398 -27.344 1 94.25 185 GLN B N 1
ATOM 4366 C CA . GLN B 1 185 ? -5.898 -12.711 -26.484 1 94.25 185 GLN B CA 1
ATOM 4367 C C . GLN B 1 185 ? -5.344 -13.648 -25.422 1 94.25 185 GLN B C 1
ATOM 4369 O O . GLN B 1 185 ? -6.082 -14.453 -24.844 1 94.25 185 GLN B O 1
ATOM 4374 N N . ALA B 1 186 ? -4.027 -13.602 -25.219 1 95.12 186 ALA B N 1
ATOM 4375 C CA . ALA B 1 186 ? -3.375 -14.453 -24.219 1 95.12 186 ALA B CA 1
ATOM 4376 C C . ALA B 1 186 ? -3.783 -14.055 -22.812 1 95.12 186 ALA B C 1
ATOM 4378 O O . ALA B 1 186 ? -3.873 -12.867 -22.484 1 95.12 186 ALA B O 1
ATOM 4379 N N . ASP B 1 187 ? -4.125 -15.031 -22 1 95.19 187 ASP B N 1
ATOM 4380 C CA . ASP B 1 187 ? -4.281 -14.828 -20.562 1 95.19 187 ASP B CA 1
ATOM 4381 C C . ASP B 1 187 ? -2.953 -15.023 -19.828 1 95.19 187 ASP B C 1
ATOM 4383 O O . ASP B 1 187 ? -2.412 -16.125 -19.797 1 95.19 187 ASP B O 1
ATOM 4387 N N . VAL B 1 188 ? -2.447 -13.977 -19.297 1 96.75 188 VAL B N 1
ATOM 4388 C CA . VAL B 1 188 ? -1.146 -14.023 -18.641 1 96.75 188 VAL B CA 1
ATOM 4389 C C . VAL B 1 188 ? -1.325 -13.906 -17.125 1 96.75 188 VAL B C 1
ATOM 4391 O O . VAL B 1 188 ? -1.935 -12.945 -16.641 1 96.75 188 VAL B O 1
ATOM 4394 N N . LYS B 1 189 ? -0.853 -14.836 -16.375 1 97.75 189 LYS B N 1
ATOM 4395 C CA . LYS B 1 189 ? -0.904 -14.82 -14.914 1 97.75 189 LYS B CA 1
ATOM 4396 C C . LYS B 1 189 ? 0.499 -14.797 -14.312 1 97.75 189 LYS B C 1
ATOM 4398 O O . LYS B 1 189 ? 1.369 -15.562 -14.734 1 97.75 189 LYS B O 1
ATOM 4403 N N . HIS B 1 190 ? 0.744 -13.938 -13.406 1 98 190 HIS B N 1
ATOM 4404 C CA . HIS B 1 190 ? 2.016 -13.844 -12.703 1 98 190 HIS B CA 1
ATOM 4405 C C . HIS B 1 190 ? 1.915 -14.43 -11.297 1 98 190 HIS B C 1
ATOM 4407 O O . HIS B 1 190 ? 0.998 -14.094 -10.547 1 98 190 HIS B O 1
ATOM 4413 N N . ARG B 1 191 ? 2.814 -15.297 -10.977 1 98.19 191 ARG B N 1
ATOM 4414 C CA . ARG B 1 191 ? 2.826 -16.016 -9.711 1 98.19 191 ARG B CA 1
ATOM 4415 C C . ARG B 1 191 ? 4.254 -16.234 -9.211 1 98.19 191 ARG B C 1
ATOM 4417 O O . ARG B 1 191 ? 5.211 -15.82 -9.875 1 98.19 191 ARG B O 1
ATOM 4424 N N . PHE B 1 192 ? 4.359 -16.797 -7.984 1 96.88 192 PHE B N 1
ATOM 4425 C CA . PHE B 1 192 ? 5.625 -17.297 -7.465 1 96.88 192 PHE B CA 1
ATOM 4426 C C . PHE B 1 192 ? 5.582 -18.828 -7.328 1 96.88 192 PHE B C 1
ATOM 4428 O O . PHE B 1 192 ? 4.652 -19.375 -6.738 1 96.88 192 PHE B O 1
ATOM 4435 N N . LEU B 1 193 ? 6.547 -19.469 -7.91 1 94.88 193 LEU B N 1
ATOM 4436 C CA . LEU B 1 193 ? 6.594 -20.922 -7.754 1 94.88 193 LEU B CA 1
ATOM 4437 C C . LEU B 1 193 ? 7.121 -21.312 -6.375 1 94.88 193 LEU B C 1
ATOM 4439 O O . LEU B 1 193 ? 6.922 -22.438 -5.922 1 94.88 193 LEU B O 1
ATOM 4443 N N . GLY B 1 194 ? 7.816 -20.359 -5.82 1 93.25 194 GLY B N 1
ATOM 4444 C CA . GLY B 1 194 ? 8.383 -20.516 -4.492 1 93.25 194 GLY B CA 1
ATOM 4445 C C . GLY B 1 194 ? 8.547 -19.188 -3.76 1 93.25 194 GLY B C 1
ATOM 4446 O O . GLY B 1 194 ? 8.305 -18.125 -4.328 1 93.25 194 GLY B O 1
ATOM 4447 N N . ALA B 1 195 ? 8.906 -19.344 -2.467 1 94.19 195 ALA B N 1
ATOM 4448 C CA . ALA B 1 195 ? 9.078 -18.141 -1.651 1 94.19 195 ALA B CA 1
ATOM 4449 C C . ALA B 1 195 ? 10.141 -18.359 -0.576 1 94.19 195 ALA B C 1
ATOM 4451 O O . ALA B 1 195 ? 10.461 -19.5 -0.235 1 94.19 195 ALA B O 1
ATOM 4452 N N . ALA B 1 196 ? 10.758 -17.281 -0.241 1 94.75 196 ALA B N 1
ATOM 4453 C CA . ALA B 1 196 ? 11.578 -17.297 0.967 1 94.75 196 ALA B CA 1
ATOM 4454 C C . ALA B 1 196 ? 10.703 -17.359 2.219 1 94.75 196 ALA B C 1
ATOM 4456 O O . ALA B 1 196 ? 9.852 -16.5 2.428 1 94.75 196 ALA B O 1
ATOM 4457 N N . THR B 1 197 ? 10.883 -18.391 2.973 1 95.62 197 THR B N 1
ATOM 4458 C CA . THR B 1 197 ? 10.086 -18.609 4.176 1 95.62 197 THR B CA 1
ATOM 4459 C C . THR B 1 197 ? 10.977 -18.703 5.406 1 95.62 197 THR B C 1
ATOM 4461 O O . THR B 1 197 ? 12.203 -18.797 5.285 1 95.62 197 THR B O 1
ATOM 4464 N N . PRO B 1 198 ? 10.359 -18.703 6.594 1 95.25 198 PRO B N 1
ATOM 4465 C CA . PRO B 1 198 ? 11.141 -18.812 7.828 1 95.25 198 PRO B CA 1
ATOM 4466 C C . PRO B 1 198 ? 11.898 -20.141 7.93 1 95.25 198 PRO B C 1
ATOM 4468 O O . PRO B 1 198 ? 12.836 -20.25 8.727 1 95.25 198 PRO B O 1
ATOM 4471 N N . VAL B 1 199 ? 11.547 -21.141 7.164 1 94.31 199 VAL B N 1
ATOM 4472 C CA . VAL B 1 199 ? 12.211 -22.438 7.219 1 94.31 199 VAL B CA 1
ATOM 4473 C C . VAL B 1 199 ? 13.102 -22.609 5.988 1 94.31 199 VAL B C 1
ATOM 4475 O O . VAL B 1 199 ? 13.547 -23.719 5.699 1 94.31 199 VAL B O 1
ATOM 4478 N N . GLY B 1 200 ? 13.258 -21.562 5.262 1 91.88 200 GLY B N 1
ATOM 4479 C CA . GLY B 1 200 ? 14.031 -21.641 4.031 1 91.88 200 GLY B CA 1
ATOM 4480 C C . GLY B 1 200 ? 13.18 -21.531 2.781 1 91.88 200 GLY B C 1
ATOM 4481 O O . GLY B 1 200 ? 12 -21.188 2.859 1 91.88 200 GLY B O 1
ATOM 4482 N N . ALA B 1 201 ? 13.812 -21.844 1.714 1 91.38 201 ALA B N 1
ATOM 4483 C CA . ALA B 1 201 ? 13.117 -21.766 0.433 1 91.38 201 ALA B CA 1
ATOM 4484 C C . ALA B 1 201 ? 12.148 -22.938 0.269 1 91.38 201 ALA B C 1
ATOM 4486 O O . ALA B 1 201 ? 12.516 -24.094 0.494 1 91.38 201 ALA B O 1
ATOM 4487 N N . VAL B 1 202 ? 10.945 -22.641 -0.027 1 93.94 202 VAL B N 1
ATOM 4488 C CA . VAL B 1 202 ? 9.922 -23.656 -0.295 1 93.94 202 VAL B CA 1
ATOM 4489 C C . VAL B 1 202 ? 9.289 -23.391 -1.66 1 93.94 202 VAL B C 1
ATOM 4491 O O . VAL B 1 202 ? 9.023 -22.25 -2.02 1 93.94 202 VAL B O 1
ATOM 4494 N N . ASP B 1 203 ? 9.148 -24.438 -2.461 1 94.25 203 ASP B N 1
ATOM 4495 C CA . ASP B 1 203 ? 8.555 -24.25 -3.779 1 94.25 203 ASP B CA 1
ATOM 4496 C C . ASP B 1 203 ? 7.531 -25.344 -4.082 1 94.25 203 ASP B C 1
ATOM 4498 O O . ASP B 1 203 ? 7.426 -26.312 -3.346 1 94.25 203 ASP B O 1
ATOM 4502 N N . PHE B 1 204 ? 6.766 -25.172 -5.102 1 95.69 204 PHE B N 1
ATOM 4503 C CA . PHE B 1 204 ? 5.719 -26.109 -5.492 1 95.69 204 PHE B CA 1
ATOM 4504 C C . PHE B 1 204 ? 5.914 -26.562 -6.934 1 95.69 204 PHE B C 1
ATOM 4506 O O . PHE B 1 204 ? 4.941 -26.797 -7.652 1 95.69 204 PHE B O 1
ATOM 4513 N N . VAL B 1 205 ? 7.129 -26.703 -7.391 1 94.5 205 VAL B N 1
ATOM 4514 C CA . VAL B 1 205 ? 7.449 -27.031 -8.781 1 94.5 205 VAL B CA 1
ATOM 4515 C C . VAL B 1 205 ? 6.816 -28.375 -9.156 1 94.5 205 VAL B C 1
ATOM 4517 O O . VAL B 1 205 ? 6.148 -28.469 -10.188 1 94.5 205 VAL B O 1
ATOM 4520 N N . PRO B 1 206 ? 6.926 -29.422 -8.305 1 94.06 206 PRO B N 1
ATOM 4521 C CA . PRO B 1 206 ? 6.32 -30.703 -8.68 1 94.06 206 PRO B CA 1
ATOM 4522 C C . PRO B 1 206 ? 4.805 -30.609 -8.852 1 94.06 206 PRO B C 1
ATOM 4524 O O . PRO B 1 206 ? 4.25 -31.188 -9.789 1 94.06 206 PRO B O 1
ATOM 4527 N N . ASN B 1 207 ? 4.184 -29.891 -8 1 96.25 207 ASN B N 1
ATOM 4528 C CA . ASN B 1 207 ? 2.74 -29.703 -8.094 1 96.25 207 ASN B CA 1
ATOM 4529 C C . ASN B 1 207 ? 2.354 -28.891 -9.336 1 96.25 207 ASN B C 1
ATOM 4531 O O . ASN B 1 207 ? 1.436 -29.266 -10.062 1 96.25 207 ASN B O 1
ATOM 4535 N N . ILE B 1 208 ? 3.047 -27.844 -9.625 1 97 208 ILE B N 1
ATOM 4536 C CA . ILE B 1 208 ? 2.752 -26.922 -10.719 1 97 208 ILE B CA 1
ATOM 4537 C C . ILE B 1 208 ? 2.918 -27.641 -12.055 1 97 208 ILE B C 1
ATOM 4539 O O . ILE B 1 208 ? 2.156 -27.391 -12.992 1 97 208 ILE B O 1
ATOM 4543 N N . THR B 1 209 ? 3.844 -28.531 -12.133 1 95.69 209 THR B N 1
ATOM 4544 C CA . THR B 1 209 ? 4.16 -29.141 -13.414 1 95.69 209 THR B CA 1
ATOM 4545 C C . THR B 1 209 ? 3.447 -30.484 -13.555 1 95.69 209 THR B C 1
ATOM 4547 O O . THR B 1 209 ? 3.654 -31.203 -14.531 1 95.69 209 THR B O 1
ATOM 4550 N N . GLU B 1 210 ? 2.631 -30.781 -12.594 1 93.94 210 GLU B N 1
ATOM 4551 C CA . GLU B 1 210 ? 1.912 -32.031 -12.648 1 93.94 210 GLU B CA 1
ATOM 4552 C C . GLU B 1 210 ? 1.006 -32.125 -13.875 1 93.94 210 GLU B C 1
ATOM 4554 O O . GLU B 1 210 ? 0.303 -31.156 -14.188 1 93.94 210 GLU B O 1
ATOM 4559 N N . GLY B 1 211 ? 1.049 -33.219 -14.562 1 90.94 211 GLY B N 1
ATOM 4560 C CA . GLY B 1 211 ? 0.15 -33.469 -15.68 1 90.94 211 GLY B CA 1
ATOM 4561 C C . GLY B 1 211 ? 0.679 -32.938 -17 1 90.94 211 GLY B C 1
ATOM 4562 O O . GLY B 1 211 ? 0.095 -33.156 -18.062 1 90.94 211 GLY B O 1
ATOM 4563 N N . LEU B 1 212 ? 1.812 -32.219 -16.969 1 94.94 212 LEU B N 1
ATOM 4564 C CA . LEU B 1 212 ? 2.385 -31.703 -18.203 1 94.94 212 LEU B CA 1
ATOM 4565 C C . LEU B 1 212 ? 3.219 -32.75 -18.922 1 94.94 212 LEU B C 1
ATOM 4567 O O . LEU B 1 212 ? 3.924 -33.531 -18.281 1 94.94 212 LEU B O 1
ATOM 4571 N N . LYS B 1 213 ? 3.195 -32.719 -20.156 1 94.75 213 LYS B N 1
ATOM 4572 C CA . LYS B 1 213 ? 3.867 -33.719 -20.969 1 94.75 213 LYS B CA 1
ATOM 4573 C C . LYS B 1 213 ? 5.367 -33.438 -21.031 1 94.75 213 LYS B C 1
ATOM 4575 O O . LYS B 1 213 ? 6.168 -34.375 -21.062 1 94.75 213 LYS B O 1
ATOM 4580 N N . LYS B 1 214 ? 5.727 -32.219 -21.094 1 95.44 214 LYS B N 1
ATOM 4581 C CA . LYS B 1 214 ? 7.129 -31.859 -21.281 1 95.44 214 LYS B CA 1
ATOM 4582 C C . LYS B 1 214 ? 7.598 -30.859 -20.234 1 95.44 214 LYS B C 1
ATOM 4584 O O . LYS B 1 214 ? 6.898 -29.891 -19.938 1 95.44 214 LYS B O 1
ATOM 4589 N N . ARG B 1 215 ? 8.734 -31.125 -19.703 1 96 215 ARG B N 1
ATOM 4590 C CA . ARG B 1 215 ? 9.383 -30.203 -18.781 1 96 215 ARG B CA 1
ATOM 4591 C C . ARG B 1 215 ? 10.82 -29.922 -19.203 1 96 215 ARG B C 1
ATOM 4593 O O . ARG B 1 215 ? 11.594 -30.859 -19.453 1 96 215 ARG B O 1
ATOM 4600 N N . TYR B 1 216 ? 11.109 -28.703 -19.312 1 94.44 216 TYR B N 1
ATOM 4601 C CA . TYR B 1 216 ? 12.461 -28.266 -19.641 1 94.44 216 TYR B CA 1
ATOM 4602 C C . TYR B 1 216 ? 13.172 -27.703 -18.422 1 94.44 216 TYR B C 1
ATOM 4604 O O . TYR B 1 216 ? 12.703 -26.734 -17.828 1 94.44 216 TYR B O 1
ATOM 4612 N N . PHE B 1 217 ? 14.297 -28.297 -18.094 1 93.75 217 PHE B N 1
ATOM 4613 C CA . PHE B 1 217 ? 15.117 -27.859 -16.969 1 93.75 217 PHE B CA 1
ATOM 4614 C C . PHE B 1 217 ? 16.266 -26.969 -17.438 1 93.75 217 PHE B C 1
ATOM 4616 O O . PHE B 1 217 ? 17.203 -27.453 -18.062 1 93.75 217 PHE B O 1
ATOM 4623 N N . ILE B 1 218 ? 16.156 -25.766 -17.078 1 91.19 218 ILE B N 1
ATOM 4624 C CA . ILE B 1 218 ? 17.234 -24.859 -17.469 1 91.19 218 ILE B CA 1
ATOM 4625 C C . ILE B 1 218 ? 18.344 -24.906 -16.422 1 91.19 218 ILE B C 1
ATOM 4627 O O . ILE B 1 218 ? 18.094 -24.672 -15.242 1 91.19 218 ILE B O 1
ATOM 4631 N N . LYS B 1 219 ? 19.406 -25.281 -16.906 1 86.75 219 LYS B N 1
ATOM 4632 C CA . LYS B 1 219 ? 20.594 -25.234 -16.047 1 86.75 219 LYS B CA 1
ATOM 4633 C C . LYS B 1 219 ? 21.531 -24.125 -16.453 1 86.75 219 LYS B C 1
ATOM 4635 O O . LYS B 1 219 ? 21.609 -23.766 -17.641 1 86.75 219 LYS B O 1
ATOM 4640 N N . GLY B 1 220 ? 22.125 -23.562 -15.492 1 81.94 220 GLY B N 1
ATOM 4641 C CA . GLY B 1 220 ? 23.062 -22.484 -15.773 1 81.94 220 GLY B CA 1
ATOM 4642 C C . GLY B 1 220 ? 23.562 -21.797 -14.516 1 81.94 220 GLY B C 1
ATOM 4643 O O . GLY B 1 220 ? 23.391 -22.312 -13.414 1 81.94 220 GLY B O 1
ATOM 4644 N N . ARG B 1 221 ? 24.406 -20.828 -14.812 1 80.62 221 ARG B N 1
ATOM 4645 C CA . ARG B 1 221 ? 24.953 -20.016 -13.734 1 80.62 221 ARG B CA 1
ATOM 4646 C C . ARG B 1 221 ? 24.203 -18.703 -13.609 1 80.62 221 ARG B C 1
ATOM 4648 O O . ARG B 1 221 ? 23.391 -18.344 -14.469 1 80.62 221 ARG B O 1
ATOM 4655 N N . PRO B 1 222 ? 24.344 -18.047 -12.484 1 81 222 PRO B N 1
ATOM 4656 C CA . PRO B 1 222 ? 23.766 -16.719 -12.383 1 81 222 PRO B CA 1
ATOM 4657 C C . PRO B 1 222 ? 24.188 -15.797 -13.531 1 81 222 PRO B C 1
ATOM 4659 O O . PRO B 1 222 ? 25.359 -15.773 -13.914 1 81 222 PRO B O 1
ATOM 4662 N N . GLY B 1 223 ? 23.172 -15.203 -14.172 1 78.88 223 GLY B N 1
ATOM 4663 C CA . GLY B 1 223 ? 23.5 -14.266 -15.242 1 78.88 223 GLY B CA 1
ATOM 4664 C C . GLY B 1 223 ? 23.656 -14.938 -16.594 1 78.88 223 GLY B C 1
ATOM 4665 O O . GLY B 1 223 ? 24.156 -14.32 -17.547 1 78.88 223 GLY B O 1
ATOM 4666 N N . SER B 1 224 ? 23.266 -16.172 -16.656 1 81.56 224 SER B N 1
ATOM 4667 C CA . SER B 1 224 ? 23.453 -16.906 -17.891 1 81.56 224 SER B CA 1
ATOM 4668 C C . SER B 1 224 ? 22.281 -16.703 -18.844 1 81.56 224 SER B C 1
ATOM 4670 O O . SER B 1 224 ? 22.125 -17.453 -19.812 1 81.56 224 SER B O 1
ATOM 4672 N N . GLY B 1 225 ? 21.312 -15.766 -18.516 1 82.62 225 GLY B N 1
ATOM 4673 C CA . GLY B 1 225 ? 20.281 -15.375 -19.453 1 82.62 225 GLY B CA 1
ATOM 4674 C C . GLY B 1 225 ? 19 -16.188 -19.297 1 82.62 225 GLY B C 1
ATOM 4675 O O . GLY B 1 225 ? 18.125 -16.141 -20.172 1 82.62 225 GLY B O 1
ATOM 4676 N N . LYS B 1 226 ? 18.938 -16.953 -18.359 1 87.81 226 LYS B N 1
ATOM 4677 C CA . LYS B 1 226 ? 17.766 -17.797 -18.109 1 87.81 226 LYS B CA 1
ATOM 4678 C C . LYS B 1 226 ? 16.5 -16.969 -18.062 1 87.81 226 LYS B C 1
ATOM 4680 O O . LYS B 1 226 ? 15.523 -17.281 -18.75 1 87.81 226 LYS B O 1
ATOM 4685 N N . SER B 1 227 ? 16.547 -15.898 -17.281 1 90.44 227 SER B N 1
ATOM 4686 C CA . SER B 1 227 ? 15.375 -15.031 -17.125 1 90.44 227 SER B CA 1
ATOM 4687 C C . SER B 1 227 ? 15.031 -14.352 -18.453 1 90.44 227 SER B C 1
ATOM 4689 O O . SER B 1 227 ? 13.852 -14.203 -18.781 1 90.44 227 SER B O 1
ATOM 4691 N N . THR B 1 228 ? 16.016 -14 -19.203 1 90.56 228 THR B N 1
ATOM 4692 C CA . THR B 1 228 ? 15.797 -13.359 -20.484 1 90.56 228 THR B CA 1
ATOM 4693 C C . THR B 1 228 ? 15.102 -14.312 -21.453 1 90.56 228 THR B C 1
ATOM 4695 O O . THR B 1 228 ? 14.188 -13.914 -22.188 1 90.56 228 THR B O 1
ATOM 4698 N N . LEU B 1 229 ? 15.594 -15.508 -21.469 1 93 229 LEU B N 1
ATOM 4699 C CA . LEU B 1 229 ? 14.977 -16.531 -22.312 1 93 229 LEU B CA 1
ATOM 4700 C C . LEU B 1 229 ? 13.5 -16.688 -21.969 1 93 229 LEU B C 1
ATOM 4702 O O . LEU B 1 229 ? 12.648 -16.719 -22.859 1 93 229 LEU B O 1
ATOM 4706 N N . LEU B 1 230 ? 13.188 -16.781 -20.734 1 95.69 230 LEU B N 1
ATOM 4707 C CA . LEU B 1 230 ? 11.812 -16.953 -20.281 1 95.69 230 LEU B CA 1
ATOM 4708 C C . LEU B 1 230 ? 10.969 -15.742 -20.641 1 95.69 230 LEU B C 1
ATOM 4710 O O . LEU B 1 230 ? 9.812 -15.891 -21.062 1 95.69 230 LEU B O 1
ATOM 4714 N N . LYS B 1 231 ? 11.516 -14.562 -20.5 1 96.12 231 LYS B N 1
ATOM 4715 C CA . LYS B 1 231 ? 10.805 -13.344 -20.875 1 96.12 231 LYS B CA 1
ATOM 4716 C C . LYS B 1 231 ? 10.453 -13.336 -22.359 1 96.12 231 LYS B C 1
ATOM 4718 O O . LYS B 1 231 ? 9.375 -12.891 -22.734 1 96.12 231 LYS B O 1
ATOM 4723 N N . LYS B 1 232 ? 11.352 -13.781 -23.156 1 95.44 232 LYS B N 1
ATOM 4724 C CA . LYS B 1 232 ? 11.102 -13.883 -24.594 1 95.44 232 LYS B CA 1
ATOM 4725 C C . LYS B 1 232 ? 9.953 -14.844 -24.891 1 95.44 232 LYS B C 1
ATOM 4727 O O . LYS B 1 232 ? 9.117 -14.586 -25.75 1 95.44 232 LYS B O 1
ATOM 4732 N N . LEU B 1 233 ? 9.977 -15.922 -24.172 1 96 233 LEU B N 1
ATOM 4733 C CA . LEU B 1 233 ? 8.906 -16.906 -24.312 1 96 233 LEU B CA 1
ATOM 4734 C C . LEU B 1 233 ? 7.559 -16.297 -23.953 1 96 233 LEU B C 1
ATOM 4736 O O . LEU B 1 233 ? 6.566 -16.5 -24.656 1 96 233 LEU B O 1
ATOM 4740 N N . VAL B 1 234 ? 7.484 -15.562 -22.875 1 97.5 234 VAL B N 1
ATOM 4741 C CA . VAL B 1 234 ? 6.262 -14.906 -22.422 1 97.5 234 VAL B CA 1
ATOM 4742 C C . VAL B 1 234 ? 5.77 -13.93 -23.5 1 97.5 234 VAL B C 1
ATOM 4744 O O . VAL B 1 234 ? 4.586 -13.922 -23.844 1 97.5 234 VAL B O 1
ATOM 4747 N N . LYS B 1 235 ? 6.66 -13.141 -24.016 1 96.56 235 LYS B N 1
ATOM 4748 C CA . LYS B 1 235 ? 6.305 -12.18 -25.062 1 96.56 235 LYS B CA 1
ATOM 4749 C C . LYS B 1 235 ? 5.723 -12.891 -26.281 1 96.56 235 LYS B C 1
ATOM 4751 O O . LYS B 1 235 ? 4.77 -12.406 -26.891 1 96.56 235 LYS B O 1
ATOM 4756 N N . HIS B 1 236 ? 6.367 -13.93 -26.609 1 96.44 236 HIS B N 1
ATOM 4757 C CA . HIS B 1 236 ? 5.875 -14.703 -27.75 1 96.44 236 HIS B CA 1
ATOM 4758 C C . HIS B 1 236 ? 4.461 -15.219 -27.5 1 96.44 236 HIS B C 1
ATOM 4760 O O . HIS B 1 236 ? 3.609 -15.18 -28.391 1 96.44 236 HIS B O 1
ATOM 4766 N N . CYS B 1 237 ? 4.211 -15.727 -26.312 1 96.94 237 CYS B N 1
ATOM 4767 C CA . CYS B 1 237 ? 2.877 -16.188 -25.938 1 96.94 237 CYS B CA 1
ATOM 4768 C C . CYS B 1 237 ? 1.858 -15.062 -26.062 1 96.94 237 CYS B C 1
ATOM 4770 O O . CYS B 1 237 ? 0.773 -15.258 -26.609 1 96.94 237 CYS B O 1
ATOM 4772 N N . GLU B 1 238 ? 2.217 -13.938 -25.547 1 96.31 238 GLU B N 1
ATOM 4773 C CA . GLU B 1 238 ? 1.34 -12.773 -25.625 1 96.31 238 GLU B CA 1
ATOM 4774 C C . GLU B 1 238 ? 1.008 -12.43 -27.078 1 96.31 238 GLU B C 1
ATOM 4776 O O . GLU B 1 238 ? -0.129 -12.062 -27.391 1 96.31 238 GLU B O 1
ATOM 4781 N N . LYS B 1 239 ? 1.971 -12.523 -27.906 1 94.94 239 LYS B N 1
ATOM 4782 C CA . LYS B 1 239 ? 1.812 -12.18 -29.312 1 94.94 239 LYS B CA 1
ATOM 4783 C C . LYS B 1 239 ? 0.984 -13.234 -30.047 1 94.94 239 LYS B C 1
ATOM 4785 O O . LYS B 1 239 ? 0.247 -12.906 -30.984 1 94.94 239 LYS B O 1
ATOM 4790 N N . THR B 1 240 ? 1.154 -14.438 -29.672 1 96.12 240 THR B N 1
ATOM 4791 C CA . THR B 1 240 ? 0.559 -15.531 -30.438 1 96.12 240 THR B CA 1
ATOM 4792 C C . THR B 1 240 ? -0.771 -15.961 -29.812 1 96.12 240 THR B C 1
ATOM 4794 O O . THR B 1 240 ? -1.49 -16.781 -30.391 1 96.12 240 THR B O 1
ATOM 4797 N N . GLY B 1 241 ? -1.056 -15.508 -28.578 1 96.44 241 GLY B N 1
ATOM 4798 C CA . GLY B 1 241 ? -2.373 -15.727 -28 1 96.44 241 GLY B CA 1
ATOM 4799 C C . GLY B 1 241 ? -2.414 -16.891 -27.031 1 96.44 241 GLY B C 1
ATOM 4800 O O . GLY B 1 241 ? -3.467 -17.203 -26.469 1 96.44 241 GLY B O 1
ATOM 4801 N N . TYR B 1 242 ? -1.315 -17.562 -26.812 1 96.75 242 TYR B N 1
ATOM 4802 C CA . TYR B 1 242 ? -1.283 -18.703 -25.891 1 96.75 242 TYR B CA 1
ATOM 4803 C C . TYR B 1 242 ? -1.322 -18.219 -24.438 1 96.75 242 TYR B C 1
ATOM 4805 O O . TYR B 1 242 ? -0.613 -17.281 -24.078 1 96.75 242 TYR B O 1
ATOM 4813 N N . ASP B 1 243 ? -2.176 -18.906 -23.656 1 96.69 243 ASP B N 1
ATOM 4814 C CA . ASP B 1 243 ? -2.195 -18.609 -22.234 1 96.69 243 ASP B CA 1
ATOM 4815 C C . ASP B 1 243 ? -0.882 -19.016 -21.562 1 96.69 243 ASP B C 1
ATOM 4817 O O . ASP B 1 243 ? -0.311 -20.062 -21.891 1 96.69 243 ASP B O 1
ATOM 4821 N N . VAL B 1 244 ? -0.449 -18.141 -20.672 1 97.88 244 VAL B N 1
ATOM 4822 C CA . VAL B 1 244 ? 0.856 -18.422 -20.078 1 97.88 244 VAL B CA 1
ATOM 4823 C C . VAL B 1 244 ? 0.835 -18.094 -18.594 1 97.88 244 VAL B C 1
ATOM 4825 O O . VAL B 1 244 ? 0.245 -17.094 -18.172 1 97.88 244 VAL B O 1
ATOM 4828 N N . GLU B 1 245 ? 1.354 -19.031 -17.781 1 98.19 245 GLU B N 1
ATOM 4829 C CA . GLU B 1 245 ? 1.635 -18.797 -16.375 1 98.19 245 GLU B CA 1
ATOM 4830 C C . GLU B 1 245 ? 3.09 -18.391 -16.156 1 98.19 245 GLU B C 1
ATOM 4832 O O . GLU B 1 245 ? 4.004 -19.156 -16.469 1 98.19 245 GLU B O 1
ATOM 4837 N N . VAL B 1 246 ? 3.24 -17.234 -15.664 1 98.44 246 VAL B N 1
ATOM 4838 C CA . VAL B 1 246 ? 4.578 -16.688 -15.453 1 98.44 246 VAL B CA 1
ATOM 4839 C C . VAL B 1 246 ? 4.941 -16.766 -13.977 1 98.44 246 VAL B C 1
ATOM 4841 O O . VAL B 1 246 ? 4.293 -16.125 -13.141 1 98.44 246 VAL B O 1
ATOM 4844 N N . TYR B 1 247 ? 5.961 -17.484 -13.648 1 98.12 247 TYR B N 1
ATOM 4845 C CA . TYR B 1 247 ? 6.402 -17.609 -12.258 1 98.12 247 TYR B CA 1
ATOM 4846 C C . TYR B 1 247 ? 7.691 -16.844 -12.023 1 98.12 247 TYR B C 1
ATOM 4848 O O . TYR B 1 247 ? 8.711 -17.109 -12.672 1 98.12 247 TYR B O 1
ATOM 4856 N N . HIS B 1 248 ? 7.617 -15.969 -11.102 1 97.12 248 HIS B N 1
ATOM 4857 C CA . HIS B 1 248 ? 8.75 -15.117 -10.758 1 97.12 248 HIS B CA 1
ATOM 4858 C C . HIS B 1 248 ? 9.648 -15.781 -9.719 1 97.12 248 HIS B C 1
ATOM 4860 O O . HIS B 1 248 ? 9.242 -16.734 -9.062 1 97.12 248 HIS B O 1
ATOM 4866 N N . CYS B 1 249 ? 10.867 -15.234 -9.656 1 93.69 249 CYS B N 1
ATOM 4867 C CA . CYS B 1 249 ? 11.797 -15.664 -8.617 1 93.69 249 CYS B CA 1
ATOM 4868 C C . CYS B 1 249 ? 11.367 -15.141 -7.25 1 93.69 249 CYS B C 1
ATOM 4870 O O . CYS B 1 249 ? 11.008 -13.977 -7.113 1 93.69 249 CYS B O 1
ATOM 4872 N N . GLY B 1 250 ? 11.406 -16.016 -6.266 1 92.81 250 GLY B N 1
ATOM 4873 C CA . GLY B 1 250 ? 11.008 -15.641 -4.918 1 92.81 250 GLY B CA 1
ATOM 4874 C C . GLY B 1 250 ? 11.953 -14.656 -4.258 1 92.81 250 GLY B C 1
ATOM 4875 O O . GLY B 1 250 ? 11.586 -13.992 -3.291 1 92.81 250 GLY B O 1
ATOM 4876 N N . PHE B 1 251 ? 13.148 -14.609 -4.809 1 92.12 251 PHE B N 1
ATOM 4877 C CA . PHE B 1 251 ? 14.172 -13.734 -4.254 1 92.12 251 PHE B CA 1
ATOM 4878 C C . PHE B 1 251 ? 14.203 -12.398 -4.996 1 92.12 251 PHE B C 1
ATOM 4880 O O . PHE B 1 251 ? 14.148 -11.336 -4.379 1 92.12 251 PHE B O 1
ATOM 4887 N N . A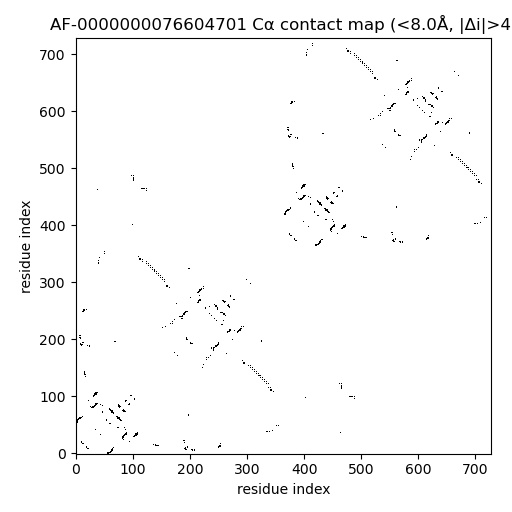SP B 1 252 ? 14.273 -12.422 -6.242 1 93.38 252 ASP B N 1
ATOM 4888 C CA . ASP B 1 252 ? 14.195 -11.258 -7.121 1 93.38 252 ASP B CA 1
ATOM 4889 C C . ASP B 1 252 ? 12.945 -11.32 -7.996 1 93.38 252 ASP B C 1
ATOM 4891 O O . ASP B 1 252 ? 12.961 -11.922 -9.07 1 93.38 252 ASP B O 1
ATOM 4895 N N . PRO B 1 253 ? 11.953 -10.539 -7.645 1 95.38 253 PRO B N 1
ATOM 4896 C CA . PRO B 1 253 ? 10.664 -10.656 -8.336 1 95.38 253 PRO B CA 1
ATOM 4897 C C . PRO B 1 253 ? 10.727 -10.188 -9.781 1 95.38 253 PRO B C 1
ATOM 4899 O O . PRO B 1 253 ? 9.797 -10.438 -10.555 1 95.38 253 PRO B O 1
ATOM 4902 N N . HIS B 1 254 ? 11.797 -9.57 -10.234 1 93.69 254 HIS B N 1
ATOM 4903 C CA . HIS B 1 254 ? 11.922 -9.102 -11.609 1 93.69 254 HIS B CA 1
ATOM 4904 C C . HIS B 1 254 ? 12.492 -10.188 -12.508 1 93.69 254 HIS B C 1
ATOM 4906 O O . HIS B 1 254 ? 12.461 -10.062 -13.734 1 93.69 254 HIS B O 1
ATOM 4912 N N . SER B 1 255 ? 12.992 -11.125 -11.883 1 93.69 255 SER B N 1
ATOM 4913 C CA . SER B 1 255 ? 13.5 -12.273 -12.625 1 93.69 255 SER B CA 1
ATOM 4914 C C . SER B 1 255 ? 12.453 -13.375 -12.734 1 93.69 255 SER B C 1
ATOM 4916 O O . SER B 1 255 ? 11.617 -13.531 -11.836 1 93.69 255 SER B O 1
ATOM 4918 N N . LEU B 1 256 ? 12.492 -14.109 -13.836 1 96.12 256 LEU B N 1
ATOM 4919 C CA . LEU B 1 256 ? 11.547 -15.203 -14.031 1 96.12 256 LEU B CA 1
ATOM 4920 C C . LEU B 1 256 ? 12.227 -16.547 -13.789 1 96.12 256 LEU B C 1
ATOM 4922 O O . LEU B 1 256 ? 13.383 -16.75 -14.164 1 96.12 256 LEU B O 1
ATOM 4926 N N . ASP B 1 257 ? 11.406 -17.469 -13.133 1 95 257 ASP B N 1
ATOM 4927 C CA . ASP B 1 257 ? 11.961 -18.781 -12.805 1 95 257 ASP B CA 1
ATOM 4928 C C . ASP B 1 257 ? 11.25 -19.875 -13.586 1 95 257 ASP B C 1
ATOM 4930 O O . ASP B 1 257 ? 11.781 -20.984 -13.734 1 95 257 ASP B O 1
ATOM 4934 N N . MET B 1 258 ? 10.086 -19.578 -14.016 1 96.75 258 MET B N 1
ATOM 4935 C CA . MET B 1 258 ? 9.328 -20.641 -14.672 1 96.75 258 MET B CA 1
ATOM 4936 C C . MET B 1 258 ? 8.242 -20.062 -15.57 1 96.75 258 MET B C 1
ATOM 4938 O O . MET B 1 258 ? 7.668 -19.016 -15.273 1 96.75 258 MET B O 1
ATOM 4942 N N . VAL B 1 259 ? 8.07 -20.703 -16.656 1 97.88 259 VAL B N 1
ATOM 4943 C CA . VAL B 1 259 ? 6.953 -20.438 -17.547 1 97.88 259 VAL B CA 1
ATOM 4944 C C . VAL B 1 259 ? 6.211 -21.734 -17.859 1 97.88 259 VAL B C 1
ATOM 4946 O O . VAL B 1 259 ? 6.832 -22.75 -18.156 1 97.88 259 VAL B O 1
ATOM 4949 N N . VAL B 1 260 ? 4.906 -21.688 -17.734 1 98.19 260 VAL B N 1
ATOM 4950 C CA . VAL B 1 260 ? 4.078 -22.844 -18.031 1 98.19 260 VAL B CA 1
ATOM 4951 C C . VAL B 1 260 ? 3.061 -22.5 -19.109 1 98.19 260 VAL B C 1
ATOM 4953 O O . VAL B 1 260 ? 2.354 -21.5 -19.016 1 98.19 260 VAL B O 1
ATOM 4956 N N . VAL B 1 261 ? 3.035 -23.25 -20.156 1 97.56 261 VAL B N 1
ATOM 4957 C CA . VAL B 1 261 ? 2.02 -23.156 -21.203 1 97.56 261 VAL B CA 1
ATOM 4958 C C . VAL B 1 261 ? 1.206 -24.453 -21.25 1 97.56 261 VAL B C 1
ATOM 4960 O O . VAL B 1 261 ? 1.544 -25.375 -21.984 1 97.56 261 VAL B O 1
ATOM 4963 N N . ARG B 1 262 ? 0.117 -24.438 -20.578 1 95.94 262 ARG B N 1
ATOM 4964 C CA . ARG B 1 262 ? -0.665 -25.656 -20.391 1 95.94 262 ARG B CA 1
ATOM 4965 C C . ARG B 1 262 ? -1.306 -26.094 -21.703 1 95.94 262 ARG B C 1
ATOM 4967 O O . ARG B 1 262 ? -1.477 -27.297 -21.953 1 95.94 262 ARG B O 1
ATOM 4974 N N . GLU B 1 263 ? -1.687 -25.125 -22.516 1 94.88 263 GLU B N 1
ATOM 4975 C CA . GLU B 1 263 ? -2.305 -25.438 -23.797 1 94.88 263 GLU B CA 1
ATOM 4976 C C . GLU B 1 263 ? -1.389 -26.312 -24.656 1 94.88 263 GLU B C 1
ATOM 4978 O O . GLU B 1 263 ? -1.862 -27.094 -25.484 1 94.88 263 GLU B O 1
ATOM 4983 N N . LEU B 1 264 ? -0.133 -26.109 -24.5 1 95.38 264 LEU B N 1
ATOM 4984 C CA . LEU B 1 264 ? 0.836 -26.859 -25.297 1 95.38 264 LEU B CA 1
ATOM 4985 C C . LEU B 1 264 ? 1.469 -27.984 -24.469 1 95.38 264 LEU B C 1
ATOM 4987 O O . LEU B 1 264 ? 2.299 -28.734 -24.969 1 95.38 264 LEU B O 1
ATOM 4991 N N . GLY B 1 265 ? 1.211 -28 -23.141 1 95.81 265 GLY B N 1
ATOM 4992 C CA . GLY B 1 265 ? 1.579 -29.109 -22.266 1 95.81 265 GLY B CA 1
ATOM 4993 C C . GLY B 1 265 ? 3.039 -29.078 -21.859 1 95.81 265 GLY B C 1
ATOM 4994 O O . GLY B 1 265 ? 3.664 -30.141 -21.703 1 95.81 265 GLY B O 1
ATOM 4995 N N . PHE B 1 266 ? 3.588 -27.875 -21.719 1 96.31 266 PHE B N 1
ATOM 4996 C CA . PHE B 1 266 ? 4.988 -27.875 -21.312 1 96.31 266 PHE B CA 1
ATOM 4997 C C . PHE B 1 266 ? 5.25 -26.812 -20.25 1 96.31 266 PHE B C 1
ATOM 4999 O O . PHE B 1 266 ? 4.445 -25.906 -20.062 1 96.31 266 PHE B O 1
ATOM 5006 N N . ALA B 1 267 ? 6.344 -27.047 -19.531 1 97.31 267 ALA B N 1
ATOM 5007 C CA . ALA B 1 267 ? 6.902 -26.094 -18.578 1 97.31 267 ALA B CA 1
ATOM 5008 C C . ALA B 1 267 ? 8.414 -25.969 -18.75 1 97.31 267 ALA B C 1
ATOM 5010 O O . ALA B 1 267 ? 9.094 -26.922 -19.109 1 97.31 267 ALA B O 1
ATOM 5011 N N . ILE B 1 268 ? 8.859 -24.766 -18.594 1 95.94 268 ILE B N 1
ATOM 5012 C CA . ILE B 1 268 ? 10.289 -24.469 -18.609 1 95.94 268 ILE B CA 1
ATOM 5013 C C . ILE B 1 268 ? 10.68 -23.734 -17.328 1 95.94 268 ILE B C 1
ATOM 5015 O O . ILE B 1 268 ? 10.07 -22.719 -16.984 1 95.94 268 ILE B O 1
ATOM 5019 N N . PHE B 1 269 ? 11.617 -24.219 -16.609 1 94.38 269 PHE B N 1
ATOM 5020 C CA . PHE B 1 269 ? 11.898 -23.562 -15.336 1 94.38 269 PHE B CA 1
ATOM 5021 C C . PHE B 1 269 ? 13.367 -23.703 -14.969 1 94.38 269 PHE B C 1
ATOM 5023 O O . PHE B 1 269 ? 14.055 -24.609 -15.461 1 94.38 269 PHE B O 1
ATOM 5030 N N . ASP B 1 270 ? 13.789 -22.719 -14.266 1 89.88 270 ASP B N 1
ATOM 5031 C CA . ASP B 1 270 ? 15.156 -22.703 -13.75 1 89.88 270 ASP B CA 1
ATOM 5032 C C . ASP B 1 270 ? 15.375 -23.797 -12.711 1 89.88 270 ASP B C 1
ATOM 5034 O O . ASP B 1 270 ? 14.703 -23.812 -11.672 1 89.88 270 ASP B O 1
ATOM 5038 N N . SER B 1 271 ? 16.266 -24.672 -13.008 1 87.56 271 SER B N 1
ATOM 5039 C CA . SER B 1 271 ? 16.562 -25.766 -12.078 1 87.56 271 SER B CA 1
ATOM 5040 C C . SER B 1 271 ? 17.938 -25.578 -11.438 1 87.56 271 SER B C 1
ATOM 5042 O O . SER B 1 271 ? 18.797 -26.453 -11.539 1 87.56 271 SER B O 1
ATOM 5044 N N . THR B 1 272 ? 18.156 -24.5 -10.938 1 78.5 272 THR B N 1
ATOM 5045 C CA . THR B 1 272 ? 19.359 -24.172 -10.172 1 78.5 272 THR B CA 1
ATOM 5046 C C . THR B 1 272 ? 19.031 -23.984 -8.695 1 78.5 272 THR B C 1
ATOM 5048 O O . THR B 1 272 ? 17.891 -23.734 -8.336 1 78.5 272 THR B O 1
ATOM 5051 N N . ALA B 1 273 ? 20.078 -24.188 -7.848 1 73 273 ALA B N 1
ATOM 5052 C CA . ALA B 1 273 ? 19.844 -23.953 -6.43 1 73 273 ALA B CA 1
ATOM 5053 C C . ALA B 1 273 ? 19.172 -22.594 -6.207 1 73 273 ALA B C 1
ATOM 5055 O O . ALA B 1 273 ? 19.531 -21.609 -6.859 1 73 273 ALA B O 1
ATOM 5056 N N . PRO B 1 274 ? 18.172 -22.703 -5.445 1 69.56 274 PRO B N 1
ATOM 5057 C CA . PRO B 1 274 ? 17.719 -23.734 -4.504 1 69.56 274 PRO B CA 1
ATOM 5058 C C . PRO B 1 274 ? 16.641 -24.641 -5.098 1 69.56 274 PRO B C 1
ATOM 5060 O O . PRO B 1 274 ? 16.203 -25.594 -4.441 1 69.56 274 PRO B O 1
ATOM 5063 N N . HIS B 1 275 ? 16.266 -24.328 -6.266 1 71.31 275 HIS B N 1
ATOM 5064 C CA . HIS B 1 275 ? 15.289 -25.172 -6.953 1 71.31 275 HIS B CA 1
ATOM 5065 C C . HIS B 1 275 ? 15.969 -26.266 -7.758 1 71.31 275 HIS B C 1
ATOM 5067 O O . HIS B 1 275 ? 15.82 -26.328 -8.984 1 71.31 275 HIS B O 1
ATOM 5073 N N . GLU B 1 276 ? 16.641 -27.094 -7.09 1 78.44 276 GLU B N 1
ATOM 5074 C CA . GLU B 1 276 ? 17.406 -28.078 -7.859 1 78.44 276 GLU B CA 1
ATOM 5075 C C . GLU B 1 276 ? 16.594 -29.328 -8.117 1 78.44 276 GLU B C 1
ATOM 5077 O O . GLU B 1 276 ? 16.281 -30.078 -7.184 1 78.44 276 GLU B O 1
ATOM 5082 N N . TYR B 1 277 ? 16.172 -29.438 -9.359 1 83.69 277 TYR B N 1
ATOM 5083 C CA . TYR B 1 277 ? 15.414 -30.609 -9.82 1 83.69 277 TYR B CA 1
ATOM 5084 C C . TYR B 1 277 ? 16.125 -31.281 -10.984 1 83.69 277 TYR B C 1
ATOM 5086 O O . TYR B 1 277 ? 16.906 -30.656 -11.703 1 83.69 277 TYR B O 1
ATOM 5094 N N . PHE B 1 278 ? 15.812 -32.594 -11.102 1 86.25 278 PHE B N 1
ATOM 5095 C CA . PHE B 1 278 ? 16.391 -33.375 -12.18 1 86.25 278 PHE B CA 1
ATOM 5096 C C . PHE B 1 278 ? 15.297 -34.125 -12.953 1 86.25 278 PHE B C 1
ATOM 5098 O O . PHE B 1 278 ? 14.25 -34.438 -12.406 1 86.25 278 PHE B O 1
ATOM 5105 N N . PRO B 1 279 ? 15.641 -34.344 -14.242 1 88.75 279 PRO B N 1
ATOM 5106 C CA . PRO B 1 279 ? 14.664 -35.094 -15.039 1 88.75 279 PRO B CA 1
ATOM 5107 C C . PRO B 1 279 ? 14.258 -36.406 -14.391 1 88.75 279 PRO B C 1
ATOM 5109 O O . PRO B 1 279 ? 15.109 -37.125 -13.836 1 88.75 279 PRO B O 1
ATOM 5112 N N . SER B 1 280 ? 12.984 -36.688 -14.383 1 88.62 280 SER B N 1
ATOM 5113 C CA . SER B 1 280 ? 12.477 -37.906 -13.742 1 88.62 280 SER B CA 1
ATOM 5114 C C . SER B 1 280 ? 11.344 -38.5 -14.555 1 88.62 280 SER B C 1
ATOM 5116 O O . SER B 1 280 ? 10.859 -39.594 -14.227 1 88.62 280 SER B O 1
ATOM 5118 N N . ARG B 1 281 ? 11.031 -37.844 -15.617 1 90.88 281 ARG B N 1
ATOM 5119 C CA . ARG B 1 281 ? 9.938 -38.281 -16.484 1 90.88 281 ARG B CA 1
ATOM 5120 C C . ARG B 1 281 ? 10.375 -38.312 -17.938 1 90.88 281 ARG B C 1
ATOM 5122 O O . ARG B 1 281 ? 11.367 -37.688 -18.312 1 90.88 281 ARG B O 1
ATOM 5129 N N . ASP B 1 282 ? 9.75 -39.062 -18.906 1 89.69 282 ASP B N 1
ATOM 5130 C CA . ASP B 1 282 ? 10.094 -39.219 -20.312 1 89.69 282 ASP B CA 1
ATOM 5131 C C . ASP B 1 282 ? 10.07 -37.875 -21.031 1 89.69 282 ASP B C 1
ATOM 5133 O O . ASP B 1 282 ? 10.906 -37.625 -21.906 1 89.69 282 ASP B O 1
ATOM 5137 N N . GLY B 1 283 ? 9.258 -36.969 -20.578 1 91.81 283 GLY B N 1
ATOM 5138 C CA . GLY B 1 283 ? 9.125 -35.688 -21.25 1 91.81 283 GLY B CA 1
ATOM 5139 C C . GLY B 1 283 ? 10.047 -34.594 -20.688 1 91.81 283 GLY B C 1
ATOM 5140 O O . GLY B 1 283 ? 10.102 -33.5 -21.203 1 91.81 283 GLY B O 1
ATOM 5141 N N . ASP B 1 284 ? 10.945 -35 -19.906 1 94 284 ASP B N 1
ATOM 5142 C CA . ASP B 1 284 ? 11.867 -34.062 -19.266 1 94 284 ASP B CA 1
ATOM 5143 C C . ASP B 1 284 ? 13.102 -33.844 -20.141 1 94 284 ASP B C 1
ATOM 5145 O O . ASP B 1 284 ? 13.633 -34.781 -20.734 1 94 284 ASP B O 1
ATOM 5149 N N . GLU B 1 285 ? 13.5 -32.625 -20.297 1 93.69 285 GLU B N 1
ATOM 5150 C CA . GLU B 1 285 ? 14.688 -32.281 -21.062 1 93.69 285 GLU B CA 1
ATOM 5151 C C . GLU B 1 285 ? 15.516 -31.219 -20.328 1 93.69 285 GLU B C 1
ATOM 5153 O O . GLU B 1 285 ? 14.961 -30.328 -19.656 1 93.69 285 GLU B O 1
ATOM 5158 N N . ILE B 1 286 ? 16.812 -31.344 -20.531 1 91.75 286 ILE B N 1
ATOM 5159 C CA . ILE B 1 286 ? 17.703 -30.375 -19.922 1 91.75 286 ILE B CA 1
ATOM 5160 C C . ILE B 1 286 ? 18.172 -29.375 -20.953 1 91.75 286 ILE B C 1
ATOM 5162 O O . ILE B 1 286 ? 18.547 -29.75 -22.062 1 91.75 286 ILE B O 1
ATOM 5166 N N . LEU B 1 287 ? 18.016 -28.172 -20.609 1 88.88 287 LEU B N 1
ATOM 5167 C CA . LEU B 1 287 ? 18.578 -27.078 -21.391 1 88.88 287 LEU B CA 1
ATOM 5168 C C . LEU B 1 287 ? 19.734 -26.406 -20.656 1 88.88 287 LEU B C 1
ATOM 5170 O O . LEU B 1 287 ? 19.516 -25.609 -19.734 1 88.88 287 LEU B O 1
ATOM 5174 N N . ASP B 1 288 ? 20.922 -26.656 -21.078 1 86.75 288 ASP B N 1
ATOM 5175 C CA . ASP B 1 288 ? 22.094 -26.125 -20.406 1 86.75 288 ASP B CA 1
ATOM 5176 C C . ASP B 1 288 ? 22.547 -24.812 -21.031 1 86.75 288 ASP B C 1
ATOM 5178 O O . ASP B 1 288 ? 23.234 -24.812 -22.062 1 86.75 288 ASP B O 1
ATOM 5182 N N . MET B 1 289 ? 22.297 -23.797 -20.391 1 85.5 289 MET B N 1
ATOM 5183 C CA . MET B 1 289 ? 22.625 -22.484 -20.906 1 85.5 289 MET B CA 1
ATOM 5184 C C . MET B 1 289 ? 24.125 -22.188 -20.734 1 85.5 289 MET B C 1
ATOM 5186 O O . MET B 1 289 ? 24.688 -21.391 -21.484 1 85.5 289 MET B O 1
ATOM 5190 N N . TYR B 1 290 ? 24.688 -22.781 -19.734 1 83.31 290 TYR B N 1
ATOM 5191 C CA . TYR B 1 290 ? 26.109 -22.531 -19.484 1 83.31 290 TYR B CA 1
ATOM 5192 C C . TYR B 1 290 ? 26.953 -23 -20.672 1 83.31 290 TYR B C 1
ATOM 5194 O O . TYR B 1 290 ? 27.688 -22.203 -21.266 1 83.31 290 TYR B O 1
ATOM 5202 N N . ASP B 1 291 ? 26.719 -24.125 -21.062 1 82.12 291 ASP B N 1
ATOM 5203 C CA . ASP B 1 291 ? 27.531 -24.734 -22.125 1 82.12 291 ASP B CA 1
ATOM 5204 C C . ASP B 1 291 ? 27.266 -24.047 -23.469 1 82.12 291 ASP B C 1
ATOM 5206 O O . ASP B 1 291 ? 28.156 -23.938 -24.297 1 82.12 291 ASP B O 1
ATOM 5210 N N . LEU B 1 292 ? 26.109 -23.531 -23.516 1 83.38 292 LEU B N 1
ATOM 5211 C CA . LEU B 1 292 ? 25.688 -23.062 -24.828 1 83.38 292 LEU B CA 1
ATOM 5212 C C . LEU B 1 292 ? 26.016 -21.578 -25 1 83.38 292 LEU B C 1
ATOM 5214 O O . LEU B 1 292 ? 26.203 -21.109 -26.125 1 83.38 292 LEU B O 1
ATOM 5218 N N . THR B 1 293 ? 26.141 -20.859 -23.859 1 88.38 293 THR B N 1
ATOM 5219 C CA . THR B 1 293 ? 26.188 -19.406 -24.047 1 88.38 293 THR B CA 1
ATOM 5220 C C . THR B 1 293 ? 27.391 -18.812 -23.328 1 88.38 293 THR B C 1
ATOM 5222 O O . THR B 1 293 ? 27.766 -17.672 -23.594 1 88.38 293 THR B O 1
ATOM 5225 N N . ILE B 1 294 ? 28 -19.516 -22.422 1 89.06 294 ILE B N 1
ATOM 5226 C CA . ILE B 1 294 ? 29.094 -18.969 -21.625 1 89.06 294 ILE B CA 1
ATOM 5227 C C . ILE B 1 294 ? 30.438 -19.5 -22.141 1 89.06 294 ILE B C 1
ATOM 5229 O O . ILE B 1 294 ? 30.547 -20.688 -22.453 1 89.06 294 ILE B O 1
ATOM 5233 N N . ARG B 1 295 ? 31.438 -18.609 -22.016 1 87.44 295 ARG B N 1
ATOM 5234 C CA . ARG B 1 295 ? 32.781 -18.984 -22.453 1 87.44 295 ARG B CA 1
ATOM 5235 C C . ARG B 1 295 ? 33.312 -20.125 -21.609 1 87.44 295 ARG B C 1
ATOM 5237 O O . ARG B 1 295 ? 33.281 -20.062 -20.375 1 87.44 295 ARG B O 1
ATOM 5244 N N . GLU B 1 296 ? 33.844 -21.062 -22.328 1 86.44 296 GLU B N 1
ATOM 5245 C CA . GLU B 1 296 ? 34.406 -22.203 -21.656 1 86.44 296 GLU B CA 1
ATOM 5246 C C . GLU B 1 296 ? 35.531 -21.781 -20.719 1 86.44 296 GLU B C 1
ATOM 5248 O O . GLU B 1 296 ? 36.375 -20.922 -21.062 1 86.44 296 GLU B O 1
ATOM 5253 N N . GLY B 1 297 ? 35.562 -22.312 -19.5 1 87.62 297 GLY B N 1
ATOM 5254 C CA . GLY B 1 297 ? 36.656 -22.047 -18.547 1 87.62 297 GLY B CA 1
ATOM 5255 C C . GLY B 1 297 ? 36.344 -20.859 -17.641 1 87.62 297 GLY B C 1
ATOM 5256 O O . GLY B 1 297 ? 37.188 -20.484 -16.812 1 87.62 297 GLY B O 1
ATOM 5257 N N . THR B 1 298 ? 35.188 -20.328 -17.828 1 89.12 298 THR B N 1
ATOM 5258 C CA . THR B 1 298 ? 34.875 -19.141 -17.031 1 89.12 298 THR B CA 1
ATOM 5259 C C . THR B 1 298 ? 34.844 -19.484 -15.547 1 89.12 298 THR B C 1
ATOM 5261 O O . THR B 1 298 ? 35.375 -18.719 -14.727 1 89.12 298 THR B O 1
ATOM 5264 N N . ASP B 1 299 ? 34.344 -20.609 -15.109 1 89.31 299 ASP B N 1
ATOM 5265 C CA . ASP B 1 299 ? 34.312 -21.031 -13.711 1 89.31 299 ASP B CA 1
ATOM 5266 C C . ASP B 1 299 ? 35.719 -21.172 -13.133 1 89.31 299 ASP B C 1
ATOM 5268 O O . ASP B 1 299 ? 35.969 -20.734 -12.008 1 89.31 299 ASP B O 1
ATOM 5272 N N . GLU B 1 300 ? 36.531 -21.719 -13.977 1 89.19 300 GLU B N 1
ATOM 5273 C CA . GLU B 1 300 ? 37.875 -21.953 -13.539 1 89.19 300 GLU B CA 1
ATOM 5274 C C . GLU B 1 300 ? 38.688 -20.656 -13.438 1 89.19 300 GLU B C 1
ATOM 5276 O O . GLU B 1 300 ? 39.469 -20.453 -12.5 1 89.19 300 GLU B O 1
ATOM 5281 N N . ARG B 1 301 ? 38.469 -19.828 -14.336 1 91.19 301 ARG B N 1
ATOM 5282 C CA . ARG B 1 301 ? 39.188 -18.547 -14.383 1 91.19 301 ARG B CA 1
ATOM 5283 C C . ARG B 1 301 ? 38.875 -17.703 -13.156 1 91.19 301 ARG B C 1
ATOM 5285 O O . ARG B 1 301 ? 39.75 -16.984 -12.656 1 91.19 301 ARG B O 1
ATOM 5292 N N . TYR B 1 302 ? 37.688 -17.781 -12.727 1 92.56 302 TYR B N 1
ATOM 5293 C CA . TYR B 1 302 ? 37.281 -16.922 -11.633 1 92.56 302 TYR B CA 1
ATOM 5294 C C . TYR B 1 302 ? 36.875 -17.734 -10.406 1 92.56 302 TYR B C 1
ATOM 5296 O O . TYR B 1 302 ? 36 -17.344 -9.641 1 92.56 302 TYR B O 1
ATOM 5304 N N . GLU B 1 303 ? 37.438 -18.828 -10.297 1 92.25 303 GLU B N 1
ATOM 5305 C CA . GLU B 1 303 ? 37.062 -19.797 -9.266 1 92.25 303 GLU B CA 1
ATOM 5306 C C . GLU B 1 303 ? 37.125 -19.188 -7.875 1 92.25 303 GLU B C 1
ATOM 5308 O O . GLU B 1 303 ? 36.188 -19.312 -7.086 1 92.25 303 GLU B O 1
ATOM 5313 N N . LYS B 1 304 ? 38.219 -18.516 -7.547 1 93.5 304 LYS B N 1
ATOM 5314 C CA . LYS B 1 304 ? 38.406 -17.922 -6.223 1 93.5 304 LYS B CA 1
ATOM 5315 C C . LYS B 1 304 ? 37.375 -16.828 -5.957 1 93.5 304 LYS B C 1
ATOM 5317 O O . LYS B 1 304 ? 36.781 -16.766 -4.879 1 93.5 304 LYS B O 1
ATOM 5322 N N . GLU B 1 305 ? 37.219 -16.016 -6.957 1 93 305 GLU B N 1
ATOM 5323 C CA . GLU B 1 305 ? 36.281 -14.906 -6.828 1 93 305 GLU B CA 1
ATOM 5324 C C . GLU B 1 305 ? 34.844 -15.422 -6.68 1 93 305 GLU B C 1
ATOM 5326 O O . GLU B 1 305 ? 34.062 -14.922 -5.852 1 93 305 GLU B O 1
ATOM 5331 N N . ILE B 1 306 ? 34.531 -16.391 -7.43 1 92.56 306 ILE B N 1
ATOM 5332 C CA . ILE B 1 306 ? 33.188 -16.969 -7.422 1 92.56 306 ILE B CA 1
ATOM 5333 C C . ILE B 1 306 ? 32.938 -17.656 -6.082 1 92.56 306 ILE B C 1
ATOM 5335 O O . ILE B 1 306 ? 31.828 -17.562 -5.523 1 92.56 306 ILE B O 1
ATOM 5339 N N . GLU B 1 307 ? 33.906 -18.297 -5.637 1 94.06 307 GLU B N 1
ATOM 5340 C CA . GLU B 1 307 ? 33.781 -18.953 -4.34 1 94.06 307 GLU B CA 1
ATOM 5341 C C . GLU B 1 307 ? 33.531 -17.938 -3.227 1 94.06 307 GLU B C 1
ATOM 5343 O O . GLU B 1 307 ? 32.688 -18.156 -2.348 1 94.06 307 GLU B O 1
ATOM 5348 N N . LYS B 1 308 ? 34.25 -16.922 -3.285 1 94.88 308 LYS B N 1
ATOM 5349 C CA . LYS B 1 308 ? 34.094 -15.875 -2.277 1 94.88 308 LYS B CA 1
ATOM 5350 C C . LYS B 1 308 ? 32.719 -15.258 -2.322 1 94.88 308 LYS B C 1
ATOM 5352 O O . LYS B 1 308 ? 32.062 -15.141 -1.291 1 94.88 308 LYS B O 1
ATOM 5357 N N . VAL B 1 309 ? 32.312 -14.898 -3.463 1 94.5 309 VAL B N 1
ATOM 5358 C CA . VAL B 1 309 ? 31.031 -14.219 -3.615 1 94.5 309 VAL B CA 1
ATOM 5359 C C . VAL B 1 309 ? 29.891 -15.188 -3.301 1 94.5 309 VAL B C 1
ATOM 5361 O O . VAL B 1 309 ? 28.891 -14.805 -2.699 1 94.5 309 VAL B O 1
ATOM 5364 N N . SER B 1 310 ? 30.047 -16.375 -3.723 1 93.38 310 SER B N 1
ATOM 5365 C CA . SER B 1 310 ? 29.031 -17.391 -3.439 1 93.38 310 SER B CA 1
ATOM 5366 C C . SER B 1 310 ? 28.891 -17.609 -1.939 1 93.38 310 SER B C 1
ATOM 5368 O O . SER B 1 310 ? 27.766 -17.766 -1.439 1 93.38 310 SER B O 1
ATOM 5370 N N . LYS B 1 311 ? 29.969 -17.609 -1.299 1 95.44 311 LYS B N 1
ATOM 5371 C CA . LYS B 1 311 ? 29.938 -17.781 0.151 1 95.44 311 LYS B CA 1
ATOM 5372 C C . LYS B 1 311 ? 29.266 -16.594 0.832 1 95.44 311 LYS B C 1
ATOM 5374 O O . LYS B 1 311 ? 28.438 -16.781 1.736 1 95.44 311 LYS B O 1
ATOM 5379 N N . GLN B 1 312 ? 29.641 -15.453 0.408 1 96.56 312 GLN B N 1
ATOM 5380 C CA . GLN B 1 312 ? 29.031 -14.25 0.954 1 96.56 312 GLN B CA 1
ATOM 5381 C C . GLN B 1 312 ? 27.516 -14.25 0.725 1 96.56 312 GLN B C 1
ATOM 5383 O O . GLN B 1 312 ? 26.75 -13.883 1.615 1 96.56 312 GLN B O 1
ATOM 5388 N N . TYR B 1 313 ? 27.203 -14.633 -0.441 1 95 313 TYR B N 1
ATOM 5389 C CA . TYR B 1 313 ? 25.781 -14.727 -0.792 1 95 313 TYR B CA 1
ATOM 5390 C C . TYR B 1 313 ? 25.047 -15.695 0.128 1 95 313 TYR B C 1
ATOM 5392 O O . TYR B 1 313 ? 24 -15.359 0.691 1 95 313 TYR B O 1
ATOM 5400 N N . SER B 1 314 ? 25.562 -16.812 0.302 1 94.5 314 SER B N 1
ATOM 5401 C CA . SER B 1 314 ? 24.938 -17.844 1.121 1 94.5 314 SER B CA 1
ATOM 5402 C C . SER B 1 314 ? 24.812 -17.391 2.572 1 94.5 314 SER B C 1
ATOM 5404 O O . SER B 1 314 ? 23.797 -17.688 3.227 1 94.5 314 SER B O 1
ATOM 5406 N N . GLU B 1 315 ? 25.781 -16.75 3.027 1 96.69 315 GLU B N 1
ATOM 5407 C CA . GLU B 1 315 ? 25.75 -16.25 4.398 1 96.69 315 GLU B CA 1
ATOM 5408 C C . GLU B 1 315 ? 24.656 -15.203 4.59 1 96.69 315 GLU B C 1
ATOM 5410 O O . GLU B 1 315 ? 23.922 -15.234 5.586 1 96.69 315 GLU B O 1
ATOM 5415 N N . LYS B 1 316 ? 24.578 -14.312 3.668 1 97 316 LYS B N 1
ATOM 5416 C CA . LYS B 1 316 ? 23.547 -13.266 3.764 1 97 316 LYS B CA 1
ATOM 5417 C C . LYS B 1 316 ? 22.156 -13.852 3.639 1 97 316 LYS B C 1
ATOM 5419 O O . LYS B 1 316 ? 21.219 -13.391 4.297 1 97 316 LYS B O 1
ATOM 5424 N N . MET B 1 317 ? 22.047 -14.836 2.797 1 95.69 317 MET B N 1
ATOM 5425 C CA . MET B 1 317 ? 20.75 -15.5 2.646 1 95.69 317 MET B CA 1
ATOM 5426 C C . MET B 1 317 ? 20.328 -16.172 3.949 1 95.69 317 MET B C 1
ATOM 5428 O O . MET B 1 317 ? 19.188 -16.047 4.375 1 95.69 317 MET B O 1
ATOM 5432 N N . LYS B 1 318 ? 21.25 -16.812 4.555 1 96.56 318 LYS B N 1
ATOM 5433 C CA . LYS B 1 318 ? 20.969 -17.484 5.824 1 96.56 318 LYS B CA 1
ATOM 5434 C C . LYS B 1 318 ? 20.594 -16.484 6.906 1 96.56 318 LYS B C 1
ATOM 5436 O O . LYS B 1 318 ? 19.688 -16.719 7.703 1 96.56 318 LYS B O 1
ATOM 5441 N N . GLU B 1 319 ? 21.297 -15.414 6.895 1 97.88 319 GLU B N 1
ATOM 5442 C CA . GLU B 1 319 ? 21.016 -14.352 7.852 1 97.88 319 GLU B CA 1
ATOM 5443 C C . GLU B 1 319 ? 19.609 -13.789 7.656 1 97.88 319 GLU B C 1
ATOM 5445 O O . GLU B 1 319 ? 18.875 -13.609 8.625 1 97.88 319 GLU B O 1
ATOM 5450 N N . ALA B 1 320 ? 19.281 -13.5 6.414 1 97.62 320 ALA B N 1
ATOM 5451 C CA . ALA B 1 320 ? 17.953 -12.961 6.102 1 97.62 320 ALA B CA 1
ATOM 5452 C C . ALA B 1 320 ? 16.859 -13.922 6.543 1 97.62 320 ALA B C 1
ATOM 5454 O O . ALA B 1 320 ? 15.859 -13.5 7.141 1 97.62 320 ALA B O 1
ATOM 5455 N N . ILE B 1 321 ? 17.062 -15.18 6.332 1 96.88 321 ILE B N 1
ATOM 5456 C CA . ILE B 1 321 ? 16.094 -16.203 6.684 1 96.88 321 ILE B CA 1
ATOM 5457 C C . ILE B 1 321 ? 15.93 -16.266 8.203 1 96.88 321 ILE B C 1
ATOM 5459 O O . ILE B 1 321 ? 14.828 -16.469 8.703 1 96.88 321 ILE B O 1
ATOM 5463 N N . SER B 1 322 ? 16.984 -16.078 8.867 1 97.94 322 SER B N 1
ATOM 5464 C CA . SER B 1 322 ? 16.922 -16.078 10.328 1 97.94 322 SER B CA 1
ATOM 5465 C C . SER B 1 322 ? 16.047 -14.945 10.844 1 97.94 322 SER B C 1
ATOM 5467 O O . SER B 1 322 ? 15.336 -15.102 11.844 1 97.94 322 SER B O 1
ATOM 5469 N N . HIS B 1 323 ? 16.109 -13.805 10.188 1 98 323 HIS B N 1
ATOM 5470 C CA . HIS B 1 323 ? 15.25 -12.688 10.578 1 98 323 HIS B CA 1
ATOM 5471 C C . HIS B 1 323 ? 13.789 -12.969 10.25 1 98 323 HIS B C 1
ATOM 5473 O O . HIS B 1 323 ? 12.891 -12.531 10.969 1 98 323 HIS B O 1
ATOM 5479 N N . LEU B 1 324 ? 13.562 -13.68 9.164 1 97.12 324 LEU B N 1
ATOM 5480 C CA . LEU B 1 324 ? 12.203 -14.109 8.867 1 97.12 324 LEU B CA 1
ATOM 5481 C C . LEU B 1 324 ? 11.672 -15.031 9.953 1 97.12 324 LEU B C 1
ATOM 5483 O O . LEU B 1 324 ? 10.508 -14.938 10.344 1 97.12 324 LEU B O 1
ATOM 5487 N N . ALA B 1 325 ? 12.516 -15.922 10.375 1 97.56 325 ALA B N 1
ATOM 5488 C CA . ALA B 1 325 ? 12.141 -16.844 11.453 1 97.56 325 ALA B CA 1
ATOM 5489 C C . ALA B 1 325 ? 11.805 -16.078 12.734 1 97.56 325 ALA B C 1
ATOM 5491 O O . ALA B 1 325 ? 10.867 -16.422 13.453 1 97.56 325 ALA B O 1
ATOM 5492 N N . GLU B 1 326 ? 12.609 -15.078 12.992 1 97.81 326 GLU B N 1
ATOM 5493 C CA . GLU B 1 326 ? 12.344 -14.219 14.141 1 97.81 326 GLU B CA 1
ATOM 5494 C C . GLU B 1 326 ? 10.984 -13.523 14.008 1 97.81 326 GLU B C 1
ATOM 5496 O O . GLU B 1 326 ? 10.219 -13.469 14.977 1 97.81 326 GLU B O 1
ATOM 5501 N N . ALA B 1 327 ? 10.734 -12.992 12.852 1 96.44 327 ALA B N 1
ATOM 5502 C CA . ALA B 1 327 ? 9.445 -12.352 12.602 1 96.44 327 ALA B CA 1
ATOM 5503 C C . ALA B 1 327 ? 8.289 -13.32 12.859 1 96.44 327 ALA B C 1
ATOM 5505 O O . ALA B 1 327 ? 7.262 -12.938 13.414 1 96.44 327 ALA B O 1
ATOM 5506 N N . LYS B 1 328 ? 8.445 -14.555 12.461 1 95.81 328 LYS B N 1
ATOM 5507 C CA . LYS B 1 328 ? 7.426 -15.57 12.672 1 95.81 328 LYS B CA 1
ATOM 5508 C C . LYS B 1 328 ? 7.188 -15.812 14.156 1 95.81 328 LYS B C 1
ATOM 5510 O O . LYS B 1 328 ? 6.047 -16.016 14.586 1 95.81 328 LYS B O 1
ATOM 5515 N N . GLU B 1 329 ? 8.227 -15.797 14.922 1 96.75 329 GLU B N 1
ATOM 5516 C CA . GLU B 1 329 ? 8.094 -15.977 16.359 1 96.75 329 GLU B CA 1
ATOM 5517 C C . GLU B 1 329 ? 7.258 -14.867 16.984 1 96.75 329 GLU B C 1
ATOM 5519 O O . GLU B 1 329 ? 6.395 -15.125 17.828 1 96.75 329 GLU B O 1
ATOM 5524 N N . TRP B 1 330 ? 7.582 -13.672 16.594 1 96.06 330 TRP B N 1
ATOM 5525 C CA . TRP B 1 330 ? 6.801 -12.547 17.094 1 96.06 330 TRP B CA 1
ATOM 5526 C C . TRP B 1 330 ? 5.344 -12.664 16.656 1 96.06 330 TRP B C 1
ATOM 5528 O O . TRP B 1 330 ? 4.43 -12.359 17.422 1 96.06 330 TRP B O 1
ATOM 5538 N N . HIS B 1 331 ? 5.152 -13.125 15.422 1 93.75 331 HIS B N 1
ATOM 5539 C CA . HIS B 1 331 ? 3.809 -13.32 14.898 1 93.75 331 HIS B CA 1
ATOM 5540 C C . HIS B 1 331 ? 3.039 -14.352 15.719 1 93.75 331 HIS B C 1
ATOM 5542 O O . HIS B 1 331 ? 1.854 -14.164 16 1 93.75 331 HIS B O 1
ATOM 5548 N N . LEU B 1 332 ? 3.656 -15.391 16.094 1 94.19 332 LEU B N 1
ATOM 5549 C CA . LEU B 1 332 ? 3.02 -16.453 16.875 1 94.19 332 LEU B CA 1
ATOM 5550 C C . LEU B 1 332 ? 2.592 -15.938 18.234 1 94.19 332 LEU B C 1
ATOM 5552 O O . LEU B 1 332 ? 1.534 -16.312 18.75 1 94.19 332 LEU B O 1
ATOM 5556 N N . LYS B 1 333 ? 3.43 -15.094 18.797 1 95.69 333 LYS B N 1
ATOM 5557 C CA . LYS B 1 333 ? 3.074 -14.492 20.078 1 95.69 333 LYS B CA 1
ATOM 5558 C C . LYS B 1 333 ? 1.836 -13.609 19.953 1 95.69 333 LYS B C 1
ATOM 5560 O O . LYS B 1 333 ? 0.962 -13.617 20.812 1 95.69 333 LYS B O 1
ATOM 5565 N N . LEU B 1 334 ? 1.768 -12.883 18.859 1 94.19 334 LEU B N 1
ATOM 5566 C CA . LEU B 1 334 ? 0.601 -12.047 18.594 1 94.19 334 LEU B CA 1
ATOM 5567 C C . LEU B 1 334 ? -0.643 -12.906 18.391 1 94.19 334 LEU B C 1
ATOM 5569 O O . LEU B 1 334 ? -1.712 -12.594 18.922 1 94.19 334 LEU B O 1
ATOM 5573 N N . GLU B 1 335 ? -0.455 -13.953 17.641 1 93.5 335 GLU B N 1
ATOM 5574 C CA . GLU B 1 335 ? -1.562 -14.859 17.359 1 93.5 335 GLU B CA 1
ATOM 5575 C C . GLU B 1 335 ? -2.152 -15.422 18.656 1 93.5 335 GLU B C 1
ATOM 5577 O O . GLU B 1 335 ? -3.371 -15.562 18.766 1 93.5 335 GLU B O 1
ATOM 5582 N N . ALA B 1 336 ? -1.313 -15.734 19.562 1 94.38 336 ALA B N 1
ATOM 5583 C CA . ALA B 1 336 ? -1.749 -16.312 20.828 1 94.38 336 ALA B CA 1
ATOM 5584 C C . ALA B 1 336 ? -2.658 -15.352 21.594 1 94.38 336 ALA B C 1
ATOM 5586 O O . ALA B 1 336 ? -3.615 -15.781 22.234 1 94.38 336 ALA B O 1
ATOM 5587 N N . ILE B 1 337 ? -2.393 -14.109 21.5 1 94.88 337 ILE B N 1
ATOM 5588 C CA . ILE B 1 337 ? -3.205 -13.102 22.172 1 94.88 337 ILE B CA 1
ATOM 5589 C C . ILE B 1 337 ? -4.578 -13.023 21.516 1 94.88 337 ILE B C 1
ATOM 5591 O O . ILE B 1 337 ? -5.605 -13.039 22.188 1 94.88 337 ILE B O 1
ATOM 5595 N N . TYR B 1 338 ? -4.605 -13 20.234 1 93.69 338 TYR B N 1
ATOM 5596 C CA . TYR B 1 338 ? -5.852 -12.812 19.5 1 93.69 338 TYR B CA 1
ATOM 5597 C C . TYR B 1 338 ? -6.723 -14.055 19.562 1 93.69 338 TYR B C 1
ATOM 5599 O O . TYR B 1 338 ? -7.945 -13.961 19.688 1 93.69 338 TYR B O 1
ATOM 5607 N N . VAL B 1 339 ? -6.09 -15.227 19.516 1 92.94 339 VAL B N 1
ATOM 5608 C CA . VAL B 1 339 ? -6.82 -16.484 19.578 1 92.94 339 VAL B CA 1
ATOM 5609 C C . VAL B 1 339 ? -7.664 -16.547 20.844 1 92.94 339 VAL B C 1
ATOM 5611 O O . VAL B 1 339 ? -8.789 -17.047 20.828 1 92.94 339 VAL B O 1
ATOM 5614 N N . ASN B 1 340 ? -7.133 -15.969 21.875 1 92.19 340 ASN B N 1
ATOM 5615 C CA . ASN B 1 340 ? -7.809 -16 23.172 1 92.19 340 ASN B CA 1
ATOM 5616 C C . ASN B 1 340 ? -8.938 -14.984 23.25 1 92.19 340 ASN B C 1
ATOM 5618 O O . ASN B 1 340 ? -9.758 -15.023 24.156 1 92.19 340 ASN B O 1
ATOM 5622 N N . ALA B 1 341 ? -8.984 -14.195 22.234 1 93.69 341 ALA B N 1
ATOM 5623 C CA . ALA B 1 341 ? -10 -13.141 22.25 1 93.69 341 ALA B CA 1
ATOM 5624 C C . ALA B 1 341 ? -11.008 -13.344 21.125 1 93.69 341 ALA B C 1
ATOM 5626 O O . ALA B 1 341 ? -11.797 -12.438 20.812 1 93.69 341 ALA B O 1
ATOM 5627 N N . MET B 1 342 ? -11.062 -14.562 20.531 1 93.31 342 MET B N 1
ATOM 5628 C CA . MET B 1 342 ? -11.898 -14.789 19.344 1 93.31 342 MET B CA 1
ATOM 5629 C C . MET B 1 342 ? -13.109 -15.641 19.688 1 93.31 342 MET B C 1
ATOM 5631 O O . MET B 1 342 ? -13.008 -16.594 20.469 1 93.31 342 MET B O 1
ATOM 5635 N N . ASP B 1 343 ? -14.188 -15.266 19.141 1 93.31 343 ASP B N 1
ATOM 5636 C CA . ASP B 1 343 ? -15.375 -16.125 19.109 1 93.31 343 ASP B CA 1
ATOM 5637 C C . ASP B 1 343 ? -15.477 -16.875 17.797 1 93.31 343 ASP B C 1
ATOM 5639 O O . ASP B 1 343 ? -16.062 -16.375 16.828 1 93.31 343 ASP B O 1
ATOM 5643 N N . TYR B 1 344 ? -15.188 -18.078 17.75 1 91.56 344 TYR B N 1
ATOM 5644 C CA . TYR B 1 344 ? -15.055 -18.844 16.516 1 91.56 344 TYR B CA 1
ATOM 5645 C C . TYR B 1 344 ? -16.422 -19.266 15.977 1 91.56 344 TYR B C 1
ATOM 5647 O O . TYR B 1 344 ? -16.531 -19.688 14.828 1 91.56 344 TYR B O 1
ATOM 5655 N N . LYS B 1 345 ? -17.422 -19.109 16.812 1 93.69 345 LYS B N 1
ATOM 5656 C CA . LYS B 1 345 ? -18.766 -19.344 16.281 1 93.69 345 LYS B CA 1
ATOM 5657 C C . LYS B 1 345 ? -19.125 -18.359 15.188 1 93.69 345 LYS B C 1
ATOM 5659 O O . LYS B 1 345 ? -19.734 -18.719 14.188 1 93.69 345 LYS B O 1
ATOM 5664 N N . VAL B 1 346 ? -18.672 -17.203 15.43 1 93.88 346 VAL B N 1
ATOM 5665 C CA . VAL B 1 346 ? -18.922 -16.141 14.445 1 93.88 346 VAL B CA 1
ATOM 5666 C C . VAL B 1 346 ? -18.172 -16.453 13.156 1 93.88 346 VAL B C 1
ATOM 5668 O O . VAL B 1 346 ? -18.703 -16.25 12.062 1 93.88 346 VAL B O 1
ATOM 5671 N N . ILE B 1 347 ? -17.031 -16.953 13.273 1 93.81 347 ILE B N 1
ATOM 5672 C CA . ILE B 1 347 ? -16.203 -17.281 12.117 1 93.81 347 ILE B CA 1
ATOM 5673 C C . ILE B 1 347 ? -16.859 -18.422 11.336 1 93.81 347 ILE B C 1
ATOM 5675 O O . ILE B 1 347 ? -16.891 -18.406 10.102 1 93.81 347 ILE B O 1
ATOM 5679 N N . ASP B 1 348 ? -17.344 -19.359 12.039 1 95.19 348 ASP B N 1
ATOM 5680 C CA . ASP B 1 348 ? -18.031 -20.484 11.398 1 95.19 348 ASP B CA 1
ATOM 5681 C C . ASP B 1 348 ? -19.25 -20 10.617 1 95.19 348 ASP B C 1
ATOM 5683 O O . ASP B 1 348 ? -19.516 -20.484 9.516 1 95.19 348 ASP B O 1
ATOM 5687 N N . GLU B 1 349 ? -19.922 -19.125 11.227 1 96.12 349 GLU B N 1
ATOM 5688 C CA . GLU B 1 349 ? -21.109 -18.578 10.562 1 96.12 349 GLU B CA 1
ATOM 5689 C C . GLU B 1 349 ? -20.734 -17.844 9.281 1 96.12 349 GLU B C 1
ATOM 5691 O O . GLU B 1 349 ? -21.406 -17.969 8.258 1 96.12 349 GLU B O 1
ATOM 5696 N N . LYS B 1 350 ? -19.703 -17.094 9.359 1 95.56 350 LYS B N 1
ATOM 5697 C CA . LYS B 1 350 ? -19.234 -16.375 8.18 1 95.56 350 LYS B CA 1
ATOM 5698 C C . LYS B 1 350 ? -18.75 -17.344 7.105 1 95.56 350 LYS B C 1
ATOM 5700 O O . LYS B 1 350 ? -18.953 -17.109 5.91 1 95.56 350 LYS B O 1
ATOM 5705 N N . THR B 1 351 ? -18.125 -18.406 7.531 1 96.75 351 THR B N 1
ATOM 5706 C CA . THR B 1 351 ? -17.656 -19.438 6.605 1 96.75 351 THR B CA 1
ATOM 5707 C C . THR B 1 351 ? -18.828 -20.047 5.84 1 96.75 351 THR B C 1
ATOM 5709 O O . THR B 1 351 ? -18.75 -20.203 4.617 1 96.75 351 THR B O 1
ATOM 5712 N N . GLU B 1 352 ? -19.844 -20.312 6.582 1 97.06 352 GLU B N 1
ATOM 5713 C CA . GLU B 1 352 ? -21.031 -20.891 5.953 1 97.06 352 GLU B CA 1
ATOM 5714 C C . GLU B 1 352 ? -21.703 -19.906 5.023 1 97.06 352 GLU B C 1
ATOM 5716 O O . GLU B 1 352 ? -22.234 -20.281 3.971 1 97.06 352 GLU B O 1
ATOM 5721 N N . TRP B 1 353 ? -21.703 -18.734 5.461 1 95.56 353 TRP B N 1
ATOM 5722 C CA . TRP B 1 353 ? -22.297 -17.703 4.621 1 95.56 353 TRP B CA 1
ATOM 5723 C C . TRP B 1 353 ? -21.562 -17.594 3.291 1 95.56 353 TRP B C 1
ATOM 5725 O O . TRP B 1 353 ? -22.188 -17.531 2.229 1 95.56 353 TRP B O 1
ATOM 5735 N N . ILE B 1 354 ? -20.25 -17.562 3.312 1 96.06 354 ILE B N 1
ATOM 5736 C CA . ILE B 1 354 ? -19.453 -17.484 2.1 1 96.06 354 ILE B CA 1
ATOM 5737 C C . ILE B 1 354 ? -19.719 -18.703 1.218 1 96.06 354 ILE B C 1
ATOM 5739 O O . ILE B 1 354 ? -19.891 -18.562 0.003 1 96.06 354 ILE B O 1
ATOM 5743 N N . HIS B 1 355 ? -19.781 -19.812 1.87 1 96.81 355 HIS B N 1
ATOM 5744 C CA . HIS B 1 355 ? -20.078 -21.047 1.136 1 96.81 355 HIS B CA 1
ATOM 5745 C C . HIS B 1 355 ? -21.406 -20.938 0.4 1 96.81 355 HIS B C 1
ATOM 5747 O O . HIS B 1 355 ? -21.516 -21.328 -0.763 1 96.81 355 HIS B O 1
ATOM 5753 N N . GLU B 1 356 ? -22.359 -20.422 1.071 1 95.56 356 GLU B N 1
ATOM 5754 C CA . GLU B 1 356 ? -23.688 -20.266 0.468 1 95.56 356 GLU B CA 1
ATOM 5755 C C . GLU B 1 356 ? -23.625 -19.297 -0.719 1 95.56 356 GLU B C 1
ATOM 5757 O O . GLU B 1 356 ? -24.297 -19.531 -1.733 1 95.56 356 GLU B O 1
ATOM 5762 N N . GLN B 1 357 ? -22.906 -18.281 -0.535 1 92.75 357 GLN B N 1
ATOM 5763 C CA . GLN B 1 357 ? -22.75 -17.328 -1.632 1 92.75 357 GLN B CA 1
ATOM 5764 C C . GLN B 1 357 ? -22.094 -17.984 -2.84 1 92.75 357 GLN B C 1
ATOM 5766 O O . GLN B 1 357 ? -22.469 -17.719 -3.982 1 92.75 357 GLN B O 1
ATOM 5771 N N . MET B 1 358 ? -21.141 -18.812 -2.625 1 94.38 358 MET B N 1
ATOM 5772 C CA . MET B 1 358 ? -20.438 -19.516 -3.693 1 94.38 358 MET B CA 1
ATOM 5773 C C . MET B 1 358 ? -21.375 -20.484 -4.414 1 94.38 358 MET B C 1
ATOM 5775 O O . MET B 1 358 ? -21.328 -20.609 -5.637 1 94.38 358 MET B O 1
ATOM 5779 N N . GLU B 1 359 ? -22.25 -21.125 -3.666 1 94.38 359 GLU B N 1
ATOM 5780 C CA . GLU B 1 359 ? -23.188 -22.078 -4.25 1 94.38 359 GLU B CA 1
ATOM 5781 C C . GLU B 1 359 ? -24.156 -21.391 -5.211 1 94.38 359 GLU B C 1
ATOM 5783 O O . GLU B 1 359 ? -24.562 -21.969 -6.219 1 94.38 359 GLU B O 1
ATOM 5788 N N . LYS B 1 360 ? -24.469 -20.188 -4.875 1 89.62 360 LYS B N 1
ATOM 5789 C CA . LYS B 1 360 ? -25.391 -19.438 -5.719 1 89.62 360 LYS B CA 1
ATOM 5790 C C . LYS B 1 360 ? -24.766 -19.125 -7.078 1 89.62 360 LYS B C 1
ATOM 5792 O O . LYS B 1 360 ? -25.469 -18.891 -8.055 1 89.62 360 LYS B O 1
ATOM 5797 N N . LEU B 1 361 ? -23.5 -19.109 -7.098 1 87.12 361 LEU B N 1
ATOM 5798 C CA . LEU B 1 361 ? -22.797 -18.797 -8.336 1 87.12 361 LEU B CA 1
ATOM 5799 C C . LEU B 1 361 ? -22.719 -20.016 -9.25 1 87.12 361 LEU B C 1
ATOM 5801 O O . LEU B 1 361 ? -22.469 -19.875 -10.445 1 87.12 361 LEU B O 1
ATOM 5805 N N . VAL B 1 362 ? -22.703 -21.219 -8.734 1 83.75 362 VAL B N 1
ATOM 5806 C CA . VAL B 1 362 ? -22.719 -22.438 -9.531 1 83.75 362 VAL B CA 1
ATOM 5807 C C . VAL B 1 362 ? -24.016 -22.531 -10.32 1 83.75 362 VAL B C 1
ATOM 5809 O O . VAL B 1 362 ? -24.016 -22.938 -11.484 1 83.75 362 VAL B O 1
ATOM 5812 N N . LYS B 1 363 ? -25.297 -22.375 -9.617 1 65.88 363 LYS B N 1
ATOM 5813 C CA . LYS B 1 363 ? -26.641 -22.562 -10.172 1 65.88 363 LYS B CA 1
ATOM 5814 C C . LYS B 1 363 ? -26.953 -21.516 -11.234 1 65.88 363 LYS B C 1
ATOM 5816 O O . LYS B 1 363 ? -27.938 -21.656 -11.977 1 65.88 363 LYS B O 1
ATOM 5821 N N . HIS B 1 364 ? -26.234 -20.516 -11.414 1 52.25 364 HIS B N 1
ATOM 5822 C CA . HIS B 1 364 ? -26.594 -19.625 -12.5 1 52.25 364 HIS B CA 1
ATOM 5823 C C . HIS B 1 364 ? -25.75 -19.875 -13.734 1 52.25 364 HIS B C 1
ATOM 5825 O O . HIS B 1 364 ? -24.547 -20.141 -13.625 1 52.25 364 HIS B O 1
#

Solvent-accessible surface area (backbone atoms only — not comparable to full-atom values): 36152 Å² total; per-residue (Å²): 110,60,31,55,72,39,54,35,21,34,41,26,48,19,33,82,31,78,46,76,32,49,66,51,65,55,58,89,47,54,36,33,40,34,36,35,58,54,60,58,69,47,63,36,58,47,45,50,54,53,50,50,54,44,20,61,71,39,37,52,37,34,41,25,38,30,30,74,39,84,91,39,43,39,28,35,37,30,69,94,60,22,36,35,38,35,48,29,34,85,90,44,68,65,75,69,74,34,61,49,31,33,26,42,81,42,67,52,57,78,29,46,41,38,68,68,36,39,76,41,35,68,60,45,44,50,38,42,48,52,23,50,50,26,44,52,52,17,23,54,33,30,33,53,27,47,55,44,47,53,57,54,15,47,69,36,45,77,40,43,39,65,66,48,46,49,51,50,42,51,51,49,49,44,67,76,50,65,83,62,67,53,98,48,80,36,53,70,33,47,36,19,44,30,21,43,22,45,91,40,80,47,66,30,60,72,57,62,53,55,92,44,58,30,37,35,36,33,33,58,55,64,53,52,48,63,36,56,43,52,50,53,52,53,51,48,26,55,72,26,18,43,48,35,42,38,21,23,30,28,51,46,69,89,38,49,34,32,41,36,30,70,91,78,26,33,35,38,31,55,29,37,86,87,48,67,66,71,80,85,53,94,41,40,42,79,43,58,34,38,81,64,24,36,48,86,58,52,65,68,74,38,38,68,60,48,51,50,40,51,49,51,29,52,51,30,50,52,51,19,29,50,26,37,34,49,20,38,52,33,46,51,57,50,18,56,57,38,46,75,30,50,41,63,66,54,50,50,52,52,48,51,49,52,50,52,55,54,53,58,46,65,79,98,110,61,31,55,72,40,53,34,22,34,40,25,46,20,35,82,31,76,46,76,31,49,67,50,65,55,58,88,47,55,35,33,42,33,36,34,58,54,59,58,69,47,63,37,59,48,46,50,52,54,48,50,55,44,21,62,72,38,36,53,36,33,41,26,38,31,29,73,40,84,91,37,43,39,28,36,37,31,70,93,60,21,36,34,39,34,48,29,35,85,90,43,68,64,74,68,74,36,59,49,29,32,27,41,80,40,68,52,57,78,28,45,41,38,69,67,35,39,77,40,35,68,60,44,44,51,39,44,47,52,22,52,50,25,45,54,51,17,24,53,36,30,33,54,27,47,54,41,47,53,58,55,15,47,69,36,44,77,38,43,38,65,67,48,46,48,50,50,42,50,52,50,49,44,68,75,50,64,84,61,66,53,98,47,79,36,52,71,33,47,36,20,44,31,22,44,22,46,90,40,80,48,68,30,60,70,58,61,52,56,93,44,60,29,37,35,36,33,34,59,54,64,53,52,47,63,36,57,44,51,51,52,50,52,51,49,26,54,74,25,18,43,48,35,41,39,18,23,29,28,51,47,69,89,38,50,34,32,41,35,30,69,91,79,26,35,36,41,30,54,30,36,86,87,49,66,66,72,80,84,54,93,41,40,43,79,42,56,34,37,80,65,24,35,48,86,60,50,64,68,75,39,38,71,60,48,50,52,42,51,49,52,30,52,51,32,50,53,51,20,29,50,26,37,34,50,20,38,52,33,46,52,56,50,18,54,58,38,46,74,31,50,42,62,66,53,50,51,51,51,48,50,49,52,51,52,56,54,53,59,46,63,81,100

Radius of gyration: 28.71 Å; Cα contacts (8 Å, |Δi|>4): 1453; chains: 2; bounding box: 70×82×67 Å

Foldseek 3Di:
DFAAEAEFAQWFQALQGIDGQVCLVLPPFFAEEEEDDAFQLCLQVLQVVLNVVVRVVHFYKYWHDDQLDRVGTAKIDGPVLRYMYGYCYPPNPDDDPDEPRHYDYDYSHVFFDVVLVVVCVVVLVVLVVLLVVLSVVLSNLLNVLVVLLVVLLVLFLVQWAVVLVVVVLVVVLCVQCVPAADPAAASEGETAQWYQYLVGIDGPVCSNLPPFQAEEEEDDDRNLCLQVSVVVNVVVCRVRRFYKYWHAYNHDRSGTAKIDGVVSRYMYGYCDPPNPDDDDDPRYYYDYSCVRIGDPCSCVVCVVVSVVSVVVSVVSSVVSSNSSNVSSVSSVVSSVSRNVGGRCVVVVVVSVVVSVVSVVSVVD/DFAAEAEFAQWFQALQGIDGQVCLVLPPFFAEEEEDDAFQLCLQVLQVVLNVVVRVVHFYKYWHADQLDRVGTAKIDGPVLRYMYGYCYPPNPDDDPDEPRHYDYDYSHVFFDVVLVVVCVVVLVVLVVLLVVLSVVLSNLLNVLVVLLVVLLVLFLVQWAVVLVVVVLVVVLCVQCVPAADPAAASEGETAQWYQYLVGIDGPVCSNLPPFQAEEEEDDDRNLCLQVSVVVNVVVCRVRRFYKYWHAYNHDRSGTAKIDGVVSRYMYGYCDPPNPDDDDDPRYYYDYSCVRIGDPCSCVVCVVVSVVSVVVSVVSSVVSSNSSNVSSVSSVVSSVSRNVRGDCVVVVVVSVVVSVVSVVSVVD

Secondary structure (DSSP, 8-state):
----EEEEESEEEETTEEEE-HHHHHTT-SEEEEEE--TTSSHHHHHHHHHHHHHHTT--EEEEE-SS-TT-EEEEEEGGGTEEEEE-STTS----SSBTTTEEEEEGGGGB-HHHHHTTHHHHHHHHHHHHHHHHHHHHHHHHHHHHHHHHHHHHHTTB-HHHHHHHHHHHHHHHHTT---SS---EEEEESEEEETTEEEE-HHHHTTT-SEEEEEE--TTSSHHHHHHHHHHHHHHHT--EEEEE-SS-TTSEEEEEETTTTEEEEE--TTS-----STTEEEEEHHHHHB-TTHHHHTHHHHHHHHHHHHHHHHHHHHHHHHHHHHHHHHHHHHHTTB-HHHHHHHHHHHHHHHHHHH--/----EEEEESEEEETTEEEE-HHHHHTT-SEEEEEE--TTSSHHHHHHHHHHHHHHTT--EEEEE-SS-TT-EEEEEEGGGTEEEEE-STTS----SSBTTTEEEEEGGGGB-HHHHHTTHHHHHHHHHHHHHHHHHHHHHHHHHHHHHHHHHHHHHTTB-HHHHHHHHHHHHHHHHTT---SS---EEEEESEEEETTEEEE-HHHHTTT-SEEEEEE--TTSSHHHHHHHHHHHHHHHT--EEEEE-SS-TTSEEEEEETTTTEEEEE--TTS-----STTEEEEEHHHHHBPTTHHHHTHHHHHHHHHHHHHHHHHHHHHHHHHHHHHHHHHHHHHTTB-HHHHHHHHHHHHHHHHHHH--

Organism: NCBI:txid33932